Protein 3M4X (pdb70)

Foldseek 3Di:
DFDPLVLVVQCVVPPPVSVLQVCLQPPNDFWKKKFFALLAACLVCCCPVVHVPFAAAAQDPGMTTDDDDCPAQCNLLQGMGIDFRVVNQLLLQLAAFAWEEEEQAAPPNVNLLSNLSNYQHHAYEYEHQDPVSLLNNVVNCLSNLHFRYWRFHHQLQLCLVVQQQNGLEYEDAADALQQLCNPDVVSSVPHDSCRHQVSLVVLVVNVVSVLSHHAQRKYKYKYSHDDLSNAQASVQVCVVPAQKDWDARDHPRDFAFADCVSYPDPDRRRKGWHRSSPHDHSIMTMTMMTHHDHHDPQWADPLVVVQVCVVCVQFVHDADADWTDDPQWTGGAHPSRDDCVPTDTPHHGAGQFGDDDSHTDGAQSNLSNDHDQVRGAADEDEVVVVLCQLQQHKAFAADQSAWHQYAHVHRGNGIWTRHHGITHHDDPPVRHD

CATH classification: 3.30.70.1170 (+2 more: 3.40.50.150, 2.30.130.60)

Organism: Enterococcus faecium (strain ATCC BAA-472 / TX0016 / DO) (NCBI:txid333849)

Sequence (433 aa):
TLPQQFIKKYRLLLGEEASDFFSALEQGSVKKGFRWNPLKPAGLDVQTYHSEELQPAPYSNEGFLGTVNGKSFLHQAGYEYSQEPSAIVGTAAAAKPGEKVLDLCAAPGGKSTQLAAQKGKGLLVTNEIFPKRAKILSENIERWGVSNAIVTNHAPAELVPHFSGFFDRIVVDAPCSGEGFRKDPNAIKEWTEESPLYCQKRQQEILSSAIKLKNKGQLIYSTCTFAPEENEEIISWLVENYPVTIEEIPLTQSVSSGRSEWGSVAGLEKTIRIWPHKDQGEGHFVAKLTFHGQNQHKVQTKEQEKLWTEFSNDFHYEATGRLLVFNDHLWEVPELAPSLDGLKVVRTGLHLGDFKKNRFEPSYALALATKKIENIPCLPITQKEWQSYTAGETFQRDGNQGWVLLVLDKIPVGFGKQVKGTVKNFFPKGLRF

Solvent-accessible surface area: 19758 Å² total

Secondary structure (DSSP, 8-state):
---HHHHHHHHHHHGGGHHHHHHHHHHPPPP-EEE--TTSTTS---TTTT-SSPPBPTT-TTEEES---TTSHHHHTTS-EE--TT--HHHHH---TT-EEEESS-TT-HHHHHHHH----SEEEEE-SSHHHHHHHHHHHHHHT-SSEEEE---HHHHHHHHTT--SEEEEE---------S-HHHHHH--TTHHHHHHHHHHHHHHHHH---TT-EEEEEES---GGGTHHHHHHHHHHSSEEEE----SS--EE--GGGSSSTTGGGSEEE-TTTSSSS-EEEEEEEE-S--------HHHHHHHHHHHHHTT----SEEEEETTEEEEE-TT----TT--EEEESEEEEEEETTEEEE-HHHHHT---GGGS-EEEE-HHHHHHHHHT--EE-S---EEEEEEETTEEEEEEEEETTEEEE-S-GGG--

B-factor: mean 47.51, std 17.44, range [17.19, 250.4]

Radius of gyration: 23.26 Å; Cα contacts (8 Å, |Δi|>4): 965; chains: 1; bounding box: 71×63×35 Å

InterPro domains:
  IPR001678 SAM-dependent methyltransferase RsmB-F/NOP2-type domain [PS51686] (16-303)
  IPR005155 UPF0113, PUA domain [cd21151] (399-445)
  IPR011023 Nop2p [TIGR00446] (43-300)
  IPR023267 RNA (C5-cytosine) methyltransferase [PR02008] (81-95)
  IPR023267 RNA (C5-cytosine) methyltransferase [PR02008] (110-120)
  IPR023267 RNA (C5-cytosine) methyltransferase [PR02008] (177-189)
  IPR023267 RNA (C5-cytosine) methyltransferase [PR02008] (227-243)
  IPR023267 RNA (C5-cytosine) methyltransferase [PR02008] (285-302)
  IPR023267 RNA (C5-cytosine) methyltransferase [PTHR22807] (23-301)
  IPR027391 rRNA small subunit methyltransferase F, RNA-binding PUA-like domain [PF13636] (408-455)
  IPR029063 S-adenosyl-L-methionine-dependent methyltransferase superfamily [G3DSA:3.40.50.150] (96-398)
  IPR029063 S-adenosyl-L-methionine-dependent methyltransferase superfamily [SSF53335] (8-300)
  IPR031340 Ribosomal RNA small subunit methyltransferase F, first C-terminal domain [PF17126] (332-391)
  IPR031341 Ribosomal RNA small subunit methyltransferase F, N-terminal [PF17125] (8-92)
  IPR049560 SAM-dependent methyltransferase RsmB-F/NOP2-type, catalytic core [PF01189] (103-300)

Structure (mmCIF, N/CA/C/O backbone):
data_3M4X
#
_entry.id   3M4X
#
_cell.length_a   98.556
_cell.length_b   98.556
_cell.length_c   106.061
_cell.angle_alpha   90.00
_cell.angle_beta   90.00
_cell.angle_gamma   90.00
#
_symmetry.space_group_name_H-M   'P 41 21 2'
#
loop_
_entity.id
_entity.type
_entity.pdbx_description
1 polymer 'NOL1/NOP2/sun family protein'
2 water water
#
loop_
_atom_site.group_PDB
_atom_site.id
_atom_site.type_symbol
_atom_site.label_atom_id
_atom_site.label_alt_id
_atom_site.label_comp_id
_atom_site.label_asym_id
_atom_site.label_entity_id
_atom_site.label_seq_id
_atom_site.pdbx_PDB_ins_code
_atom_site.Cartn_x
_atom_site.Cartn_y
_atom_site.Cartn_z
_atom_site.occupancy
_atom_site.B_iso_or_equiv
_atom_site.auth_seq_id
_atom_site.auth_comp_id
_atom_site.auth_asym_id
_atom_site.auth_atom_id
_atom_site.pdbx_PDB_model_num
ATOM 1 N N . THR A 1 7 ? -14.057 22.595 35.687 1.00 80.39 7 THR A N 1
ATOM 2 C CA . THR A 1 7 ? -13.948 23.771 36.551 1.00 80.43 7 THR A CA 1
ATOM 3 C C . THR A 1 7 ? -13.091 24.879 35.943 1.00 73.46 7 THR A C 1
ATOM 4 O O . THR A 1 7 ? -12.036 25.216 36.475 1.00 75.45 7 THR A O 1
ATOM 8 N N . LEU A 1 8 ? -13.547 25.449 34.834 1.00 69.50 8 LEU A N 1
ATOM 9 C CA . LEU A 1 8 ? -12.832 26.552 34.199 1.00 69.06 8 LEU A CA 1
ATOM 10 C C . LEU A 1 8 ? -12.970 27.844 35.008 1.00 72.03 8 LEU A C 1
ATOM 11 O O . LEU A 1 8 ? -13.983 28.055 35.672 1.00 74.07 8 LEU A O 1
ATOM 16 N N . PRO A 1 9 ? -11.943 28.710 34.960 1.00 66.64 9 PRO A N 1
ATOM 17 C CA . PRO A 1 9 ? -11.992 30.036 35.587 1.00 68.69 9 PRO A CA 1
ATOM 18 C C . PRO A 1 9 ? -12.976 30.964 34.883 1.00 68.34 9 PRO A C 1
ATOM 19 O O . PRO A 1 9 ? -12.956 31.062 33.654 1.00 64.33 9 PRO A O 1
ATOM 23 N N . GLN A 1 10 ? -13.818 31.643 35.660 1.00 71.89 10 GLN A N 1
ATOM 24 C CA . GLN A 1 10 ? -14.861 32.507 35.110 1.00 76.42 10 GLN A CA 1
ATOM 25 C C . GLN A 1 10 ? -14.305 33.502 34.099 1.00 65.55 10 GLN A C 1
ATOM 26 O O . GLN A 1 10 ? -14.911 33.728 33.052 1.00 66.02 10 GLN A O 1
ATOM 32 N N . GLN A 1 11 ? -13.157 34.095 34.410 1.00 60.24 11 GLN A N 1
ATOM 33 C CA . GLN A 1 11 ? -12.574 35.114 33.532 1.00 64.58 11 GLN A CA 1
ATOM 34 C C . GLN A 1 11 ? -12.137 34.539 32.186 1.00 55.72 11 GLN A C 1
ATOM 35 O O . GLN A 1 11 ? -12.207 35.211 31.155 1.00 54.60 11 GLN A O 1
ATOM 41 N N . PHE A 1 12 ? -11.688 33.290 32.224 1.00 56.81 12 PHE A N 1
ATOM 42 C CA . PHE A 1 12 ? -11.286 32.529 31.047 1.00 52.56 12 PHE A CA 1
ATOM 43 C C . PHE A 1 12 ? -12.497 32.216 30.170 1.00 53.01 12 PHE A C 1
ATOM 44 O O . PHE A 1 12 ? -12.463 32.400 28.953 1.00 50.75 12 PHE A O 1
ATOM 52 N N . ILE A 1 13 ? -13.562 31.737 30.809 1.00 53.05 13 ILE A N 1
ATOM 53 C CA . ILE A 1 13 ? -14.831 31.464 30.142 1.00 53.60 13 ILE A CA 1
ATOM 54 C C . ILE A 1 13 ? -15.389 32.683 29.396 1.00 59.00 13 ILE A C 1
ATOM 55 O O . ILE A 1 13 ? -15.810 32.575 28.243 1.00 61.37 13 ILE A O 1
ATOM 60 N N . LYS A 1 14 ? -15.381 33.846 30.041 1.00 61.93 14 LYS A N 1
ATOM 61 C CA . LYS A 1 14 ? -15.819 35.078 29.383 1.00 60.54 14 LYS A CA 1
ATOM 62 C C . LYS A 1 14 ? -14.905 35.448 28.207 1.00 59.84 14 LYS A C 1
ATOM 63 O O . LYS A 1 14 ? -15.371 35.788 27.110 1.00 54.88 14 LYS A O 1
ATOM 69 N N . LYS A 1 15 ? -13.596 35.392 28.437 1.00 59.07 15 LYS A N 1
ATOM 70 C CA . LYS A 1 15 ? -12.639 35.782 27.405 1.00 57.25 15 LYS A CA 1
ATOM 71 C C . LYS A 1 15 ? -12.910 34.990 26.132 1.00 50.26 15 LYS A C 1
ATOM 72 O O . LYS A 1 15 ? -13.065 35.560 25.054 1.00 48.48 15 LYS A O 1
ATOM 78 N N . TYR A 1 16 ? -13.005 33.673 26.280 1.00 48.35 16 TYR A N 1
ATOM 79 C CA . TYR A 1 16 ? -13.135 32.778 25.136 1.00 48.69 16 TYR A CA 1
ATOM 80 C C . TYR A 1 16 ? -14.548 32.630 24.573 1.00 49.12 16 TYR A C 1
ATOM 81 O O . TYR A 1 16 ? -14.709 32.220 23.427 1.00 51.52 16 TYR A O 1
ATOM 90 N N . ARG A 1 17 ? -15.563 32.959 25.374 1.00 49.65 17 ARG A N 1
ATOM 91 C CA . ARG A 1 17 ? -16.903 33.163 24.842 1.00 57.49 17 ARG A CA 1
ATOM 92 C C . ARG A 1 17 ? -16.871 34.257 23.779 1.00 51.93 17 ARG A C 1
ATOM 93 O O . ARG A 1 17 ? -17.349 34.075 22.658 1.00 51.98 17 ARG A O 1
ATOM 101 N N . LEU A 1 18 ? -16.302 35.399 24.139 1.00 51.05 18 LEU A N 1
ATOM 102 C CA . LEU A 1 18 ? -16.155 36.504 23.191 1.00 62.77 18 LEU A CA 1
ATOM 103 C C . LEU A 1 18 ? -15.256 36.191 21.988 1.00 61.53 18 LEU A C 1
ATOM 104 O O . LEU A 1 18 ? -15.581 36.559 20.853 1.00 57.87 18 LEU A O 1
ATOM 109 N N . LEU A 1 19 ? -14.130 35.524 22.234 1.00 59.17 19 LEU A N 1
ATOM 110 C CA . LEU A 1 19 ? -13.165 35.245 21.164 1.00 56.69 19 LEU A CA 1
ATOM 111 C C . LEU A 1 19 ? -13.700 34.225 20.169 1.00 53.42 19 LEU A C 1
ATOM 112 O O . LEU A 1 19 ? -13.490 34.364 18.962 1.00 42.57 19 LEU A O 1
ATOM 117 N N . LEU A 1 20 ? -14.380 33.199 20.684 1.00 53.98 20 LEU A N 1
ATOM 118 C CA . LEU A 1 20 ? -14.772 32.039 19.871 1.00 52.52 20 LEU A CA 1
ATOM 119 C C . LEU A 1 20 ? -16.202 32.091 19.344 1.00 57.22 20 LEU A C 1
ATOM 120 O O . LEU A 1 20 ? -16.532 31.409 18.371 1.00 61.06 20 LEU A O 1
ATOM 125 N N . GLY A 1 21 ? -17.045 32.895 19.980 1.00 53.60 21 GLY A N 1
ATOM 126 C CA . GLY A 1 21 ? -18.443 32.945 19.605 1.00 55.31 21 GLY A CA 1
ATOM 127 C C . GLY A 1 21 ? -19.149 31.652 19.972 1.00 61.50 21 GLY A C 1
ATOM 128 O O . GLY A 1 21 ? -19.092 31.209 21.119 1.00 65.27 21 GLY A O 1
ATOM 129 N N . GLU A 1 22 ? -19.807 31.031 19.001 1.00 62.49 22 GLU A N 1
ATOM 130 C CA . GLU A 1 22 ? -20.616 29.856 19.304 1.00 71.57 22 GLU A CA 1
ATOM 131 C C . GLU A 1 22 ? -19.746 28.618 19.399 1.00 64.54 22 GLU A C 1
ATOM 132 O O . GLU A 1 22 ? -20.134 27.601 19.985 1.00 58.13 22 GLU A O 1
ATOM 138 N N . GLU A 1 23 ? -18.564 28.721 18.808 1.00 57.62 23 GLU A N 1
ATOM 139 C CA . GLU A 1 23 ? -17.583 27.663 18.866 1.00 48.83 23 GLU A CA 1
ATOM 140 C C . GLU A 1 23 ? -17.167 27.422 20.320 1.00 52.17 23 GLU A C 1
ATOM 141 O O . GLU A 1 23 ? -16.708 26.331 20.688 1.00 53.50 23 GLU A O 1
ATOM 147 N N . ALA A 1 24 ? -17.335 28.448 21.145 1.00 52.51 24 ALA A N 1
ATOM 148 C CA . ALA A 1 24 ? -16.885 28.402 22.532 1.00 57.93 24 ALA A CA 1
ATOM 149 C C . ALA A 1 24 ? -17.413 27.179 23.288 1.00 58.32 24 ALA A C 1
ATOM 150 O O . ALA A 1 24 ? -16.696 26.593 24.107 1.00 57.05 24 ALA A O 1
ATOM 152 N N . SER A 1 25 ? -18.661 26.803 23.018 1.00 53.45 25 SER A N 1
ATOM 153 C CA . SER A 1 25 ? -19.287 25.663 23.697 1.00 54.55 25 SER A CA 1
ATOM 154 C C . SER A 1 25 ? -18.567 24.342 23.496 1.00 53.43 25 SER A C 1
ATOM 155 O O . SER A 1 25 ? -18.334 23.600 24.455 1.00 54.86 25 SER A O 1
ATOM 158 N N . ASP A 1 26 ? -18.241 24.028 22.251 1.00 61.00 26 ASP A N 1
ATOM 159 C CA . ASP A 1 26 ? -17.491 22.806 21.960 1.00 64.66 26 ASP A CA 1
ATOM 160 C C . ASP A 1 26 ? -16.131 22.849 22.653 1.00 58.79 26 ASP A C 1
ATOM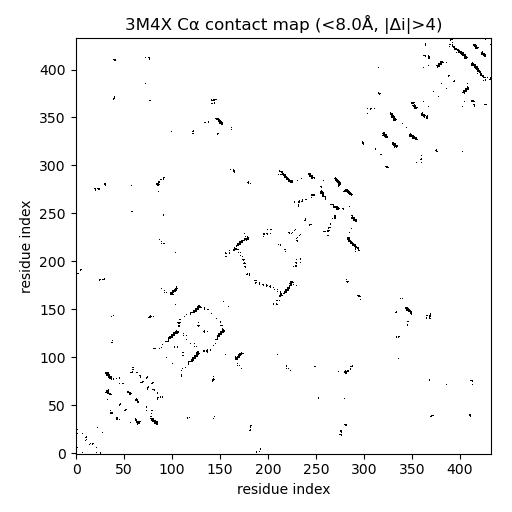 161 O O . ASP A 1 26 ? -15.648 21.842 23.155 1.00 58.65 26 ASP A O 1
ATOM 166 N N . PHE A 1 27 ? -15.551 24.041 22.710 1.00 53.59 27 PHE A N 1
ATOM 167 C CA . PHE A 1 27 ? -14.239 24.259 23.303 1.00 47.86 27 PHE A CA 1
ATOM 168 C C . PHE A 1 27 ? -14.231 23.956 24.793 1.00 48.21 27 PHE A C 1
ATOM 169 O O . PHE A 1 27 ? -13.371 23.210 25.272 1.00 55.73 27 PHE A O 1
ATOM 177 N N . PHE A 1 28 ? -15.184 24.529 25.523 1.00 50.03 28 PHE A N 1
ATOM 178 C CA . PHE A 1 28 ? -15.290 24.303 26.965 1.00 52.70 28 PHE A CA 1
ATOM 179 C C . PHE A 1 28 ? -15.654 22.861 27.229 1.00 52.36 28 PHE A C 1
ATOM 180 O O . PHE A 1 28 ? -15.191 22.259 28.198 1.00 56.90 28 PHE A O 1
ATOM 188 N N . SER A 1 29 ? -16.505 22.320 26.364 1.00 50.25 29 SER A N 1
ATOM 189 C CA . SER A 1 29 ? -16.983 20.945 26.486 1.00 49.76 29 SER A CA 1
ATOM 190 C C . SER A 1 29 ? -15.817 19.966 26.271 1.00 55.38 29 SER A C 1
ATOM 191 O O . SER A 1 29 ? -15.751 18.905 26.901 1.00 49.66 29 SER A O 1
ATOM 194 N N . ALA A 1 30 ? -14.875 20.341 25.404 1.00 57.18 30 ALA A N 1
ATOM 195 C CA . ALA A 1 30 ? -13.681 19.534 25.214 1.00 53.93 30 ALA A CA 1
ATOM 196 C C . ALA A 1 30 ? -12.835 19.638 26.463 1.00 47.07 30 ALA A C 1
ATOM 197 O O . ALA A 1 30 ? -12.313 18.648 26.949 1.00 46.45 30 ALA A O 1
ATOM 199 N N . LEU A 1 31 ? -12.739 20.846 26.999 1.00 44.35 31 LEU A N 1
ATOM 200 C CA . LEU A 1 31 ? -11.885 21.116 28.148 1.00 45.20 31 LEU A CA 1
ATOM 201 C C . LEU A 1 31 ? -12.358 20.387 29.401 1.00 49.78 31 LEU A C 1
ATOM 202 O O . LEU A 1 31 ? -11.545 19.875 30.172 1.00 47.04 31 LEU A O 1
ATOM 207 N N . GLU A 1 32 ? -13.673 20.317 29.597 1.00 48.62 32 GLU A N 1
ATOM 208 C CA . GLU A 1 32 ? -14.215 19.738 30.827 1.00 53.77 32 GLU A CA 1
ATOM 209 C C . GLU A 1 32 ? -14.608 18.266 30.747 1.00 52.57 32 GLU A C 1
ATOM 210 O O . GLU A 1 32 ? -14.672 17.585 31.771 1.00 52.43 32 GLU A O 1
ATOM 216 N N . GLN A 1 33 ? -14.887 17.760 29.553 1.00 52.49 33 GLN A N 1
ATOM 217 C CA . GLN A 1 33 ? -15.295 16.355 29.452 1.00 51.32 33 GLN A CA 1
ATOM 218 C C . GLN A 1 33 ? -14.320 15.479 28.663 1.00 52.00 33 GLN A C 1
ATOM 219 O O . GLN A 1 33 ? -14.415 14.254 28.699 1.00 53.39 33 GLN A O 1
ATOM 225 N N . GLY A 1 34 ? -13.386 16.105 27.956 1.00 48.37 34 GLY A N 1
ATOM 226 C CA . GLY A 1 34 ? -12.535 15.372 27.046 1.00 51.58 34 GLY A CA 1
ATOM 227 C C . GLY A 1 34 ? -11.409 14.636 27.735 1.00 51.86 34 GLY A C 1
ATOM 228 O O . GLY A 1 34 ? -11.139 14.853 28.913 1.00 48.45 34 GLY A O 1
ATOM 229 N N . SER A 1 35 ? -10.747 13.764 26.988 1.00 56.83 35 SER A N 1
ATOM 230 C CA . SER A 1 35 ? -9.634 12.986 27.521 1.00 66.09 35 SER A CA 1
ATOM 231 C C . SER A 1 35 ? -8.282 13.574 27.157 1.00 52.73 35 SER A C 1
ATOM 232 O O . SER A 1 35 ? -8.049 13.912 26.003 1.00 51.38 35 SER A O 1
ATOM 235 N N . VAL A 1 36 ? -7.383 13.650 28.131 1.00 52.23 36 VAL A N 1
ATOM 236 C CA . VAL A 1 36 ? -5.988 13.998 27.841 1.00 55.35 36 VAL A CA 1
ATOM 237 C C . VAL A 1 36 ? -5.344 12.944 26.942 1.00 53.33 36 VAL A C 1
ATOM 238 O O . VAL A 1 36 ? -5.349 11.758 27.261 1.00 45.99 36 VAL A O 1
ATOM 242 N N . LYS A 1 37 ? -4.796 13.395 25.818 1.00 60.56 37 LYS A N 1
ATOM 243 C CA . LYS A 1 37 ? -4.168 12.513 24.839 1.00 58.05 37 LYS A CA 1
ATOM 244 C C . LYS A 1 37 ? -2.758 12.130 25.280 1.00 54.65 37 LYS A C 1
ATOM 245 O O . LYS A 1 37 ? -2.019 12.950 25.829 1.00 50.04 37 LYS A O 1
ATOM 251 N N . LYS A 1 38 ? -2.379 10.884 25.030 1.00 55.31 38 LYS A N 1
ATOM 252 C CA . LYS A 1 38 ? -1.066 10.409 25.438 1.00 49.94 38 LYS A CA 1
ATOM 253 C C . LYS A 1 38 ? -0.333 9.786 24.253 1.00 46.12 38 LYS A C 1
ATOM 254 O O . LYS A 1 38 ? -0.946 9.116 23.412 1.00 41.28 38 LYS A O 1
ATOM 260 N N . GLY A 1 39 ? 0.977 10.022 24.180 1.00 40.11 39 GLY A N 1
ATOM 261 C CA . GLY A 1 39 ? 1.769 9.546 23.058 1.00 32.98 39 GLY A CA 1
ATOM 262 C C . GLY A 1 39 ? 3.232 9.359 23.394 1.00 35.45 39 GLY A C 1
ATOM 263 O O . GLY A 1 39 ? 3.695 9.739 24.465 1.00 38.91 39 GLY A O 1
ATOM 264 N N . PHE A 1 40 ? 3.963 8.770 22.460 1.00 34.73 40 PHE A N 1
ATOM 265 C CA . PHE A 1 40 ? 5.399 8.610 22.597 1.00 33.87 40 PHE A CA 1
ATOM 266 C C . PHE A 1 40 ? 5.973 8.434 21.215 1.00 32.30 40 PHE A C 1
ATOM 267 O O . PHE A 1 40 ? 5.231 8.255 20.263 1.00 34.35 40 PHE A O 1
ATOM 275 N N . ARG A 1 41 ? 7.295 8.502 21.114 1.00 31.99 41 ARG A N 1
ATOM 276 C CA . ARG A 1 41 ? 7.999 8.319 19.849 1.00 34.81 41 ARG A CA 1
ATOM 277 C C . ARG A 1 41 ? 9.056 7.225 19.936 1.00 32.45 41 ARG A C 1
ATOM 278 O O . ARG A 1 41 ? 9.675 7.014 20.982 1.00 26.96 41 ARG A O 1
ATOM 286 N N . TRP A 1 42 ? 9.250 6.531 18.821 1.00 31.22 42 TRP A N 1
ATOM 287 C CA . TRP A 1 42 ? 10.385 5.651 18.673 1.00 32.38 42 TRP A CA 1
ATOM 288 C C . TRP A 1 42 ? 11.597 6.457 18.194 1.00 33.78 42 TRP A C 1
ATOM 289 O O . TRP A 1 42 ? 11.484 7.641 17.840 1.00 33.20 42 TRP A O 1
ATOM 300 N N . ASN A 1 43 ? 12.754 5.804 18.192 1.00 28.31 43 ASN A N 1
ATOM 301 C CA . ASN A 1 43 ? 14.028 6.483 18.063 1.00 25.02 43 ASN A CA 1
ATOM 302 C C . ASN A 1 43 ? 14.851 5.958 16.882 1.00 28.86 43 ASN A C 1
ATOM 303 O O . ASN A 1 43 ? 15.414 4.865 16.950 1.00 32.34 43 ASN A O 1
ATOM 308 N N . PRO A 1 44 ? 14.904 6.738 15.791 1.00 28.54 44 PRO A N 1
ATOM 309 C CA . PRO A 1 44 ? 15.647 6.396 14.570 1.00 30.07 44 PRO A CA 1
ATOM 310 C C . PRO A 1 44 ? 17.155 6.422 14.801 1.00 34.07 44 PRO A C 1
ATOM 311 O O . PRO A 1 44 ? 17.908 5.930 13.965 1.00 32.97 44 PRO A O 1
ATOM 315 N N . LEU A 1 45 ? 17.593 6.998 15.915 1.00 35.25 45 LEU A N 1
ATOM 316 C CA . LEU A 1 45 ? 19.010 6.949 16.270 1.00 33.40 45 LEU A CA 1
ATOM 317 C C . LEU A 1 45 ? 19.457 5.558 16.731 1.00 36.77 45 LEU A C 1
ATOM 318 O O . LEU A 1 45 ? 20.650 5.242 16.696 1.00 36.53 45 LEU A O 1
ATOM 323 N N . LYS A 1 46 ? 18.501 4.728 17.152 1.00 32.97 46 LYS A N 1
ATOM 324 C CA . LYS A 1 46 ? 18.817 3.422 17.730 1.00 31.23 46 LYS A CA 1
ATOM 325 C C . LYS A 1 46 ? 18.868 2.290 16.700 1.00 29.99 46 LYS A C 1
ATOM 326 O O . LYS A 1 46 ? 18.163 2.322 15.704 1.00 31.38 46 LYS A O 1
ATOM 332 N N . PRO A 1 47 ? 19.716 1.281 16.946 1.00 29.69 47 PRO A N 1
ATOM 333 C CA . PRO A 1 47 ? 19.693 0.048 16.141 1.00 35.00 47 PRO A CA 1
ATOM 334 C C . PRO A 1 47 ? 18.297 -0.572 16.133 1.00 31.00 47 PRO A C 1
ATOM 335 O O . PRO A 1 47 ? 17.797 -0.896 17.206 1.00 35.72 47 PRO A O 1
ATOM 339 N N . ALA A 1 48 ? 17.693 -0.749 14.962 1.00 29.54 48 ALA A N 1
ATOM 340 C CA . ALA A 1 48 ? 16.349 -1.341 14.874 1.00 31.42 48 ALA A CA 1
ATOM 341 C C . ALA A 1 48 ? 15.335 -0.657 15.784 1.00 32.54 48 ALA A C 1
ATOM 342 O O . ALA A 1 48 ? 14.537 -1.317 16.443 1.00 30.23 48 ALA A O 1
ATOM 344 N N . GLY A 1 49 ? 15.369 0.666 15.839 1.00 35.87 49 GLY A N 1
ATOM 345 C CA . GLY A 1 49 ? 14.502 1.384 16.748 1.00 31.95 49 GLY A CA 1
ATOM 346 C C . GLY A 1 49 ? 13.039 1.012 16.603 1.00 35.71 49 GLY A C 1
ATOM 347 O O . GLY A 1 49 ? 12.379 0.647 17.573 1.00 40.77 49 GLY A O 1
ATOM 348 N N . LEU A 1 50 ? 12.524 1.098 15.386 1.00 36.20 50 LEU A N 1
ATOM 349 C CA . LEU A 1 50 ? 11.110 0.833 15.162 1.00 32.65 50 LEU A CA 1
ATOM 350 C C . LEU A 1 50 ? 10.790 -0.647 15.333 1.00 32.99 50 LEU A C 1
ATOM 351 O O . LEU A 1 50 ? 9.797 -1.001 15.967 1.00 35.24 50 LEU A O 1
ATOM 356 N N . ASP A 1 51 ? 11.622 -1.511 14.760 1.00 33.77 51 ASP A N 1
ATOM 357 C CA . ASP A 1 51 ? 11.384 -2.949 14.863 1.00 36.24 51 ASP A CA 1
ATOM 358 C C . ASP A 1 51 ? 11.288 -3.359 16.328 1.00 40.15 51 ASP A C 1
ATOM 359 O O . ASP A 1 51 ? 10.417 -4.139 16.713 1.00 40.49 51 ASP A O 1
ATOM 372 N N . VAL A 1 53 ? 10.384 -1.581 18.883 1.00 39.10 53 VAL A N 1
ATOM 373 C CA . VAL A 1 53 ? 9.138 -1.101 19.460 1.00 33.56 53 VAL A CA 1
ATOM 374 C C . VAL A 1 53 ? 7.935 -1.932 18.995 1.00 36.03 53 VAL A C 1
ATOM 375 O O . VAL A 1 53 ? 7.020 -2.213 19.774 1.00 32.86 53 VAL A O 1
ATOM 379 N N . GLN A 1 54 ? 7.948 -2.341 17.731 1.00 35.83 54 GLN A N 1
ATOM 380 C CA . GLN A 1 54 ? 6.846 -3.116 17.178 1.00 40.27 54 GLN A CA 1
ATOM 381 C C . GLN A 1 54 ? 6.771 -4.475 17.856 1.00 49.20 54 GLN A C 1
ATOM 382 O O . GLN A 1 54 ? 5.687 -5.013 18.103 1.00 49.06 54 GLN A O 1
ATOM 388 N N . THR A 1 55 ? 7.941 -5.007 18.180 1.00 46.28 55 THR A N 1
ATOM 389 C CA . THR A 1 55 ? 8.064 -6.328 18.769 1.00 44.38 55 THR A CA 1
ATOM 390 C C . THR A 1 55 ? 7.724 -6.357 20.258 1.00 42.47 55 THR A C 1
ATOM 391 O O . THR A 1 55 ? 6.882 -7.144 20.676 1.00 39.13 55 THR A O 1
ATOM 395 N N . TYR A 1 56 ? 8.338 -5.472 21.043 1.00 41.01 56 TYR A N 1
ATOM 396 C CA . TYR A 1 56 ? 8.206 -5.513 22.499 1.00 38.36 56 TYR A CA 1
ATOM 397 C C . TYR A 1 56 ? 7.183 -4.561 23.115 1.00 49.63 56 TYR A C 1
ATOM 398 O O . TYR A 1 56 ? 6.859 -4.664 24.307 1.00 46.87 56 TYR A O 1
ATOM 407 N N . HIS A 1 57 ? 6.673 -3.642 22.301 1.00 49.75 57 HIS A N 1
ATOM 408 C CA . HIS A 1 57 ? 5.545 -2.816 22.703 1.00 49.43 57 HIS A CA 1
ATOM 409 C C . HIS A 1 57 ? 4.283 -3.385 22.033 1.00 53.64 57 HIS A C 1
ATOM 410 O O . HIS A 1 57 ? 3.443 -3.987 22.699 1.00 52.45 57 HIS A O 1
ATOM 417 N N . SER A 1 58 ? 4.183 -3.211 20.712 1.00 60.04 58 SER A N 1
ATOM 418 C CA . SER A 1 58 ? 3.006 -3.603 19.924 1.00 64.12 58 SER A CA 1
ATOM 419 C C . SER A 1 58 ? 3.127 -3.229 18.433 1.00 69.97 58 SER A C 1
ATOM 420 O O . SER A 1 58 ? 3.569 -2.121 18.089 1.00 71.82 58 SER A O 1
ATOM 423 N N . GLU A 1 59 ? 2.723 -4.150 17.557 1.00 68.67 59 GLU A N 1
ATOM 424 C CA . GLU A 1 59 ? 2.648 -3.873 16.120 1.00 71.42 59 GLU A CA 1
ATOM 425 C C . GLU A 1 59 ? 1.239 -3.404 15.744 1.00 72.75 59 GLU A C 1
ATOM 426 O O . GLU A 1 59 ? 0.891 -3.301 14.566 1.00 70.44 59 GLU A O 1
ATOM 432 N N . GLU A 1 60 ? 0.435 -3.119 16.762 1.00 74.56 60 GLU A N 1
ATOM 433 C CA . GLU A 1 60 ? -0.943 -2.703 16.563 1.00 78.28 60 GLU A CA 1
ATOM 434 C C . GLU A 1 60 ? -1.155 -1.231 16.886 1.00 78.22 60 GLU A C 1
ATOM 435 O O . GLU A 1 60 ? -2.077 -0.616 16.357 1.00 79.12 60 GLU A O 1
ATOM 441 N N . LEU A 1 61 ? -0.312 -0.677 17.759 1.00 76.16 61 LEU A N 1
ATOM 442 C CA . LEU A 1 61 ? -0.491 0.696 18.238 1.00 68.58 61 LEU A CA 1
ATOM 443 C C . LEU A 1 61 ? -0.733 1.681 17.097 1.00 63.16 61 LEU A C 1
ATOM 444 O O . LEU A 1 61 ? -0.203 1.512 15.995 1.00 62.56 61 LEU A O 1
ATOM 449 N N . GLN A 1 62 ? -1.555 2.695 17.361 1.00 55.05 62 GLN A N 1
ATOM 450 C CA . GLN A 1 62 ? -1.947 3.651 16.334 1.00 50.28 62 GLN A CA 1
ATOM 451 C C . GLN A 1 62 ? -0.960 4.814 16.213 1.00 47.77 62 GLN A C 1
ATOM 452 O O . GLN A 1 62 ? -0.469 5.344 17.212 1.00 38.34 62 GLN A O 1
ATOM 458 N N . PRO A 1 63 ? -0.695 5.235 14.976 1.00 46.15 63 PRO A N 1
ATOM 459 C CA . PRO A 1 63 ? 0.258 6.317 14.717 1.00 43.43 63 PRO A CA 1
ATOM 460 C C . PRO A 1 63 ? -0.248 7.627 15.313 1.00 47.55 63 PRO A C 1
ATOM 461 O O . PRO A 1 63 ? -1.461 7.834 15.364 1.00 45.81 63 PRO A O 1
ATOM 465 N N . ALA A 1 64 ? 0.660 8.483 15.772 1.00 38.39 64 ALA A N 1
ATOM 466 C CA . ALA A 1 64 ? 0.283 9.829 16.205 1.00 41.22 64 ALA A CA 1
ATOM 467 C C . ALA A 1 64 ? 0.137 10.766 15.003 1.00 40.11 64 ALA A C 1
ATOM 468 O O . ALA A 1 64 ? 0.825 10.603 13.997 1.00 40.29 64 ALA A O 1
ATOM 470 N N . PRO A 1 65 ? -0.741 11.771 15.115 1.00 43.78 65 PRO A N 1
ATOM 471 C CA . PRO A 1 65 ? -1.065 12.656 13.988 1.00 42.06 65 PRO A CA 1
ATOM 472 C C . PRO A 1 65 ? 0.070 13.589 13.576 1.00 43.83 65 PRO A C 1
ATOM 473 O O . PRO A 1 65 ? 0.151 13.959 12.406 1.00 50.09 65 PRO A O 1
ATOM 477 N N . TYR A 1 66 ? 0.922 13.978 14.516 1.00 35.29 66 TYR A N 1
ATOM 478 C CA . TYR A 1 66 ? 1.837 15.086 14.262 1.00 32.90 66 TYR A CA 1
ATOM 479 C C . TYR A 1 66 ? 3.329 14.738 14.286 1.00 35.98 66 TYR A C 1
ATOM 480 O O . TYR A 1 66 ? 4.155 15.632 14.400 1.00 38.31 66 TYR A O 1
ATOM 489 N N . SER A 1 67 ? 3.675 13.458 14.192 1.00 34.23 67 SER A N 1
ATOM 490 C CA . SER A 1 67 ? 5.070 13.084 13.949 1.00 37.07 67 SER A CA 1
ATOM 491 C C . SER A 1 67 ? 5.212 11.736 13.260 1.00 40.67 67 SER A C 1
ATOM 492 O O . SER A 1 67 ? 4.548 10.779 13.619 1.00 38.23 67 SER A O 1
ATOM 495 N N . ASN A 1 68 ? 6.115 11.693 12.288 1.00 48.74 68 ASN A N 1
ATOM 496 C CA . ASN A 1 68 ? 6.541 10.492 11.570 1.00 45.18 68 ASN A CA 1
ATOM 497 C C . ASN A 1 68 ? 6.931 9.306 12.445 1.00 36.88 68 ASN A C 1
ATOM 498 O O . ASN A 1 68 ? 6.964 8.171 11.974 1.00 33.64 68 ASN A O 1
ATOM 503 N N . GLU A 1 69 ? 7.265 9.578 13.701 1.00 31.88 69 GLU A N 1
ATOM 504 C CA . GLU A 1 69 ? 7.818 8.555 14.592 1.00 33.96 69 GLU A CA 1
ATOM 505 C C . GLU A 1 69 ? 6.981 8.409 15.858 1.00 32.82 69 GLU A C 1
ATOM 506 O O . GLU A 1 69 ? 7.417 7.819 16.845 1.00 34.07 69 GLU A O 1
ATOM 512 N N . GLY A 1 70 ? 5.778 8.970 15.816 1.00 31.90 70 GLY A N 1
ATOM 513 C CA . GLY A 1 70 ? 4.899 8.994 16.967 1.00 32.29 70 GLY A CA 1
ATOM 514 C C . GLY A 1 70 ? 3.822 7.916 16.942 1.00 34.88 70 GLY A C 1
ATOM 515 O O . GLY A 1 70 ? 3.346 7.493 15.886 1.00 33.09 70 GLY A O 1
ATOM 516 N N . PHE A 1 71 ? 3.445 7.491 18.140 1.00 37.37 71 PHE A N 1
ATOM 517 C CA . PHE A 1 71 ? 2.403 6.509 18.371 1.00 36.65 71 PHE A CA 1
ATOM 518 C C . PHE A 1 71 ? 1.497 7.049 19.466 1.00 32.39 71 PHE A C 1
ATOM 519 O O . PHE A 1 71 ? 1.953 7.753 20.368 1.00 29.07 71 PHE A O 1
ATOM 527 N N . LEU A 1 72 ? 0.221 6.694 19.415 1.00 38.56 72 LEU A N 1
ATOM 528 C CA . LEU A 1 72 ? -0.672 7.007 20.520 1.00 41.73 72 LEU A CA 1
ATOM 529 C C . LEU A 1 72 ? -0.510 5.947 21.598 1.00 47.56 72 LEU A C 1
ATOM 530 O O . LEU A 1 72 ? -0.563 4.743 21.321 1.00 43.40 72 LEU A O 1
ATOM 535 N N . GLY A 1 73 ? -0.306 6.389 22.829 1.00 47.02 73 GLY A N 1
ATOM 536 C CA . GLY A 1 73 ? -0.226 5.456 23.930 1.00 44.51 73 GLY A CA 1
ATOM 537 C C . GLY A 1 73 ? 0.698 5.912 25.035 1.00 43.96 73 GLY A C 1
ATOM 538 O O . GLY A 1 73 ? 1.147 7.048 25.050 1.00 44.62 73 GLY A O 1
ATOM 539 N N . THR A 1 74 ? 0.973 5.005 25.961 1.00 46.41 74 THR A N 1
ATOM 540 C CA . THR A 1 74 ? 1.762 5.302 27.139 1.00 50.87 74 THR A CA 1
ATOM 541 C C . THR A 1 74 ? 3.008 4.418 27.173 1.00 54.52 74 THR A C 1
ATOM 542 O O . THR A 1 74 ? 3.059 3.376 26.516 1.00 55.17 74 THR A O 1
ATOM 546 N N . VAL A 1 75 ? 4.002 4.840 27.948 1.00 52.93 75 VAL A N 1
ATOM 547 C CA . VAL A 1 75 ? 5.265 4.122 28.059 1.00 50.50 75 VAL A CA 1
ATOM 548 C C . VAL A 1 75 ? 5.440 3.463 29.424 1.00 55.80 75 VAL A C 1
ATOM 549 O O . VAL A 1 75 ? 5.191 4.087 30.455 1.00 55.81 75 VAL A O 1
ATOM 553 N N . ASN A 1 76 ? 5.869 2.201 29.424 1.00 56.79 76 ASN A N 1
ATOM 554 C CA . ASN A 1 76 ? 6.305 1.535 30.651 1.00 49.79 76 ASN A CA 1
ATOM 555 C C . ASN A 1 76 ? 7.675 2.077 31.068 1.00 48.32 76 ASN A C 1
ATOM 556 O O . ASN A 1 76 ? 8.712 1.684 30.521 1.00 50.61 76 ASN A O 1
ATOM 561 N N . GLY A 1 77 ? 7.659 2.992 32.032 1.00 45.33 77 GLY A N 1
ATOM 562 C CA . GLY A 1 77 ? 8.844 3.703 32.465 1.00 45.02 77 GLY A CA 1
ATOM 563 C C . GLY A 1 77 ? 9.872 2.793 33.113 1.00 51.06 77 GLY A C 1
ATOM 564 O O . GLY A 1 77 ? 11.021 3.188 33.288 1.00 48.26 77 GLY A O 1
ATOM 565 N N . LYS A 1 78 ? 9.457 1.583 33.479 1.00 47.72 78 LYS A N 1
ATOM 566 C CA . LYS A 1 78 ? 10.337 0.646 34.163 1.00 46.25 78 LYS A CA 1
ATOM 567 C C . LYS A 1 78 ? 10.712 -0.529 33.278 1.00 43.53 78 LYS A C 1
ATOM 568 O O . LYS A 1 78 ? 11.341 -1.467 33.748 1.00 53.58 78 LYS A O 1
ATOM 574 N N . SER A 1 79 ? 10.326 -0.515 32.010 1.00 40.08 79 SER A N 1
ATOM 575 C CA . SER A 1 79 ? 10.803 -1.592 31.147 1.00 44.31 79 SER A CA 1
ATOM 576 C C . SER A 1 79 ? 11.983 -1.174 30.272 1.00 40.83 79 SER A C 1
ATOM 577 O O . SER A 1 79 ? 12.480 -0.047 30.379 1.00 37.83 79 SER A O 1
ATOM 580 N N . PHE A 1 80 ? 12.419 -2.090 29.407 1.00 35.33 80 PHE A N 1
ATOM 581 C CA . PHE A 1 80 ? 13.699 -1.941 28.730 1.00 41.05 80 PHE A CA 1
ATOM 582 C C . PHE A 1 80 ? 13.663 -1.041 27.500 1.00 40.95 80 PHE A C 1
ATOM 583 O O . PHE A 1 80 ? 14.679 -0.408 27.186 1.00 38.33 80 PHE A O 1
ATOM 591 N N . LEU A 1 81 ? 12.522 -0.976 26.805 1.00 33.73 81 LEU A N 1
ATOM 592 C CA . LEU A 1 81 ? 12.430 -0.063 25.660 1.00 34.93 81 LEU A CA 1
ATOM 593 C C . LEU A 1 81 ? 12.600 1.384 26.131 1.00 33.49 81 LEU A C 1
ATOM 594 O O . LEU A 1 81 ? 13.201 2.211 25.449 1.00 37.02 81 LEU A O 1
ATOM 599 N N . HIS A 1 82 ? 12.058 1.687 27.301 1.00 32.13 82 HIS A N 1
ATOM 600 C CA . HIS A 1 82 ? 12.216 3.015 27.847 1.00 32.23 82 HIS A CA 1
ATOM 601 C C . HIS A 1 82 ? 13.604 3.253 28.415 1.00 32.86 82 HIS A C 1
ATOM 602 O O . HIS A 1 82 ? 14.196 4.293 28.152 1.00 33.07 82 HIS A O 1
ATOM 609 N N . GLN A 1 83 ? 14.100 2.309 29.216 1.00 34.24 83 GLN A N 1
ATOM 610 C CA . GLN A 1 83 ? 15.435 2.422 29.815 1.00 36.61 83 GLN A CA 1
ATOM 611 C C . GLN A 1 83 ? 16.520 2.677 28.768 1.00 33.59 83 GLN A C 1
ATOM 612 O O . GLN A 1 83 ? 17.405 3.506 28.970 1.00 34.44 83 GLN A O 1
ATOM 618 N N . ALA A 1 84 ? 16.433 1.973 27.646 1.00 28.70 84 ALA A N 1
ATOM 619 C CA . ALA A 1 84 ? 17.463 2.039 26.611 1.00 31.11 84 ALA A CA 1
ATOM 620 C C . ALA A 1 84 ? 17.234 3.141 25.598 1.00 32.59 84 ALA A C 1
ATOM 621 O O . ALA A 1 84 ? 17.946 3.202 24.600 1.00 31.85 84 ALA A O 1
ATOM 623 N N . GLY A 1 85 ? 16.217 3.970 25.832 1.00 27.19 85 GLY A N 1
ATOM 624 C CA . GLY A 1 85 ? 15.945 5.112 24.973 1.00 24.08 85 GLY A CA 1
ATOM 625 C C . GLY A 1 85 ? 15.222 4.830 23.668 1.00 25.61 85 GLY A C 1
ATOM 626 O O . GLY A 1 85 ? 15.356 5.594 22.717 1.00 27.76 85 GLY A O 1
ATOM 627 N N . TYR A 1 86 ? 14.451 3.746 23.621 1.00 29.93 86 TYR A N 1
ATOM 628 C CA . TYR A 1 86 ? 13.738 3.381 22.401 1.00 33.57 86 TYR A CA 1
ATOM 629 C C . TYR A 1 86 ? 12.370 4.043 22.358 1.00 32.16 86 TYR A C 1
ATOM 630 O O . TYR A 1 86 ? 11.654 3.957 21.368 1.00 32.61 86 TYR A O 1
ATOM 639 N N . GLU A 1 87 ? 12.008 4.693 23.451 1.00 28.97 87 GLU A N 1
ATOM 640 C CA . GLU A 1 87 ? 10.732 5.385 23.529 1.00 31.16 87 GLU A CA 1
ATOM 641 C C . GLU A 1 87 ? 10.889 6.643 24.330 1.00 33.75 87 GLU A C 1
ATOM 642 O O . GLU A 1 87 ? 11.574 6.655 25.353 1.00 31.12 87 GLU A O 1
ATOM 648 N N . TYR A 1 88 ? 10.260 7.701 23.837 1.00 34.95 88 TYR A N 1
ATOM 649 C CA . TYR A 1 88 ? 10.179 8.961 24.555 1.00 38.13 88 TYR A CA 1
ATOM 650 C C . TYR A 1 88 ? 8.706 9.329 24.627 1.00 38.46 88 TYR A C 1
ATOM 651 O O . TYR A 1 88 ? 8.049 9.475 23.593 1.00 36.27 88 TYR A O 1
ATOM 660 N N . SER A 1 89 ? 8.171 9.448 25.833 1.00 40.12 89 SER A N 1
ATOM 661 C CA . SER A 1 89 ? 6.770 9.844 25.958 1.00 44.78 89 SER A CA 1
ATOM 662 C C . SER A 1 89 ? 6.637 11.353 25.789 1.00 37.05 89 SER A C 1
ATOM 663 O O . SER A 1 89 ? 7.411 12.124 26.347 1.00 39.21 89 SER A O 1
ATOM 666 N N . GLN A 1 90 ? 5.662 11.751 24.981 1.00 35.15 90 GLN A N 1
ATOM 667 C CA . GLN A 1 90 ? 5.453 13.146 24.614 1.00 36.39 90 GLN A CA 1
ATOM 668 C C . GLN A 1 90 ? 3.995 13.303 24.208 1.00 38.42 90 GLN A C 1
ATOM 669 O O . GLN A 1 90 ? 3.464 12.471 23.466 1.00 37.04 90 GLN A O 1
ATOM 675 N N . GLU A 1 91 ? 3.328 14.345 24.694 1.00 40.91 91 GLU A N 1
ATOM 676 C CA . GLU A 1 91 ? 1.909 14.486 24.384 1.00 38.89 91 GLU A CA 1
ATOM 677 C C . GLU A 1 91 ? 1.751 14.838 22.909 1.00 33.23 91 GLU A C 1
ATOM 678 O O . GLU A 1 91 ? 2.570 15.557 22.351 1.00 38.29 91 GLU A O 1
ATOM 684 N N . PRO A 1 92 ? 0.725 14.275 22.260 1.00 36.26 92 PRO A N 1
ATOM 685 C CA . PRO A 1 92 ? 0.525 14.346 20.807 1.00 37.32 92 PRO A CA 1
ATOM 686 C C . PRO A 1 92 ? 0.587 15.718 20.141 1.00 38.04 92 PRO A C 1
ATOM 687 O O . PRO A 1 92 ? 1.206 15.820 19.078 1.00 40.43 92 PRO A O 1
ATOM 691 N N . SER A 1 93 ? -0.017 16.748 20.715 1.00 37.53 93 SER A N 1
ATOM 692 C CA . SER A 1 93 ? 0.059 18.050 20.065 1.00 34.75 93 SER A CA 1
ATOM 693 C C . SER A 1 93 ? 1.434 18.694 20.239 1.00 32.02 93 SER A C 1
ATOM 694 O O . SER A 1 93 ? 1.885 19.456 19.386 1.00 32.68 93 SER A O 1
ATOM 697 N N . ALA A 1 94 ? 2.098 18.384 21.342 1.00 33.63 94 ALA A N 1
ATOM 698 C CA . ALA A 1 94 ? 3.447 18.899 21.577 1.00 35.80 94 ALA A CA 1
ATOM 699 C C . ALA A 1 94 ? 4.421 18.439 20.478 1.00 32.31 94 ALA A C 1
ATOM 700 O O . ALA A 1 94 ? 5.381 19.135 20.146 1.00 35.88 94 ALA A O 1
ATOM 710 N N . ILE A 1 96 ? 4.048 18.513 17.499 1.00 34.50 96 ILE A N 1
ATOM 711 C CA . ILE A 1 96 ? 3.934 19.366 16.319 1.00 35.54 96 ILE A CA 1
ATOM 712 C C . ILE A 1 96 ? 5.126 20.312 16.234 1.00 29.96 96 ILE A C 1
ATOM 713 O O . ILE A 1 96 ? 5.564 20.685 15.153 1.00 28.22 96 ILE A O 1
ATOM 718 N N . VAL A 1 97 ? 5.655 20.684 17.390 1.00 31.91 97 VAL A N 1
ATOM 719 C CA . VAL A 1 97 ? 6.693 21.696 17.450 1.00 35.33 97 VAL A CA 1
ATOM 720 C C . VAL A 1 97 ? 7.978 21.180 16.811 1.00 38.32 97 VAL A C 1
ATOM 721 O O . VAL A 1 97 ? 8.527 21.813 15.906 1.00 40.71 97 VAL A O 1
ATOM 725 N N . GLY A 1 98 ? 8.432 20.011 17.262 1.00 33.60 98 GLY A N 1
ATOM 726 C CA . GLY A 1 98 ? 9.602 19.370 16.690 1.00 30.86 98 GLY A CA 1
ATOM 727 C C . GLY A 1 98 ? 9.428 19.058 15.224 1.00 27.89 98 GLY A C 1
ATOM 728 O O . GLY A 1 98 ? 10.362 19.155 14.429 1.00 32.30 98 GLY A O 1
ATOM 729 N N . THR A 1 99 ? 8.217 18.697 14.842 1.00 31.59 99 THR A N 1
ATOM 730 C CA . THR A 1 99 ? 7.968 18.389 13.442 1.00 33.46 99 THR A CA 1
ATOM 731 C C . THR A 1 99 ? 8.056 19.652 12.580 1.00 32.04 99 THR A C 1
ATOM 732 O O . THR A 1 99 ? 8.677 19.641 11.519 1.00 32.34 99 THR A O 1
ATOM 736 N N . ALA A 1 100 ? 7.450 20.738 13.051 1.00 32.75 100 ALA A N 1
ATOM 737 C CA . ALA A 1 100 ? 7.529 22.031 12.362 1.00 35.55 100 ALA A CA 1
ATOM 738 C C . ALA A 1 100 ? 8.974 22.466 12.158 1.00 33.96 100 ALA A C 1
ATOM 739 O O . ALA A 1 100 ? 9.330 23.005 11.113 1.00 32.67 100 ALA A O 1
ATOM 741 N N . ALA A 1 101 ? 9.798 22.210 13.166 1.00 36.05 101 ALA A N 1
ATOM 742 C CA . ALA A 1 101 ? 11.183 22.657 13.170 1.00 32.47 101 ALA A CA 1
ATOM 743 C C . ALA A 1 101 ? 12.001 22.038 12.054 1.00 34.13 101 ALA A C 1
ATOM 744 O O . ALA A 1 101 ? 12.879 22.695 11.500 1.00 37.20 101 ALA A O 1
ATOM 746 N N . ALA A 1 102 ? 11.713 20.780 11.727 1.00 32.74 102 ALA A N 1
ATOM 747 C CA . ALA A 1 102 ? 12.452 20.048 10.690 1.00 33.67 102 ALA A CA 1
ATOM 748 C C . ALA A 1 102 ? 13.945 20.408 10.622 1.00 32.47 102 ALA A C 1
ATOM 749 O O . ALA A 1 102 ? 14.441 20.911 9.609 1.00 28.49 102 ALA A O 1
ATOM 751 N N . ALA A 1 103 ? 14.654 20.135 11.710 1.00 24.24 103 ALA A N 1
ATOM 752 C CA . ALA A 1 103 ? 16.099 20.285 11.742 1.00 25.01 103 ALA A CA 1
ATOM 753 C C . ALA A 1 103 ? 16.731 19.374 10.687 1.00 35.66 103 ALA A C 1
ATOM 754 O O . ALA A 1 103 ? 16.207 18.312 10.369 1.00 32.35 103 ALA A O 1
ATOM 756 N N . LYS A 1 104 ? 17.871 19.787 10.154 1.00 42.40 104 LYS A N 1
ATOM 757 C CA . LYS A 1 104 ? 18.558 18.995 9.150 1.00 35.71 104 LYS A CA 1
ATOM 758 C C . LYS A 1 104 ? 19.911 18.538 9.676 1.00 34.38 104 LYS A C 1
ATOM 759 O O . LYS A 1 104 ? 20.567 19.263 10.423 1.00 36.80 104 LYS A O 1
ATOM 765 N N . PRO A 1 105 ? 20.325 17.319 9.297 1.00 26.66 105 PRO A N 1
ATOM 766 C CA . PRO A 1 105 ? 21.676 16.843 9.592 1.00 25.27 105 PRO A CA 1
ATOM 767 C C . PRO A 1 105 ? 22.704 17.908 9.254 1.00 29.94 105 PRO A C 1
ATOM 768 O O . PRO A 1 105 ? 22.691 18.432 8.131 1.00 32.41 105 PRO A O 1
ATOM 772 N N . GLY A 1 106 ? 23.569 18.240 10.211 1.00 27.43 106 GLY A N 1
ATOM 773 C CA . GLY A 1 106 ? 24.651 19.181 9.950 1.00 30.02 106 GLY A CA 1
ATOM 774 C C . GLY A 1 106 ? 24.378 20.624 10.360 1.00 32.95 106 GLY A C 1
ATOM 775 O O . GLY A 1 106 ? 25.284 21.460 10.354 1.00 31.14 106 GLY A O 1
ATOM 776 N N . GLU A 1 107 ? 23.133 20.928 10.719 1.00 28.98 107 GLU A N 1
ATOM 777 C CA . GLU A 1 107 ? 22.793 22.280 11.139 1.00 29.39 107 GLU A CA 1
ATOM 778 C C . GLU A 1 107 ? 23.311 22.562 12.538 1.00 26.96 107 GLU A C 1
ATOM 779 O O . GLU A 1 107 ? 23.531 21.647 13.332 1.00 35.53 107 GLU A O 1
ATOM 785 N N . LYS A 1 108 ? 23.481 23.836 12.847 1.00 30.00 108 LYS A N 1
ATOM 786 C CA . LYS A 1 108 ? 23.627 24.257 14.234 1.00 33.50 108 LYS A CA 1
ATOM 787 C C . LYS A 1 108 ? 22.243 24.640 14.761 1.00 28.53 108 LYS A C 1
ATOM 788 O O . LYS A 1 108 ? 21.587 25.540 14.229 1.00 31.08 108 LYS A O 1
ATOM 794 N N . VAL A 1 109 ? 21.797 23.935 15.800 1.00 26.73 109 VAL A N 1
ATOM 795 C CA . VAL A 1 109 ? 20.411 24.036 16.242 1.00 27.07 109 VAL A CA 1
ATOM 796 C C . VAL A 1 109 ? 20.333 24.364 17.725 1.00 24.22 109 VAL A C 1
ATOM 797 O O . VAL A 1 109 ? 21.054 23.802 18.524 1.00 29.50 109 VAL A O 1
ATOM 801 N N . LEU A 1 110 ? 19.448 25.284 18.089 1.00 28.75 110 LEU A N 1
ATOM 802 C CA . LEU A 1 110 ? 19.277 25.647 19.491 1.00 29.05 110 LEU A CA 1
ATOM 803 C C . LEU A 1 110 ? 17.855 25.332 19.944 1.00 26.91 110 LEU A C 1
ATOM 804 O O . LEU A 1 110 ? 16.901 25.691 19.274 1.00 29.70 110 LEU A O 1
ATOM 809 N N . ASP A 1 111 ? 17.739 24.616 21.056 1.00 28.53 111 ASP A N 1
ATOM 810 C CA . ASP A 1 111 ? 16.478 24.442 21.769 1.00 30.63 111 ASP A CA 1
ATOM 811 C C . ASP A 1 111 ? 16.586 25.302 23.023 1.00 32.15 111 ASP A C 1
ATOM 812 O O . ASP A 1 111 ? 17.244 24.921 23.996 1.00 34.34 111 ASP A O 1
ATOM 817 N N . LEU A 1 112 ? 15.957 26.467 22.995 1.00 32.06 112 LEU A N 1
ATOM 818 C CA . LEU A 1 112 ? 16.228 27.498 23.999 1.00 34.80 112 LEU A CA 1
ATOM 819 C C . LEU A 1 112 ? 15.566 27.265 25.368 1.00 36.44 112 LEU A C 1
ATOM 820 O O . LEU A 1 112 ? 16.161 27.530 26.406 1.00 40.38 112 LEU A O 1
ATOM 825 N N . CYS A 1 113 ? 14.342 26.757 25.370 1.00 32.09 113 CYS A N 1
ATOM 826 C CA . CYS A 1 113 ? 13.660 26.415 26.617 1.00 33.92 113 CYS A CA 1
ATOM 827 C C . CYS A 1 113 ? 13.295 24.934 26.603 1.00 32.89 113 CYS A C 1
ATOM 828 O O . CYS A 1 113 ? 12.175 24.571 26.251 1.00 32.12 113 CYS A O 1
ATOM 831 N N . ALA A 1 114 ? 14.228 24.087 27.022 1.00 29.00 114 ALA A N 1
ATOM 832 C CA . ALA A 1 114 ? 14.272 22.713 26.498 1.00 36.75 114 ALA A CA 1
ATOM 833 C C . ALA A 1 114 ? 13.702 21.570 27.338 1.00 37.55 114 ALA A C 1
ATOM 834 O O . ALA A 1 114 ? 13.288 20.569 26.777 1.00 42.42 114 ALA A O 1
ATOM 836 N N . ALA A 1 115 ? 13.698 21.702 28.662 1.00 40.59 115 ALA A N 1
ATOM 837 C CA . ALA A 1 115 ? 13.143 20.658 29.535 1.00 46.79 115 ALA A CA 1
ATOM 838 C C . ALA A 1 115 ? 11.645 20.442 29.283 1.00 43.70 115 ALA A C 1
ATOM 839 O O . ALA A 1 115 ? 10.915 21.393 29.011 1.00 32.05 115 ALA A O 1
ATOM 841 N N . PRO A 1 116 ? 11.178 19.186 29.390 1.00 46.41 116 PRO A N 1
ATOM 842 C CA . PRO A 1 116 ? 11.904 17.975 29.805 1.00 43.16 116 PRO A CA 1
ATOM 843 C C . PRO A 1 116 ? 12.812 17.368 28.728 1.00 45.14 116 PRO A C 1
ATOM 844 O O . PRO A 1 116 ? 13.702 16.569 29.059 1.00 47.08 116 PRO A O 1
ATOM 848 N N . GLY A 1 117 ? 12.585 17.729 27.466 1.00 41.22 117 GLY A N 1
ATOM 849 C CA . GLY A 1 117 ? 13.447 17.304 26.374 1.00 29.00 117 GLY A CA 1
ATOM 850 C C . GLY A 1 117 ? 12.664 16.690 25.221 1.00 31.27 117 GLY A C 1
ATOM 851 O O . GLY A 1 117 ? 13.242 16.079 24.328 1.00 33.46 117 GLY A O 1
ATOM 852 N N . GLY A 1 118 ? 11.346 16.854 25.242 1.00 32.89 118 GLY A N 1
ATOM 853 C CA . GLY A 1 118 ? 10.495 16.359 24.174 1.00 37.46 118 GLY A CA 1
ATOM 854 C C . GLY A 1 118 ? 10.923 16.850 22.801 1.00 37.75 118 GLY A C 1
ATOM 855 O O . GLY A 1 118 ? 11.060 16.069 21.864 1.00 34.21 118 GLY A O 1
ATOM 856 N N . LYS A 1 119 ? 11.152 18.150 22.665 1.00 34.80 119 LYS A N 1
ATOM 857 C CA . LYS A 1 119 ? 11.529 18.686 21.358 1.00 27.57 119 LYS A CA 1
ATOM 858 C C . LYS A 1 119 ? 13.001 18.467 20.985 1.00 31.44 119 LYS A C 1
ATOM 859 O O . LYS A 1 119 ? 13.302 18.202 19.821 1.00 35.60 119 LYS A O 1
ATOM 865 N N . SER A 1 120 ? 13.918 18.550 21.954 1.00 24.97 120 SER A N 1
ATOM 866 C CA . SER A 1 120 ? 15.334 18.433 21.629 1.00 31.55 120 SER A CA 1
ATOM 867 C C . SER A 1 120 ? 15.514 17.062 21.056 1.00 33.95 120 SER A C 1
ATOM 868 O O . SER A 1 120 ? 16.317 16.824 20.160 1.00 38.60 120 SER A O 1
ATOM 871 N N . THR A 1 121 ? 14.732 16.159 21.610 1.00 33.13 121 THR A N 1
ATOM 872 C CA . THR A 1 121 ? 14.866 14.750 21.350 1.00 26.56 121 THR A CA 1
ATOM 873 C C . THR A 1 121 ? 14.344 14.450 19.938 1.00 27.61 121 THR A C 1
ATOM 874 O O . THR A 1 121 ? 14.935 13.659 19.214 1.00 25.61 121 THR A O 1
ATOM 878 N N . GLN A 1 122 ? 13.290 15.140 19.500 1.00 26.59 122 GLN A N 1
ATOM 879 C CA . GLN A 1 122 ? 12.904 14.986 18.095 1.00 33.88 122 GLN A CA 1
ATOM 880 C C . GLN A 1 122 ? 13.865 15.691 17.122 1.00 31.35 122 GLN A C 1
ATOM 881 O O . GLN A 1 122 ? 14.071 15.227 15.994 1.00 28.45 122 GLN A O 1
ATOM 887 N N . LEU A 1 123 ? 14.485 16.776 17.563 1.00 29.82 123 LEU A N 1
ATOM 888 C CA . LEU A 1 123 ? 15.472 17.461 16.724 1.00 25.39 123 LEU A CA 1
ATOM 889 C C . LEU A 1 123 ? 16.676 16.566 16.486 1.00 24.46 123 LEU A C 1
ATOM 890 O O . LEU A 1 123 ? 17.176 16.432 15.368 1.00 29.97 123 LEU A O 1
ATOM 895 N N . ALA A 1 124 ? 17.159 15.970 17.561 1.00 23.65 124 ALA A N 1
ATOM 896 C CA . ALA A 1 124 ? 18.300 15.090 17.486 1.00 23.15 124 ALA A CA 1
ATOM 897 C C . ALA A 1 124 ? 18.007 13.896 16.573 1.00 30.95 124 ALA A C 1
ATOM 898 O O . ALA A 1 124 ? 18.885 13.453 15.830 1.00 36.11 124 ALA A O 1
ATOM 900 N N . ALA A 1 125 ? 16.783 13.376 16.621 1.00 26.31 125 ALA A N 1
ATOM 901 C CA . ALA A 1 125 ? 16.417 12.257 15.748 1.00 31.11 125 ALA A CA 1
ATOM 902 C C . ALA A 1 125 ? 16.516 12.727 14.312 1.00 35.50 125 ALA A C 1
ATOM 903 O O . ALA A 1 125 ? 16.938 11.981 13.434 1.00 34.96 125 ALA A O 1
ATOM 905 N N . GLN A 1 126 ? 16.131 13.983 14.082 1.00 31.99 126 GLN A N 1
ATOM 906 C CA . GLN A 1 126 ? 16.145 14.556 12.744 1.00 25.11 126 GLN A CA 1
ATOM 907 C C . GLN A 1 126 ? 17.581 14.759 12.233 1.00 33.70 126 GLN A C 1
ATOM 908 O O . GLN A 1 126 ? 17.860 14.622 11.039 1.00 33.28 126 GLN A O 1
ATOM 922 N N . LYS A 1 128 ? 20.363 13.093 13.021 1.00 36.07 128 LYS A N 1
ATOM 923 C CA . LYS A 1 128 ? 21.076 11.843 12.767 1.00 35.10 128 LYS A CA 1
ATOM 924 C C . LYS A 1 128 ? 22.538 11.911 13.215 1.00 33.04 128 LYS A C 1
ATOM 925 O O . LYS A 1 128 ? 23.426 11.375 12.557 1.00 35.33 128 LYS A O 1
ATOM 931 N N . GLY A 1 129 ? 22.769 12.579 14.340 1.00 30.81 129 GLY A N 1
ATOM 932 C CA . GLY A 1 129 ? 24.097 12.688 14.918 1.00 35.23 129 GLY A CA 1
ATOM 933 C C . GLY A 1 129 ? 25.030 13.656 14.205 1.00 32.33 129 GLY A C 1
ATOM 934 O O . GLY A 1 129 ? 26.193 13.773 14.575 1.00 34.90 129 GLY A O 1
ATOM 935 N N . LYS A 1 130 ? 24.535 14.327 13.170 1.00 26.96 130 LYS A N 1
ATOM 936 C CA . LYS A 1 130 ? 25.325 15.346 12.461 1.00 25.79 130 LYS A CA 1
ATOM 937 C C . LYS A 1 130 ? 24.961 16.774 12.869 1.00 32.97 130 LYS A C 1
ATOM 938 O O . LYS A 1 130 ? 23.792 17.088 13.166 1.00 30.64 130 LYS A O 1
ATOM 944 N N . GLY A 1 131 ? 25.967 17.639 12.869 1.00 33.83 131 GLY A N 1
ATOM 945 C CA . GLY A 1 131 ? 25.786 19.014 13.265 1.00 29.15 131 GLY A CA 1
ATOM 946 C C . GLY A 1 131 ? 25.927 19.176 14.759 1.00 26.74 131 GLY A C 1
ATOM 947 O O . GLY A 1 131 ? 26.552 18.361 15.420 1.00 31.69 131 GLY A O 1
ATOM 948 N N . LEU A 1 132 ? 25.342 20.240 15.291 1.00 32.76 132 LEU A N 1
ATOM 949 C CA . LEU A 1 132 ? 25.470 20.561 16.703 1.00 32.20 132 LEU A CA 1
ATOM 950 C C . LEU A 1 132 ? 24.130 20.980 17.281 1.00 28.86 132 LEU A C 1
ATOM 951 O O . LEU A 1 132 ? 23.499 21.912 16.797 1.00 27.89 132 LEU A O 1
ATOM 956 N N . LEU A 1 133 ? 23.710 20.298 18.336 1.00 28.75 133 LEU A N 1
ATOM 957 C CA . LEU A 1 133 ? 22.449 20.611 18.987 1.00 28.92 133 LEU A CA 1
ATOM 958 C C . LEU A 1 133 ? 22.791 21.209 20.328 1.00 27.79 133 LEU A C 1
ATOM 959 O O . LEU A 1 133 ? 23.307 20.508 21.197 1.00 31.48 133 LEU A O 1
ATOM 964 N N . VAL A 1 134 ? 22.525 22.491 20.525 1.00 28.16 134 VAL A N 1
ATOM 965 C CA . VAL A 1 134 ? 22.616 22.986 21.891 1.00 24.38 134 VAL A CA 1
ATOM 966 C C . VAL A 1 134 ? 21.239 23.124 22.538 1.0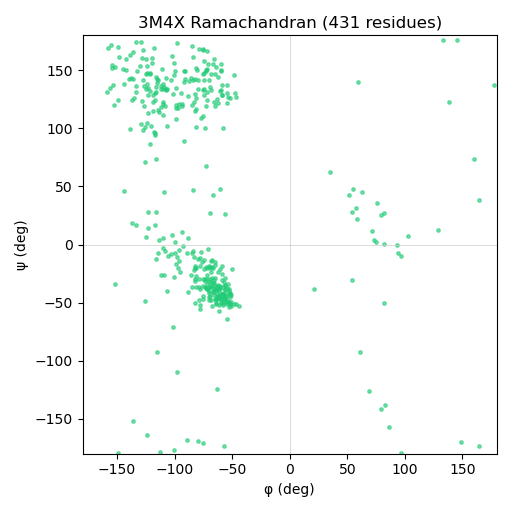0 28.75 134 VAL A C 1
ATOM 967 O O . VAL A 1 134 ? 20.291 23.659 21.958 1.00 30.91 134 VAL A O 1
ATOM 971 N N . THR A 1 135 ? 21.134 22.546 23.725 1.00 30.00 135 THR A N 1
ATOM 972 C CA . THR A 1 135 ? 19.862 22.394 24.396 1.00 30.45 135 THR A CA 1
ATOM 973 C C . THR A 1 135 ? 20.002 23.071 25.730 1.00 32.70 135 THR A C 1
ATOM 974 O O . THR A 1 135 ? 20.773 22.640 26.579 1.00 36.95 135 THR A O 1
ATOM 978 N N . ASN A 1 136 ? 19.262 24.151 25.904 1.00 30.41 136 ASN A N 1
ATOM 979 C CA . ASN A 1 136 ? 19.382 24.951 27.096 1.00 29.79 136 ASN A CA 1
ATOM 980 C C . ASN A 1 136 ? 18.147 24.840 27.991 1.00 32.37 136 ASN A C 1
ATOM 981 O O . ASN A 1 136 ? 17.018 24.842 27.511 1.00 33.98 136 ASN A O 1
ATOM 986 N N . GLU A 1 137 ? 18.378 24.740 29.294 1.00 38.11 137 GLU A N 1
ATOM 987 C CA . GLU A 1 137 ? 17.306 24.774 30.281 1.00 40.24 137 GLU A CA 1
ATOM 988 C C . GLU A 1 137 ? 17.725 25.728 31.397 1.00 42.34 137 GLU A C 1
ATOM 989 O O . GLU A 1 137 ? 18.872 25.697 31.843 1.00 40.64 137 GLU A O 1
ATOM 995 N N . ILE A 1 138 ? 16.803 26.576 31.847 1.00 45.61 138 ILE A N 1
ATOM 996 C CA . ILE A 1 138 ? 17.160 27.613 32.809 1.00 48.12 138 ILE A CA 1
ATOM 997 C C . ILE A 1 138 ? 17.178 27.087 34.243 1.00 45.09 138 ILE A C 1
ATOM 998 O O . ILE A 1 138 ? 17.969 27.546 35.061 1.00 49.34 138 ILE A O 1
ATOM 1003 N N . PHE A 1 139 ? 16.326 26.114 34.544 1.00 44.45 139 PHE A N 1
ATOM 1004 C CA . PHE A 1 139 ? 16.328 25.495 35.873 1.00 46.00 139 PHE A CA 1
ATOM 1005 C C . PHE A 1 139 ? 17.359 24.368 35.973 1.00 43.33 139 PHE A C 1
ATOM 1006 O O . PHE A 1 139 ? 17.276 23.387 35.246 1.00 43.65 139 PHE A O 1
ATOM 1014 N N . PRO A 1 140 ? 18.324 24.506 36.895 1.00 46.93 140 PRO A N 1
ATOM 1015 C CA . PRO A 1 140 ? 19.421 23.542 37.074 1.00 51.97 140 PRO A CA 1
ATOM 1016 C C . PRO A 1 140 ? 18.901 22.125 37.335 1.00 53.82 140 PRO A C 1
ATOM 1017 O O . PRO A 1 140 ? 19.471 21.149 36.841 1.00 53.35 140 PRO A O 1
ATOM 1021 N N . LYS A 1 141 ? 17.833 22.031 38.123 1.00 53.53 141 LYS A N 1
ATOM 1022 C CA . LYS A 1 141 ? 17.191 20.762 38.434 1.00 53.16 141 LYS A CA 1
ATOM 1023 C C . LYS A 1 141 ? 16.638 20.136 37.155 1.00 54.02 141 LYS A C 1
ATOM 1024 O O . LYS A 1 141 ? 16.797 18.940 36.909 1.00 52.47 141 LYS A O 1
ATOM 1030 N N . ARG A 1 142 ? 15.985 20.948 36.337 1.00 46.56 142 ARG A N 1
ATOM 1031 C CA . ARG A 1 142 ? 15.399 20.434 35.114 1.00 43.11 142 ARG A CA 1
ATOM 1032 C C . ARG A 1 142 ? 16.480 20.136 34.073 1.00 42.99 142 ARG A C 1
ATOM 1033 O O . ARG A 1 142 ? 16.339 19.221 33.271 1.00 40.50 142 ARG A O 1
ATOM 1041 N N . ALA A 1 143 ? 17.563 20.903 34.097 1.00 41.42 143 ALA A N 1
ATOM 1042 C CA . ALA A 1 143 ? 18.644 20.680 33.148 1.00 43.57 143 ALA A CA 1
ATOM 1043 C C . ALA A 1 143 ? 19.231 19.280 33.348 1.00 44.83 143 ALA A C 1
ATOM 1044 O O . ALA A 1 143 ? 19.584 18.595 32.378 1.00 42.05 143 ALA A O 1
ATOM 1046 N N . LYS A 1 144 ? 19.309 18.860 34.609 1.00 44.71 144 LYS A N 1
ATOM 1047 C CA . LYS A 1 144 ? 19.832 17.544 34.961 1.00 47.67 144 LYS A CA 1
ATOM 1048 C C . LYS A 1 144 ? 18.978 16.454 34.317 1.00 45.01 144 LYS A C 1
ATOM 1049 O O . LYS A 1 144 ? 19.503 15.494 33.736 1.00 46.50 144 LYS A O 1
ATOM 1055 N N . ILE A 1 145 ? 17.660 16.627 34.425 1.00 42.64 145 ILE A N 1
ATOM 1056 C CA . ILE A 1 145 ? 16.672 15.737 33.833 1.00 40.67 145 ILE A CA 1
ATOM 1057 C C . ILE A 1 145 ? 16.829 15.742 32.329 1.00 37.34 145 ILE A C 1
ATOM 1058 O O . ILE A 1 145 ? 16.837 14.695 31.688 1.00 39.91 145 ILE A O 1
ATOM 1063 N N . LEU A 1 146 ? 16.953 16.936 31.767 1.00 30.67 146 LEU A N 1
ATOM 1064 C CA . LEU A 1 146 ? 17.153 17.080 30.342 1.00 32.93 146 LEU A CA 1
ATOM 1065 C C . LEU A 1 146 ? 18.428 16.367 29.882 1.00 34.99 146 LEU A C 1
ATOM 1066 O O . LEU A 1 146 ? 18.438 15.631 28.893 1.00 38.97 146 LEU A O 1
ATOM 1071 N N . SER A 1 147 ? 19.507 16.593 30.608 1.00 34.84 147 SER A N 1
ATOM 1072 C CA . SER A 1 147 ? 20.779 15.946 30.307 1.00 38.39 147 SER A CA 1
ATOM 1073 C C . SER A 1 147 ? 20.646 14.414 30.353 1.00 36.78 147 SER A C 1
ATOM 1074 O O . SER A 1 147 ? 21.148 13.710 29.483 1.00 30.35 147 SER A O 1
ATOM 1077 N N . GLU A 1 148 ? 19.937 13.899 31.346 1.00 41.66 148 GLU A N 1
ATOM 1078 C CA . GLU A 1 148 ? 19.777 12.450 31.441 1.00 42.77 148 GLU A CA 1
ATOM 1079 C C . GLU A 1 148 ? 18.923 11.855 30.322 1.00 36.54 148 GLU A C 1
ATOM 1080 O O . GLU A 1 148 ? 19.183 10.734 29.877 1.00 32.26 148 GLU A O 1
ATOM 1086 N N . ASN A 1 149 ? 17.941 12.610 29.832 1.00 34.79 149 ASN A N 1
ATOM 1087 C CA . ASN A 1 149 ? 17.136 12.144 28.695 1.00 37.78 149 ASN A CA 1
ATOM 1088 C C . ASN A 1 149 ? 17.915 12.153 27.371 1.00 34.21 149 ASN A C 1
ATOM 1089 O O . ASN A 1 149 ? 17.754 11.258 26.546 1.00 33.54 149 ASN A O 1
ATOM 1094 N N . ILE A 1 150 ? 18.746 13.172 27.165 1.00 34.83 150 ILE A N 1
ATOM 1095 C CA . ILE A 1 150 ? 19.588 13.261 25.961 1.00 33.39 150 ILE A CA 1
ATOM 1096 C C . ILE A 1 150 ? 20.507 12.028 25.895 1.00 33.37 150 ILE A C 1
ATOM 1097 O O . ILE A 1 150 ? 20.576 11.327 24.890 1.00 33.16 150 ILE A O 1
ATOM 1102 N N . GLU A 1 151 ? 21.182 11.751 26.999 1.00 30.17 151 GLU A N 1
ATOM 1103 C CA . GLU A 1 151 ? 22.011 10.566 27.106 1.00 29.33 151 GLU A CA 1
ATOM 1104 C C . GLU A 1 151 ? 21.227 9.270 26.861 1.00 25.87 151 GLU A C 1
ATOM 1105 O O . GLU A 1 151 ? 21.690 8.377 26.154 1.00 26.43 151 GLU A O 1
ATOM 1111 N N . ARG A 1 152 ? 20.031 9.170 27.427 1.00 30.78 152 ARG A N 1
ATOM 1112 C CA . ARG A 1 152 ? 19.239 7.949 27.280 1.00 32.75 152 ARG A CA 1
ATOM 1113 C C . ARG A 1 152 ? 18.885 7.715 25.817 1.00 32.78 152 ARG A C 1
ATOM 1114 O O . ARG A 1 152 ? 18.910 6.573 25.319 1.00 29.69 152 ARG A O 1
ATOM 1122 N N . TRP A 1 153 ? 18.599 8.824 25.145 1.00 28.55 153 TRP A N 1
ATOM 1123 C CA . TRP A 1 153 ? 18.124 8.864 23.774 1.00 27.72 153 TRP A CA 1
ATOM 1124 C C . TRP A 1 153 ? 19.268 8.558 22.838 1.00 29.37 153 TRP A C 1
ATOM 1125 O O . TRP A 1 153 ? 19.055 8.307 21.654 1.00 27.00 153 TRP A O 1
ATOM 1136 N N . GLY A 1 154 ? 20.490 8.586 23.369 1.00 33.96 154 GLY A N 1
ATOM 1137 C CA . GLY A 1 154 ? 21.660 8.240 22.579 1.00 35.33 154 GLY A CA 1
ATOM 1138 C C . GLY A 1 154 ? 22.210 9.354 21.703 1.00 36.47 154 GLY A C 1
ATOM 1139 O O . GLY A 1 154 ? 22.843 9.098 20.681 1.00 35.88 154 GLY A O 1
ATOM 1140 N N . VAL A 1 155 ? 21.995 10.598 22.111 1.00 39.62 155 VAL A N 1
ATOM 1141 C CA . VAL A 1 155 ? 22.441 11.747 21.315 1.00 31.47 155 VAL A CA 1
ATOM 1142 C C . VAL A 1 155 ? 23.911 12.001 21.564 1.00 26.10 155 VAL A C 1
ATOM 1143 O O . VAL A 1 155 ? 24.332 12.164 22.705 1.00 31.33 155 VAL A O 1
ATOM 1147 N N . SER A 1 156 ? 24.689 12.049 20.494 1.00 26.90 156 SER A N 1
ATOM 1148 C CA . SER A 1 156 ? 26.132 12.196 20.622 1.00 35.56 156 SER A CA 1
ATOM 1149 C C . SER A 1 156 ? 26.651 13.584 20.256 1.00 36.81 156 SER A C 1
ATOM 1150 O O . SER A 1 156 ? 27.805 13.877 20.505 1.00 36.39 156 SER A O 1
ATOM 1153 N N . ASN A 1 157 ? 25.803 14.441 19.684 1.00 36.14 157 ASN A N 1
ATOM 1154 C CA . ASN A 1 157 ? 26.252 15.753 19.208 1.00 32.60 157 ASN A CA 1
ATOM 1155 C C . ASN A 1 157 ? 25.608 16.946 19.941 1.00 34.40 157 ASN A C 1
ATOM 1156 O O . ASN A 1 157 ? 25.475 18.036 19.377 1.00 31.85 157 ASN A O 1
ATOM 1161 N N . ALA A 1 158 ? 25.222 16.744 21.197 1.00 28.95 158 ALA A N 1
ATOM 1162 C CA . ALA A 1 158 ? 24.535 17.791 21.939 1.00 33.08 158 ALA A CA 1
ATOM 1163 C C . ALA A 1 158 ? 25.409 18.425 23.018 1.00 38.39 158 ALA A C 1
ATOM 1164 O O . ALA A 1 158 ? 26.222 17.752 23.651 1.00 39.05 158 ALA A O 1
ATOM 1166 N N . ILE A 1 159 ? 25.243 19.731 23.200 1.00 36.28 159 ILE A N 1
ATOM 1167 C CA . ILE A 1 159 ? 25.776 20.424 24.364 1.00 35.09 159 ILE A CA 1
ATOM 1168 C C . ILE A 1 159 ? 24.586 20.850 25.201 1.00 34.42 159 ILE A C 1
ATOM 1169 O O . ILE A 1 159 ? 23.749 21.599 24.733 1.00 31.49 159 ILE A O 1
ATOM 1174 N N . VAL A 1 160 ? 24.496 20.360 26.428 1.00 37.99 160 VAL A N 1
ATOM 1175 C CA . VAL A 1 160 ? 23.400 20.745 27.307 1.00 34.77 160 VAL A CA 1
ATOM 1176 C C . VAL A 1 160 ? 23.798 21.934 28.195 1.00 38.59 160 VAL A C 1
ATOM 1177 O O . VAL A 1 160 ? 24.763 21.888 28.962 1.00 37.15 160 VAL A O 1
ATOM 1181 N N . THR A 1 161 ? 23.035 23.004 28.065 1.00 40.61 161 THR A N 1
ATOM 1182 C CA . THR A 1 161 ? 23.348 24.275 28.693 1.00 40.68 161 THR A CA 1
ATOM 1183 C C . THR A 1 161 ? 22.375 24.623 29.820 1.00 39.92 161 THR A C 1
ATOM 1184 O O . THR A 1 161 ? 21.200 24.226 29.804 1.00 40.34 161 THR A O 1
ATOM 1188 N N . ASN A 1 162 ? 22.872 25.376 30.793 1.00 39.26 162 ASN A N 1
ATOM 1189 C CA . ASN A 1 162 ? 22.075 25.769 31.949 1.00 41.77 162 ASN A CA 1
ATOM 1190 C C . ASN A 1 162 ? 22.074 27.278 32.141 1.00 40.16 162 ASN A C 1
ATOM 1191 O O . ASN A 1 162 ? 22.679 27.787 33.072 1.00 42.52 162 ASN A O 1
ATOM 1196 N N . HIS A 1 163 ? 21.389 27.987 31.252 1.00 44.09 163 HIS A N 1
ATOM 1197 C CA . HIS A 1 163 ? 21.430 29.446 31.238 1.00 47.81 163 HIS A CA 1
ATOM 1198 C C . HIS A 1 163 ? 20.089 30.078 30.902 1.00 48.82 163 HIS A C 1
ATOM 1199 O O . HIS A 1 163 ? 19.206 29.439 30.322 1.00 47.32 163 HIS A O 1
ATOM 1206 N N . ALA A 1 164 ? 19.959 31.347 31.280 1.00 45.84 164 ALA A N 1
ATOM 1207 C CA . ALA A 1 164 ? 18.918 32.214 30.760 1.00 45.74 164 ALA A CA 1
ATOM 1208 C C . ALA A 1 164 ? 19.316 32.599 29.347 1.00 44.53 164 ALA A C 1
ATOM 1209 O O . ALA A 1 164 ? 20.507 32.740 29.049 1.00 46.34 164 ALA A O 1
ATOM 1211 N N . PRO A 1 165 ? 18.329 32.775 28.467 1.00 40.41 165 PRO A N 1
ATOM 1212 C CA . PRO A 1 165 ? 18.605 33.118 27.068 1.00 41.38 165 PRO A CA 1
ATOM 1213 C C . PRO A 1 165 ? 19.684 34.200 26.883 1.00 44.96 165 PRO A C 1
ATOM 1214 O O . PRO A 1 165 ? 20.648 33.974 26.147 1.00 48.02 165 PRO A O 1
ATOM 1218 N N . ALA A 1 166 ? 19.534 35.340 27.551 1.00 43.48 166 ALA A N 1
ATOM 1219 C CA . ALA A 1 166 ? 20.437 36.469 27.353 1.00 44.32 166 ALA A CA 1
ATOM 1220 C C . ALA A 1 166 ? 21.895 36.118 27.634 1.00 46.19 166 ALA A C 1
ATOM 1221 O O . ALA A 1 166 ? 22.803 36.596 26.958 1.00 52.11 166 ALA A O 1
ATOM 1223 N N . GLU A 1 167 ? 22.119 35.282 28.636 1.00 48.13 167 GLU A N 1
ATOM 1224 C CA . GLU A 1 167 ? 23.467 34.850 28.976 1.00 47.31 167 GLU A CA 1
ATOM 1225 C C . GLU A 1 167 ? 24.155 34.112 27.829 1.00 42.02 167 GLU A C 1
ATOM 1226 O O . GLU A 1 167 ? 25.375 34.026 27.789 1.00 46.76 167 GLU A O 1
ATOM 1232 N N . LEU A 1 168 ? 23.376 33.586 26.894 1.00 35.72 168 LEU A N 1
ATOM 1233 C CA . LEU A 1 168 ? 23.933 32.782 25.807 1.00 36.95 168 LEU A CA 1
ATOM 1234 C C . LEU A 1 168 ? 24.397 33.635 24.636 1.00 35.91 168 LEU A C 1
ATOM 1235 O O . LEU A 1 168 ? 25.258 33.236 23.857 1.00 38.64 168 LEU A O 1
ATOM 1240 N N . VAL A 1 169 ? 23.790 34.804 24.504 1.00 40.78 169 VAL A N 1
ATOM 1241 C CA . VAL A 1 169 ? 24.025 35.667 23.363 1.00 42.09 169 VAL A CA 1
ATOM 1242 C C . VAL A 1 169 ? 25.498 35.955 23.100 1.00 43.58 169 VAL A C 1
ATOM 1243 O O . VAL A 1 169 ? 25.961 35.778 21.975 1.00 47.41 169 VAL A O 1
ATOM 1247 N N . PRO A 1 170 ? 26.242 36.394 24.130 1.00 44.93 170 PRO A N 1
ATOM 1248 C CA . PRO A 1 170 ? 27.653 36.685 23.864 1.00 48.61 170 PRO A CA 1
ATOM 1249 C C . PRO A 1 170 ? 28.369 35.498 23.224 1.00 47.43 170 PRO A C 1
ATOM 1250 O O . PRO A 1 170 ? 29.243 35.693 22.390 1.00 51.06 170 PRO A O 1
ATOM 1254 N N . HIS A 1 171 ? 27.984 34.282 23.591 1.00 45.66 171 HIS A N 1
ATOM 1255 C CA . HIS A 1 171 ? 28.633 33.086 23.065 1.00 47.63 171 HIS A CA 1
ATOM 1256 C C . HIS A 1 171 ? 28.127 32.615 21.703 1.00 42.28 171 HIS A C 1
ATOM 1257 O O . HIS A 1 171 ? 28.832 31.893 20.999 1.00 37.06 171 HIS A O 1
ATOM 1264 N N . PHE A 1 172 ? 26.913 33.011 21.334 1.00 38.57 172 PHE A N 1
ATOM 1265 C CA . PHE A 1 172 ? 26.258 32.401 20.179 1.00 42.65 172 PHE A CA 1
ATOM 1266 C C . PHE A 1 172 ? 25.627 33.401 19.220 1.00 46.24 172 PHE A C 1
ATOM 1267 O O . PHE A 1 172 ? 24.780 33.038 18.394 1.00 43.86 172 PHE A O 1
ATOM 1275 N N . SER A 1 173 ? 26.028 34.657 19.345 1.00 42.14 173 SER A N 1
ATOM 1276 C CA . SER A 1 173 ? 25.552 35.703 18.453 1.00 46.34 173 SER A CA 1
ATOM 1277 C C . SER A 1 173 ? 25.754 35.295 16.988 1.00 42.15 173 SER A C 1
ATOM 1278 O O . SER A 1 173 ? 26.863 34.930 16.588 1.00 31.94 173 SER A O 1
ATOM 1281 N N . GLY A 1 174 ? 24.671 35.342 16.207 1.00 41.53 174 GLY A N 1
ATOM 1282 C CA . GLY A 1 174 ? 24.683 34.942 14.804 1.00 40.07 174 GLY A CA 1
ATOM 1283 C C . GLY A 1 174 ? 25.110 33.509 14.478 1.00 38.75 174 GLY A C 1
ATOM 1284 O O . GLY A 1 174 ? 25.516 33.216 13.341 1.00 32.44 174 GLY A O 1
ATOM 1285 N N . PHE A 1 175 ? 24.999 32.612 15.453 1.00 36.48 175 PHE A N 1
ATOM 1286 C CA . PHE A 1 175 ? 25.608 31.275 15.355 1.00 34.22 175 PHE A CA 1
ATOM 1287 C C . PHE A 1 175 ? 24.735 30.184 14.694 1.00 32.50 175 PHE A C 1
ATOM 1288 O O . PHE A 1 175 ? 25.232 29.384 13.899 1.00 33.92 175 PHE A O 1
ATOM 1296 N N . PHE A 1 176 ? 23.443 30.172 15.007 1.00 27.66 176 PHE A N 1
ATOM 1297 C CA . PHE A 1 176 ? 22.567 29.048 14.672 1.00 27.66 176 PHE A CA 1
ATOM 1298 C C . PHE A 1 176 ? 21.838 29.115 13.341 1.00 26.70 176 PHE A C 1
ATOM 1299 O O . PHE A 1 176 ? 21.354 30.167 12.914 1.00 32.10 176 PHE A O 1
ATOM 1307 N N . ASP A 1 177 ? 21.717 27.956 12.712 1.00 26.61 177 ASP A N 1
ATOM 1308 C CA . ASP A 1 177 ? 20.814 27.789 11.575 1.00 31.56 177 ASP A CA 1
ATOM 1309 C C . ASP A 1 177 ? 19.354 27.794 11.994 1.00 28.21 177 ASP A C 1
ATOM 1310 O O . ASP A 1 177 ? 18.474 28.126 11.214 1.00 24.63 177 ASP A O 1
ATOM 1315 N N . ARG A 1 178 ? 19.092 27.408 13.228 1.00 31.25 178 ARG A N 1
ATOM 1316 C CA . ARG A 1 178 ? 17.739 27.053 13.588 1.00 32.65 178 ARG A CA 1
ATOM 1317 C C . ARG A 1 178 ? 17.577 27.165 15.079 1.00 29.51 178 ARG A C 1
ATOM 1318 O O . ARG A 1 178 ? 18.420 26.681 15.840 1.00 28.38 178 ARG A O 1
ATOM 1326 N N . ILE A 1 179 ? 16.510 27.836 15.499 1.00 29.10 179 ILE A N 1
ATOM 1327 C CA . ILE A 1 179 ? 16.241 27.980 16.919 1.00 32.64 179 ILE A CA 1
ATOM 1328 C C . ILE A 1 179 ? 14.786 27.681 17.245 1.00 30.74 179 ILE A C 1
ATOM 1329 O O . ILE A 1 179 ? 13.872 28.192 16.604 1.00 32.64 179 ILE A O 1
ATOM 1334 N N . VAL A 1 180 ? 14.584 26.854 18.258 1.00 28.07 180 VAL A N 1
ATOM 1335 C CA . VAL A 1 180 ? 13.260 26.513 18.708 1.00 21.55 180 VAL A CA 1
ATOM 1336 C C . VAL A 1 180 ? 13.033 27.143 20.068 1.00 31.74 180 VAL A C 1
ATOM 1337 O O . VAL A 1 180 ? 13.779 26.898 21.025 1.00 31.82 180 VAL A O 1
ATOM 1341 N N . VAL A 1 181 ? 11.991 27.959 20.135 1.00 33.92 181 VAL A N 1
ATOM 1342 C CA . VAL A 1 181 ? 11.580 28.623 21.355 1.00 36.45 181 VAL A CA 1
ATOM 1343 C C . VAL A 1 181 ? 10.182 28.140 21.745 1.00 36.78 181 VAL A C 1
ATOM 1344 O O . VAL A 1 181 ? 9.173 28.627 21.231 1.00 31.43 181 VAL A O 1
ATOM 1348 N N . ASP A 1 182 ? 10.137 27.161 22.635 1.00 40.14 182 ASP A N 1
ATOM 1349 C CA . ASP A 1 182 ? 8.883 26.703 23.214 1.00 37.77 182 ASP A CA 1
ATOM 1350 C C . ASP A 1 182 ? 8.718 27.528 24.486 1.00 36.24 182 ASP A C 1
ATOM 1351 O O . ASP A 1 182 ? 9.183 27.159 25.550 1.00 37.06 182 ASP A O 1
ATOM 1356 N N . ALA A 1 183 ? 8.080 28.683 24.346 1.00 39.61 183 ALA A N 1
ATOM 1357 C CA . ALA A 1 183 ? 8.121 29.722 25.367 1.00 37.41 183 ALA A CA 1
ATOM 1358 C C . ALA A 1 183 ? 7.278 29.428 26.587 1.00 38.15 183 ALA A C 1
ATOM 1359 O O . ALA A 1 183 ? 6.175 28.897 26.470 1.00 39.33 183 ALA A O 1
ATOM 1361 N N . PRO A 1 184 ? 7.789 29.793 27.770 1.00 39.08 184 PRO A N 1
ATOM 1362 C CA . PRO A 1 184 ? 6.918 29.739 28.946 1.00 44.35 184 PRO A CA 1
ATOM 1363 C C . PRO A 1 184 ? 5.698 30.555 28.601 1.00 41.25 184 PRO A C 1
ATOM 1364 O O . PRO A 1 184 ? 5.833 31.632 27.999 1.00 42.81 184 PRO A O 1
ATOM 1368 N N . CYS A 1 185 ? 4.521 30.052 28.945 1.00 41.66 185 CYS A N 1
ATOM 1369 C CA . CYS A 1 185 ? 3.280 30.706 28.542 1.00 36.94 185 CYS A CA 1
ATOM 1370 C C . CYS A 1 185 ? 2.188 30.474 29.594 1.00 42.76 185 CYS A C 1
ATOM 1371 O O . CYS A 1 185 ? 2.434 29.807 30.600 1.00 46.82 185 CYS A O 1
ATOM 1374 N N . SER A 1 186 ? 0.987 31.007 29.367 1.00 42.68 186 SER A N 1
ATOM 1375 C CA . SER A 1 186 ? -0.074 30.946 30.386 1.00 43.21 186 SER A CA 1
ATOM 1376 C C . SER A 1 186 ? -0.603 29.537 30.669 1.00 48.89 186 SER A C 1
ATOM 1377 O O . SER A 1 186 ? -1.203 29.293 31.721 1.00 58.03 186 SER A O 1
ATOM 1380 N N . GLY A 1 187 ? -0.378 28.614 29.740 1.00 50.72 187 GLY A N 1
ATOM 1381 C CA . GLY A 1 187 ? -0.656 27.207 29.989 1.00 50.51 187 GLY A CA 1
ATOM 1382 C C . GLY A 1 187 ? -2.120 26.804 29.954 1.00 49.17 187 GLY A C 1
ATOM 1383 O O . GLY A 1 187 ? -2.557 25.942 30.717 1.00 53.59 187 GLY A O 1
ATOM 1384 N N . GLU A 1 188 ? -2.885 27.421 29.062 1.00 48.34 188 GLU A N 1
ATOM 1385 C CA . GLU A 1 188 ? -4.292 27.090 28.932 1.00 46.86 188 GLU A CA 1
ATOM 1386 C C . GLU A 1 188 ? -4.460 25.779 28.186 1.00 44.98 188 GLU A C 1
ATOM 1387 O O . GLU A 1 188 ? -5.528 25.170 28.215 1.00 45.90 188 GLU A O 1
ATOM 1393 N N . GLY A 1 189 ? -3.387 25.345 27.533 1.00 46.53 189 GLY A N 1
ATOM 1394 C CA . GLY A 1 189 ? -3.356 24.059 26.859 1.00 40.41 189 GLY A CA 1
ATOM 1395 C C . GLY A 1 189 ? -3.007 22.956 27.829 1.00 42.64 189 GLY A C 1
ATOM 1396 O O . GLY A 1 189 ? -3.022 21.775 27.472 1.00 42.80 189 GLY A O 1
ATOM 1405 N N . PHE A 1 191 ? -4.642 22.840 30.882 1.00 47.67 191 PHE A N 1
ATOM 1406 C CA . PHE A 1 191 ? -5.797 22.744 31.787 1.00 51.66 191 PHE A CA 1
ATOM 1407 C C . PHE A 1 191 ? -6.292 21.303 32.048 1.00 55.96 191 PHE A C 1
ATOM 1408 O O . PHE A 1 191 ? -6.495 20.912 33.203 1.00 55.56 191 PHE A O 1
ATOM 1416 N N . ARG A 1 192 ? -6.508 20.536 30.979 1.00 53.18 192 ARG A N 1
ATOM 1417 C CA . ARG A 1 192 ? -6.931 19.144 31.101 1.00 55.37 192 ARG A CA 1
ATOM 1418 C C . ARG A 1 192 ? -5.887 18.304 31.827 1.00 57.84 192 ARG A C 1
ATOM 1419 O O . ARG A 1 192 ? -6.216 17.496 32.694 1.00 58.81 192 ARG A O 1
ATOM 1427 N N . LYS A 1 193 ? -4.625 18.504 31.462 1.00 62.01 193 LYS A N 1
ATOM 1428 C CA . LYS A 1 193 ? -3.526 17.663 31.935 1.00 65.96 193 LYS A CA 1
ATOM 1429 C C . LYS A 1 193 ? -3.087 18.014 33.356 1.00 72.22 193 LYS A C 1
ATOM 1430 O O . LYS A 1 193 ? -2.935 17.132 34.198 1.00 71.04 193 LYS A O 1
ATOM 1436 N N . ASP A 1 194 ? -2.890 19.300 33.629 1.00 76.19 194 ASP A N 1
ATOM 1437 C CA . ASP A 1 194 ? -2.430 19.713 34.951 1.00 76.45 194 ASP A CA 1
ATOM 1438 C C . ASP A 1 194 ? -3.400 20.664 35.648 1.00 79.48 194 ASP A C 1
ATOM 1439 O O . ASP A 1 194 ? -3.433 21.850 35.343 1.00 82.30 194 ASP A O 1
ATOM 1444 N N . PRO A 1 195 ? -4.184 20.138 36.600 1.00 79.54 195 PRO A N 1
ATOM 1445 C CA . PRO A 1 195 ? -5.173 20.914 37.361 1.00 82.90 195 PRO A CA 1
ATOM 1446 C C . PRO A 1 195 ? -4.569 22.081 38.145 1.00 83.61 195 PRO A C 1
ATOM 1447 O O . PRO A 1 195 ? -5.298 22.993 38.538 1.00 82.67 195 PRO A O 1
ATOM 1451 N N . ASN A 1 196 ? -3.260 22.053 38.371 1.00 83.26 196 ASN A N 1
ATOM 1452 C CA . ASN A 1 196 ? -2.581 23.191 38.977 1.00 79.37 196 ASN A CA 1
ATOM 1453 C C . ASN A 1 196 ? -2.535 24.352 38.006 1.00 71.90 196 ASN A C 1
ATOM 1454 O O . ASN A 1 196 ? -2.582 25.506 38.411 1.00 78.76 196 ASN A O 1
ATOM 1459 N N . ALA A 1 197 ? -2.459 24.032 36.719 1.00 63.63 197 ALA A N 1
ATOM 1460 C CA . ALA A 1 197 ? -2.468 25.042 35.664 1.00 61.55 197 ALA A CA 1
ATOM 1461 C C . ALA A 1 197 ? -3.700 25.947 35.727 1.00 60.82 197 ALA A C 1
ATOM 1462 O O . ALA A 1 197 ? -3.632 27.137 35.412 1.00 54.46 197 ALA A O 1
ATOM 1464 N N . ILE A 1 198 ? -4.834 25.379 36.112 1.00 66.55 198 ILE A N 1
ATOM 1465 C CA . ILE A 1 198 ? -6.042 26.180 36.248 1.00 70.80 198 ILE A CA 1
ATOM 1466 C C . ILE A 1 198 ? -5.902 27.109 37.446 1.00 73.24 198 ILE A C 1
ATOM 1467 O O . ILE A 1 198 ? -6.149 28.307 37.347 1.00 66.22 198 ILE A O 1
ATOM 1472 N N . LYS A 1 199 ? -5.474 26.542 38.569 1.00 81.12 199 LYS A N 1
ATOM 1473 C CA . LYS A 1 199 ? -5.247 27.301 39.790 1.00 85.46 199 LYS A CA 1
ATOM 1474 C C . LYS A 1 199 ? -4.343 28.511 39.569 1.00 82.05 199 LYS A C 1
ATOM 1475 O O . LYS A 1 199 ? -4.601 29.587 40.101 1.00 82.98 199 LYS A O 1
ATOM 1481 N N . GLU A 1 200 ? -3.287 28.327 38.782 1.00 78.15 200 GLU A N 1
ATOM 1482 C CA . GLU A 1 200 ? -2.269 29.357 38.598 1.00 75.94 200 GLU A CA 1
ATOM 1483 C C . GLU A 1 200 ? -2.646 30.396 37.542 1.00 69.12 200 GLU A C 1
ATOM 1484 O O . GLU A 1 200 ? -1.982 31.429 37.414 1.00 67.09 200 GLU A O 1
ATOM 1490 N N . TRP A 1 201 ? -3.702 30.122 36.780 1.00 63.64 201 TRP A N 1
ATOM 1491 C CA . TRP A 1 201 ? -4.147 31.041 35.733 1.00 59.19 201 TRP A CA 1
ATOM 1492 C C . TRP A 1 201 ? -4.867 32.260 36.313 1.00 62.43 201 TRP A C 1
ATOM 1493 O O . TRP A 1 201 ? -5.739 32.125 37.168 1.00 65.46 201 TRP A O 1
ATOM 1504 N N . THR A 1 202 ? -4.506 33.450 35.842 1.00 62.97 202 THR A N 1
ATOM 1505 C CA . THR A 1 202 ? -5.282 34.647 36.153 1.00 62.56 202 THR A CA 1
ATOM 1506 C C . THR A 1 202 ? -5.590 35.377 34.869 1.00 60.34 202 THR A C 1
ATOM 1507 O O . THR A 1 202 ? -5.095 35.015 33.798 1.00 62.55 202 THR A O 1
ATOM 1511 N N . GLU A 1 203 ? -6.391 36.423 34.984 1.00 55.80 203 GLU A N 1
ATOM 1512 C CA . GLU A 1 203 ? -6.790 37.206 33.828 1.00 60.41 203 GLU A CA 1
ATOM 1513 C C . GLU A 1 203 ? -5.606 38.001 33.273 1.00 54.95 203 GLU A C 1
ATOM 1514 O O . GLU A 1 203 ? -5.623 38.448 32.126 1.00 50.25 203 GLU A O 1
ATOM 1520 N N . GLU A 1 204 ? -4.576 38.170 34.094 1.00 54.96 204 GLU A N 1
ATOM 1521 C CA . GLU A 1 204 ? -3.415 38.963 33.705 1.00 59.92 204 GLU A CA 1
ATOM 1522 C C . GLU A 1 204 ? -2.275 38.110 33.161 1.00 58.07 204 GLU A C 1
ATOM 1523 O O . GLU A 1 204 ? -1.259 38.637 32.723 1.00 59.65 204 GLU A O 1
ATOM 1529 N N . SER A 1 205 ? -2.444 36.793 33.200 1.00 56.27 205 SER A N 1
ATOM 1530 C CA . SER A 1 205 ? -1.385 35.880 32.782 1.00 54.77 205 SER A CA 1
ATOM 1531 C C . SER A 1 205 ? -0.976 36.055 31.324 1.00 52.92 205 SER A C 1
ATOM 1532 O O . SER A 1 205 ? 0.208 36.069 31.015 1.00 52.79 205 SER A O 1
ATOM 1535 N N . PRO A 1 206 ? -1.953 36.179 30.417 1.00 53.62 206 PRO A N 1
ATOM 1536 C CA . PRO A 1 206 ? -1.540 36.267 29.016 1.00 50.56 206 PRO A CA 1
ATOM 1537 C C . PRO A 1 206 ? -0.580 37.419 28.742 1.00 54.41 206 PRO A C 1
ATOM 1538 O O . PRO A 1 206 ? 0.443 37.206 28.082 1.00 52.95 206 PRO A O 1
ATOM 1542 N N . LEU A 1 207 ? -0.896 38.611 29.241 1.00 55.39 207 LEU A N 1
ATOM 1543 C CA . LEU A 1 207 ? -0.069 39.790 28.984 1.00 53.53 207 LEU A CA 1
ATOM 1544 C C . LEU A 1 207 ? 1.256 39.729 29.740 1.00 47.99 207 LEU A C 1
ATOM 1545 O O . LEU A 1 207 ? 2.287 40.144 29.225 1.00 48.73 207 LEU A O 1
ATOM 1550 N N . TYR A 1 208 ? 1.227 39.218 30.964 1.00 45.63 208 TYR A N 1
ATOM 1551 C CA . TYR A 1 208 ? 2.452 38.997 31.719 1.00 45.43 208 TYR A CA 1
ATOM 1552 C C . TYR A 1 208 ? 3.388 38.062 30.945 1.00 48.76 208 TYR A C 1
ATOM 1553 O O . TYR A 1 208 ? 4.604 38.285 30.870 1.00 46.37 208 TYR A O 1
ATOM 1562 N N . CYS A 1 209 ? 2.811 37.016 30.365 1.00 48.81 209 CYS A N 1
ATOM 1563 C CA . CYS A 1 209 ? 3.585 36.039 29.616 1.00 50.02 209 CYS A CA 1
ATOM 1564 C C . CYS A 1 209 ? 4.048 36.622 28.294 1.00 46.49 209 CYS A C 1
ATOM 1565 O O . CYS A 1 209 ? 5.157 36.344 27.848 1.00 44.95 209 CYS A O 1
ATOM 1568 N N . GLN A 1 210 ? 3.194 37.433 27.678 1.00 43.42 210 GLN A N 1
ATOM 1569 C CA . GLN A 1 210 ? 3.546 38.132 26.446 1.00 47.37 210 GLN A CA 1
ATOM 1570 C C . GLN A 1 210 ? 4.852 38.908 26.579 1.00 46.24 210 GLN A C 1
ATOM 1571 O O . GLN A 1 210 ? 5.734 38.787 25.738 1.00 50.54 210 GLN A O 1
ATOM 1577 N N . LYS A 1 211 ? 4.982 39.692 27.641 1.00 48.16 211 LYS A N 1
ATOM 1578 C CA . LYS A 1 211 ? 6.200 40.482 27.855 1.00 49.15 211 LYS A CA 1
ATOM 1579 C C . LYS A 1 211 ? 7.431 39.594 28.037 1.00 46.25 211 LYS A C 1
ATOM 1580 O O . LYS A 1 211 ? 8.519 39.923 27.565 1.00 51.35 211 LYS A O 1
ATOM 1586 N N . ARG A 1 212 ? 7.271 38.479 28.738 1.00 42.01 212 ARG A N 1
ATOM 1587 C CA . ARG A 1 212 ? 8.396 37.584 28.944 1.00 49.40 212 ARG A CA 1
ATOM 1588 C C . ARG A 1 212 ? 8.770 36.920 27.622 1.00 42.18 212 ARG A C 1
ATOM 1589 O O . ARG A 1 212 ? 9.953 36.718 27.318 1.00 41.80 212 ARG A O 1
ATOM 1597 N N . GLN A 1 213 ? 7.760 36.607 26.823 1.00 33.22 213 GLN A N 1
ATOM 1598 C CA . GLN A 1 213 ? 8.001 36.000 25.524 1.00 36.97 213 GLN A CA 1
ATOM 1599 C C . GLN A 1 213 ? 8.867 36.919 24.668 1.00 43.24 213 GLN A C 1
ATOM 1600 O O . GLN A 1 213 ? 9.804 36.472 24.003 1.00 41.71 213 GLN A O 1
ATOM 1606 N N . GLN A 1 214 ? 8.558 38.210 24.715 1.00 43.11 214 GLN A N 1
ATOM 1607 C CA . GLN A 1 214 ? 9.279 39.203 23.940 1.00 39.28 214 GLN A CA 1
ATOM 1608 C C . GLN A 1 214 ? 10.729 39.291 24.372 1.00 38.22 214 GLN A C 1
ATOM 1609 O O . GLN A 1 214 ? 11.619 39.430 23.549 1.00 41.22 214 GLN A O 1
ATOM 1615 N N . GLU A 1 215 ? 10.967 39.202 25.672 1.00 41.44 215 GLU A N 1
ATOM 1616 C CA . GLU A 1 215 ? 12.328 39.242 26.194 1.00 43.60 215 GLU A CA 1
ATOM 1617 C C . GLU A 1 215 ? 13.158 38.030 25.756 1.00 48.33 215 GLU A C 1
ATOM 1618 O O . GLU A 1 215 ? 14.326 38.165 25.376 1.00 49.24 215 GLU A O 1
ATOM 1624 N N . ILE A 1 216 ? 12.552 36.849 25.825 1.00 42.51 216 ILE A N 1
ATOM 1625 C CA . ILE A 1 216 ? 13.221 35.633 25.432 1.00 34.30 216 ILE A CA 1
ATOM 1626 C C . ILE A 1 216 ? 13.570 35.710 23.950 1.00 31.07 216 ILE A C 1
ATOM 1627 O O . ILE A 1 216 ? 14.707 35.430 23.556 1.00 31.97 216 ILE A O 1
ATOM 1632 N N . LEU A 1 217 ? 12.601 36.139 23.144 1.00 30.65 217 LEU A N 1
ATOM 1633 C CA . LEU A 1 217 ? 12.752 36.231 21.691 1.00 25.82 217 LEU A CA 1
ATOM 1634 C C . LEU A 1 217 ? 13.732 37.286 21.218 1.00 29.14 217 LEU A C 1
ATOM 1635 O O . LEU A 1 217 ? 14.305 37.160 20.136 1.00 30.20 217 LEU A O 1
ATOM 1640 N N . SER A 1 218 ? 13.894 38.350 21.999 1.00 36.45 218 SER A N 1
ATOM 1641 C CA . SER A 1 218 ? 14.806 39.407 21.613 1.00 40.54 218 SER A CA 1
ATOM 1642 C C . SER A 1 218 ? 16.236 38.897 21.758 1.00 44.62 218 SER A C 1
ATOM 1643 O O . SER A 1 218 ? 17.139 39.310 21.022 1.00 45.63 218 SER A O 1
ATOM 1646 N N . SER A 1 219 ? 16.439 37.977 22.695 1.00 38.87 219 SER A N 1
ATOM 1647 C CA . SER A 1 219 ? 17.725 37.305 22.791 1.00 34.41 219 SER A CA 1
ATOM 1648 C C . SER A 1 219 ? 17.886 36.267 21.684 1.00 38.55 219 SER A C 1
ATOM 1649 O O . SER A 1 219 ? 18.942 36.180 21.047 1.00 34.11 219 SER A O 1
ATOM 1652 N N . ALA A 1 220 ? 16.832 35.483 21.454 1.00 38.95 220 ALA A N 1
ATOM 1653 C CA . ALA A 1 220 ? 16.879 34.400 20.474 1.00 29.12 220 ALA A CA 1
ATOM 1654 C C . ALA A 1 220 ? 17.287 34.919 19.115 1.00 31.23 220 ALA A C 1
ATOM 1655 O O . ALA A 1 220 ? 18.183 34.368 18.470 1.00 36.86 220 ALA A O 1
ATOM 1657 N N . ILE A 1 221 ? 16.627 35.982 18.671 1.00 29.83 221 ILE A N 1
ATOM 1658 C CA . ILE A 1 221 ? 16.857 36.487 17.324 1.00 34.19 221 ILE A CA 1
ATOM 1659 C C . ILE A 1 221 ? 18.310 36.891 17.073 1.00 36.41 221 ILE A C 1
ATOM 1660 O O . ILE A 1 221 ? 18.806 36.779 15.941 1.00 36.81 221 ILE A O 1
ATOM 1665 N N . LYS A 1 222 ? 19.001 37.333 18.122 1.00 29.74 222 LYS A N 1
ATOM 1666 C CA . LYS A 1 222 ? 20.414 37.681 17.982 1.00 30.67 222 LYS A CA 1
ATOM 1667 C C . LYS A 1 222 ? 21.300 36.455 17.671 1.00 36.15 222 LYS A C 1
ATOM 1668 O O . LYS A 1 222 ? 22.419 36.579 17.139 1.00 38.07 222 LYS A O 1
ATOM 1682 N N . LEU A 1 224 ? 20.646 34.015 15.588 1.00 32.56 224 LEU A N 1
ATOM 1683 C CA . LEU A 1 224 ? 20.285 33.453 14.296 1.00 34.46 224 LEU A CA 1
ATOM 1684 C C . LEU A 1 224 ? 21.296 33.860 13.235 1.00 36.21 224 LEU A C 1
ATOM 1685 O O . LEU A 1 224 ? 21.756 34.999 13.228 1.00 36.75 224 LEU A O 1
ATOM 1690 N N . LYS A 1 225 ? 21.646 32.931 12.343 1.00 29.18 225 LYS A N 1
ATOM 1691 C CA . LYS A 1 225 ? 22.454 33.279 11.184 1.00 32.60 225 LYS A CA 1
ATOM 1692 C C . LYS A 1 225 ? 21.547 34.004 10.212 1.00 31.37 225 LYS A C 1
ATOM 1693 O O . LYS A 1 225 ? 20.336 33.983 10.363 1.00 35.39 225 LYS A O 1
ATOM 1699 N N . ASN A 1 226 ? 22.130 34.638 9.206 1.00 30.09 226 ASN A N 1
ATOM 1700 C CA . ASN A 1 226 ? 21.336 35.136 8.099 1.00 32.30 226 ASN A CA 1
ATOM 1701 C C . ASN A 1 226 ? 20.609 33.962 7.457 1.00 34.83 226 ASN A C 1
ATOM 1702 O O . ASN A 1 226 ? 21.243 32.949 7.109 1.00 25.88 226 ASN A O 1
ATOM 1707 N N . LYS A 1 227 ? 19.292 34.114 7.295 1.00 33.15 227 LYS A N 1
ATOM 1708 C CA . LYS A 1 227 ? 18.403 33.087 6.730 1.00 32.42 227 LYS A CA 1
ATOM 1709 C C . LYS A 1 227 ? 18.201 31.902 7.684 1.00 38.00 227 LYS A C 1
ATOM 1710 O O . LYS A 1 227 ? 17.662 30.863 7.305 1.00 38.93 227 LYS A O 1
ATOM 1716 N N . GLY A 1 228 ? 18.634 32.075 8.927 1.00 37.32 228 GLY A N 1
ATOM 1717 C CA . GLY A 1 228 ? 18.366 31.102 9.964 1.00 32.21 228 GLY A CA 1
ATOM 1718 C C . GLY A 1 228 ? 16.874 31.066 10.233 1.00 36.79 228 GLY A C 1
ATOM 1719 O O . GLY A 1 228 ? 16.138 32.011 9.924 1.00 31.43 228 GLY A O 1
ATOM 1720 N N . GLN A 1 229 ? 16.415 29.970 10.819 1.00 35.01 229 GLN A N 1
ATOM 1721 C CA . GLN A 1 229 ? 14.992 29.811 11.045 1.00 34.35 229 GLN A CA 1
ATOM 1722 C C . GLN A 1 229 ? 14.664 29.783 12.512 1.00 31.54 229 GLN A C 1
ATOM 1723 O O . GLN A 1 229 ? 15.406 29.236 13.331 1.00 33.11 229 GLN A O 1
ATOM 1729 N N . LEU A 1 230 ? 13.545 30.414 12.826 1.00 29.43 230 LEU A N 1
ATOM 1730 C CA . LEU A 1 230 ? 13.035 30.496 14.177 1.00 30.14 230 LEU A CA 1
ATOM 1731 C C . LEU A 1 230 ? 11.696 29.802 14.238 1.00 33.38 230 LEU A C 1
ATOM 1732 O O . LEU A 1 230 ? 10.777 30.121 13.475 1.00 33.21 230 LEU A O 1
ATOM 1737 N N . ILE A 1 231 ? 11.590 28.841 15.142 1.00 33.53 231 ILE A N 1
ATOM 1738 C CA . ILE A 1 231 ? 10.325 28.200 15.411 1.00 32.19 231 ILE A CA 1
ATOM 1739 C C . ILE A 1 231 ? 9.850 28.632 16.805 1.00 35.31 231 ILE A C 1
ATOM 1740 O O . ILE A 1 231 ? 10.555 28.424 17.799 1.00 37.26 231 ILE A O 1
ATOM 1745 N N . TYR A 1 232 ? 8.672 29.255 16.862 1.00 26.46 232 TYR A N 1
ATOM 1746 C CA . TYR A 1 232 ? 8.074 29.706 18.123 1.00 26.93 232 TYR A CA 1
ATOM 1747 C C . TYR A 1 232 ? 6.831 28.905 18.465 1.00 29.75 232 TYR A C 1
ATOM 1748 O O . TYR A 1 232 ? 5.980 28.655 17.609 1.00 32.23 232 TYR A O 1
ATOM 1757 N N . SER A 1 233 ? 6.707 28.522 19.726 1.00 33.89 233 SER A N 1
ATOM 1758 C CA . SER A 1 233 ? 5.573 27.704 20.123 1.00 35.62 233 SER A CA 1
ATOM 1759 C C . SER A 1 233 ? 5.140 27.961 21.542 1.00 34.76 233 SER A C 1
ATOM 1760 O O . SER A 1 233 ? 5.898 28.468 22.378 1.00 34.32 233 SER A O 1
ATOM 1763 N N . THR A 1 234 ? 3.914 27.548 21.817 1.00 33.76 234 THR A N 1
ATOM 1764 C CA . THR A 1 234 ? 3.295 27.852 23.076 1.00 35.66 234 THR A CA 1
ATOM 1765 C C . THR A 1 234 ? 2.246 26.777 23.355 1.00 38.58 234 THR A C 1
ATOM 1766 O O . THR A 1 234 ? 1.718 26.172 22.425 1.00 39.30 234 THR A O 1
ATOM 1770 N N . CYS A 1 235 ? 1.970 26.501 24.625 1.00 37.64 235 CYS A N 1
ATOM 1771 C CA . CYS A 1 235 ? 0.890 25.577 24.956 1.00 39.92 235 CYS A CA 1
ATOM 1772 C C . CYS A 1 235 ? -0.287 26.336 25.564 1.00 42.46 235 CYS A C 1
ATOM 1773 O O . CYS A 1 235 ? -0.858 25.939 26.569 1.00 41.03 235 CYS A O 1
ATOM 1776 N N . THR A 1 236 ? -0.636 27.453 24.942 1.00 46.41 236 THR A N 1
ATOM 1777 C CA . THR A 1 236 ? -1.733 28.268 25.415 1.00 46.06 236 THR A CA 1
ATOM 1778 C C . THR A 1 236 ? -2.510 28.741 24.210 1.00 43.67 236 THR A C 1
ATOM 1779 O O . THR A 1 236 ? -2.008 28.689 23.085 1.00 38.76 236 THR A O 1
ATOM 1783 N N . PHE A 1 237 ? -3.730 29.203 24.450 1.00 38.87 237 PHE A N 1
ATOM 1784 C CA . PHE A 1 237 ? -4.624 29.622 23.374 1.00 44.73 237 PHE A CA 1
ATOM 1785 C C . PHE A 1 237 ? -4.625 31.136 23.169 1.00 41.54 237 PHE A C 1
ATOM 1786 O O . PHE A 1 237 ? -5.080 31.629 22.133 1.00 38.92 237 PHE A O 1
ATOM 1794 N N . ALA A 1 238 ? -4.122 31.877 24.150 1.00 39.56 238 ALA A N 1
ATOM 1795 C CA . ALA A 1 238 ? -4.251 33.337 24.124 1.00 38.47 238 ALA A CA 1
ATOM 1796 C C . ALA A 1 238 ? -3.631 33.986 22.894 1.00 37.47 238 ALA A C 1
ATOM 1797 O O . ALA A 1 238 ? -2.478 33.711 22.553 1.00 40.52 238 ALA A O 1
ATOM 1799 N N . PRO A 1 239 ? -4.410 34.843 22.212 1.00 39.54 239 PRO A N 1
ATOM 1800 C CA . PRO A 1 239 ? -3.865 35.683 21.141 1.00 36.51 239 PRO A CA 1
ATOM 1801 C C . PRO A 1 239 ? -2.662 36.458 21.642 1.00 36.72 239 PRO A C 1
ATOM 1802 O O . PRO A 1 239 ? -1.692 36.599 20.905 1.00 38.12 239 PRO A O 1
ATOM 1806 N N . GLU A 1 240 ? -2.723 36.953 22.877 1.00 38.01 240 GLU A N 1
ATOM 1807 C CA . GLU A 1 240 ? -1.652 37.800 23.399 1.00 42.52 240 GLU A CA 1
ATOM 1808 C C . GLU A 1 240 ? -0.290 37.103 23.330 1.00 40.56 240 GLU A C 1
ATOM 1809 O O . GLU A 1 240 ? 0.729 37.758 23.185 1.00 36.79 240 GLU A O 1
ATOM 1815 N N . GLU A 1 241 ? -0.290 35.774 23.402 1.00 42.46 241 GLU A N 1
ATOM 1816 C CA . GLU A 1 241 ? 0.951 34.996 23.401 1.00 42.27 241 GLU A CA 1
ATOM 1817 C C . GLU A 1 241 ? 1.268 34.313 22.075 1.00 38.41 241 GLU A C 1
ATOM 1818 O O . GLU A 1 241 ? 2.346 33.759 21.902 1.00 32.65 241 GLU A O 1
ATOM 1824 N N . ASN A 1 242 ? 0.323 34.364 21.146 1.00 39.57 242 ASN A N 1
ATOM 1825 C CA . ASN A 1 242 ? 0.457 33.691 19.870 1.00 37.25 242 ASN A CA 1
ATOM 1826 C C . ASN A 1 242 ? 0.505 34.677 18.701 1.00 36.57 242 ASN A C 1
ATOM 1827 O O . ASN A 1 242 ? 1.580 35.156 18.335 1.00 43.50 242 ASN A O 1
ATOM 1832 N N . GLU A 1 243 ? -0.645 34.974 18.104 1.00 34.79 243 GLU A N 1
ATOM 1833 C CA . GLU A 1 243 ? -0.673 35.882 16.950 1.00 37.11 243 GLU A CA 1
ATOM 1834 C C . GLU A 1 243 ? -0.074 37.260 17.247 1.00 37.28 243 GLU A C 1
ATOM 1835 O O . GLU A 1 243 ? 0.479 37.899 16.354 1.00 37.22 243 GLU A O 1
ATOM 1841 N N . GLU A 1 244 ? -0.209 37.740 18.480 1.00 37.47 244 GLU A N 1
ATOM 1842 C CA . GLU A 1 244 ? 0.290 39.077 18.791 1.00 39.06 244 GLU A CA 1
ATOM 1843 C C . GLU A 1 244 ? 1.812 39.060 18.917 1.00 41.71 244 GLU A C 1
ATOM 1844 O O . GLU A 1 244 ? 2.469 40.009 18.509 1.00 40.73 244 GLU A O 1
ATOM 1850 N N . ILE A 1 245 ? 2.357 37.967 19.455 1.00 40.56 245 ILE A N 1
ATOM 1851 C CA . ILE A 1 245 ? 3.803 37.745 19.477 1.00 41.38 245 ILE A CA 1
ATOM 1852 C C . ILE A 1 245 ? 4.410 37.662 18.065 1.00 39.86 245 ILE A C 1
ATOM 1853 O O . ILE A 1 245 ? 5.438 38.282 17.788 1.00 40.13 245 ILE A O 1
ATOM 1858 N N . ILE A 1 246 ? 3.770 36.905 17.173 1.00 33.77 246 ILE A N 1
ATOM 1859 C CA . ILE A 1 246 ? 4.217 36.835 15.783 1.00 28.96 246 ILE A CA 1
ATOM 1860 C C . ILE A 1 246 ? 4.139 38.186 15.043 1.00 37.16 246 ILE A C 1
ATOM 1861 O O . ILE A 1 246 ? 5.005 38.506 14.230 1.00 43.49 246 ILE A O 1
ATOM 1866 N N . SER A 1 247 ? 3.100 38.972 15.318 1.00 36.80 247 SER A N 1
ATOM 1867 C CA . SER A 1 247 ? 2.977 40.302 14.728 1.00 36.82 247 SER A CA 1
ATOM 1868 C C . SER A 1 247 ? 4.123 41.163 15.213 1.00 31.31 247 SER A C 1
ATOM 1869 O O . SER A 1 247 ? 4.800 41.812 14.436 1.00 41.00 247 SER A O 1
ATOM 1872 N N . TRP A 1 248 ? 4.305 41.178 16.525 1.00 32.49 248 TRP A N 1
ATOM 1873 C CA . TRP A 1 248 ? 5.393 41.895 17.151 1.00 38.62 248 TRP A CA 1
ATOM 1874 C C . TRP A 1 248 ? 6.745 41.525 16.525 1.00 38.06 248 TRP A C 1
ATOM 1875 O O . TRP A 1 248 ? 7.556 42.406 16.223 1.00 41.88 248 TRP A O 1
ATOM 1886 N N . LEU A 1 249 ? 6.984 40.229 16.320 1.00 34.07 249 LEU A N 1
ATOM 1887 C CA . LEU A 1 249 ? 8.204 39.782 15.633 1.00 35.26 249 LEU A CA 1
ATOM 1888 C C . LEU A 1 249 ? 8.324 40.389 14.238 1.00 36.97 249 LEU A C 1
ATOM 1889 O O . LEU A 1 249 ? 9.371 40.923 13.874 1.00 33.33 249 LEU A O 1
ATOM 1894 N N . VAL A 1 250 ? 7.252 40.285 13.455 1.00 36.55 250 VAL A N 1
ATOM 1895 C CA . VAL A 1 250 ? 7.242 40.777 12.078 1.00 33.21 250 VAL A CA 1
ATOM 1896 C C . VAL A 1 250 ? 7.371 42.305 11.999 1.00 38.83 250 VAL A C 1
ATOM 1897 O O . VAL A 1 250 ? 7.933 42.845 11.043 1.00 38.81 250 VAL A O 1
ATOM 1901 N N . GLU A 1 251 ? 6.863 42.997 13.010 1.00 33.76 251 GLU A N 1
ATOM 1902 C CA . GLU A 1 251 ? 6.935 44.453 13.014 1.00 38.94 251 GLU A CA 1
ATOM 1903 C C . GLU A 1 251 ? 8.300 44.977 13.425 1.00 41.70 251 GLU A C 1
ATOM 1904 O O . GLU A 1 251 ? 8.724 46.044 12.979 1.00 39.74 251 GLU A O 1
ATOM 1910 N N . ASN A 1 252 ? 8.998 44.223 14.265 1.00 38.61 252 ASN A N 1
ATOM 1911 C CA . ASN A 1 252 ? 10.218 44.741 14.856 1.00 41.46 252 ASN A CA 1
ATOM 1912 C C . ASN A 1 252 ? 11.500 44.087 14.347 1.00 45.16 252 ASN A C 1
ATOM 1913 O O . ASN A 1 252 ? 12.603 44.494 14.725 1.00 45.46 252 ASN A O 1
ATOM 1918 N N . TYR A 1 253 ? 11.351 43.090 13.480 1.00 39.06 253 TYR A N 1
ATOM 1919 C CA . TYR A 1 253 ? 12.505 42.377 12.948 1.00 33.86 253 TYR A CA 1
ATOM 1920 C C . TYR A 1 253 ? 12.351 42.005 11.484 1.00 36.78 253 TYR A C 1
ATOM 1921 O O . TYR A 1 253 ? 11.235 41.776 10.999 1.00 33.75 253 TYR A O 1
ATOM 1930 N N . PRO A 1 254 ? 13.479 41.936 10.766 1.00 36.96 254 PRO A N 1
ATOM 1931 C CA . PRO A 1 254 ? 13.421 41.499 9.365 1.00 35.74 254 PRO A CA 1
ATOM 1932 C C . PRO A 1 254 ? 13.146 39.992 9.272 1.00 36.85 254 PRO A C 1
ATOM 1933 O O . PRO A 1 254 ? 14.013 39.228 8.844 1.00 33.73 254 PRO A O 1
ATOM 1937 N N . VAL A 1 255 ? 11.948 39.576 9.663 1.00 35.98 255 VAL A N 1
ATOM 1938 C CA . VAL A 1 255 ? 11.567 38.163 9.612 1.00 39.47 255 VAL A CA 1
ATOM 1939 C C . VAL A 1 255 ? 10.325 37.931 8.742 1.00 45.10 255 VAL A C 1
ATOM 1940 O O . VAL A 1 255 ? 9.431 38.768 8.683 1.00 43.29 255 VAL A O 1
ATOM 1944 N N . THR A 1 256 ? 10.273 36.781 8.078 1.00 42.16 256 THR A N 1
ATOM 1945 C CA . THR A 1 256 ? 9.130 36.426 7.258 1.00 36.06 256 THR A CA 1
ATOM 1946 C C . THR A 1 256 ? 8.436 35.210 7.857 1.00 36.21 256 THR A C 1
ATOM 1947 O O . THR A 1 256 ? 9.092 34.288 8.339 1.00 37.90 256 THR A O 1
ATOM 1951 N N . ILE A 1 257 ? 7.106 35.226 7.850 1.00 35.08 257 ILE A N 1
ATOM 1952 C CA . ILE A 1 257 ? 6.332 34.067 8.273 1.00 36.30 257 ILE A CA 1
ATOM 1953 C C . ILE A 1 257 ? 6.399 33.004 7.183 1.00 33.36 257 ILE A C 1
ATOM 1954 O O . ILE A 1 257 ? 6.213 33.290 6.004 1.00 36.65 257 ILE A O 1
ATOM 1959 N N . GLU A 1 258 ? 6.643 31.769 7.584 1.00 37.29 258 GLU A N 1
ATOM 1960 C CA . GLU A 1 258 ? 6.869 30.705 6.630 1.00 36.89 258 GLU A CA 1
ATOM 1961 C C . GLU A 1 258 ? 5.835 29.578 6.755 1.00 39.56 258 GLU A C 1
ATOM 1962 O O . GLU A 1 258 ? 5.217 29.373 7.814 1.00 31.11 258 GLU A O 1
ATOM 1968 N N . GLU A 1 259 ? 5.657 28.836 5.670 1.00 41.21 259 GLU A N 1
ATOM 1969 C CA . GLU A 1 259 ? 4.745 27.704 5.678 1.00 37.79 259 GLU A CA 1
ATOM 1970 C C . GLU A 1 259 ? 5.337 26.530 6.435 1.00 41.30 259 GLU A C 1
ATOM 1971 O O . GLU A 1 259 ? 6.550 26.337 6.455 1.00 43.25 259 GLU A O 1
ATOM 1977 N N . ILE A 1 260 ? 4.466 25.764 7.080 1.00 41.89 260 ILE A N 1
ATOM 1978 C CA . ILE A 1 260 ? 4.857 24.555 7.780 1.00 36.28 260 ILE A CA 1
ATOM 1979 C C . ILE A 1 260 ? 4.158 23.379 7.110 1.00 44.52 260 ILE A C 1
ATOM 1980 O O . ILE A 1 260 ? 3.008 23.081 7.423 1.00 45.20 260 ILE A O 1
ATOM 1985 N N . PRO A 1 261 ? 4.836 22.728 6.155 1.00 49.30 261 PRO A N 1
ATOM 1986 C CA . PRO A 1 261 ? 4.180 21.636 5.428 1.00 47.88 261 PRO A CA 1
ATOM 1987 C C . PRO A 1 261 ? 3.755 20.518 6.375 1.00 51.00 261 PRO A C 1
ATOM 1988 O O . PRO A 1 261 ? 4.535 20.086 7.226 1.00 52.03 261 PRO A O 1
ATOM 1992 N N . LEU A 1 262 ? 2.515 20.066 6.240 1.00 55.65 262 LEU A N 1
ATOM 1993 C CA . LEU A 1 262 ? 2.019 18.941 7.028 1.00 58.53 262 LEU A CA 1
ATOM 1994 C C . LEU A 1 262 ? 1.047 18.089 6.230 1.00 59.81 262 LEU A C 1
ATOM 1995 O O . LEU A 1 262 ? 0.358 18.585 5.337 1.00 58.81 262 LEU A O 1
ATOM 2000 N N . THR A 1 263 ? 1.004 16.802 6.558 1.00 63.87 263 THR A N 1
ATOM 2001 C CA . THR A 1 263 ? 0.029 15.895 5.974 1.00 65.45 263 THR A CA 1
ATOM 2002 C C . THR A 1 263 ? -1.271 16.036 6.743 1.00 61.66 263 THR A C 1
ATOM 2003 O O . THR A 1 263 ? -2.338 16.220 6.163 1.00 61.25 263 THR A O 1
ATOM 2007 N N . GLN A 1 264 ? -1.163 15.956 8.062 1.00 59.62 264 GLN A N 1
ATOM 2008 C CA . GLN A 1 264 ? -2.307 16.138 8.940 1.00 62.31 264 GLN A CA 1
ATOM 2009 C C . GLN A 1 264 ? -2.838 17.574 8.859 1.00 57.48 264 GLN A C 1
ATOM 2010 O O . GLN A 1 264 ? -2.103 18.535 9.098 1.00 53.79 264 GLN A O 1
ATOM 2016 N N . SER A 1 265 ? -4.111 17.726 8.511 1.00 54.44 265 SER A N 1
ATOM 2017 C CA . SER A 1 265 ? -4.714 19.055 8.493 1.00 50.90 265 SER A CA 1
ATOM 2018 C C . SER A 1 265 ? -4.904 19.553 9.916 1.00 48.76 265 SER A C 1
ATOM 2019 O O . SER A 1 265 ? -5.082 18.763 10.848 1.00 52.01 265 SER A O 1
ATOM 2022 N N . VAL A 1 266 ? -4.857 20.866 10.083 1.00 46.00 266 VAL A N 1
ATOM 2023 C CA . VAL A 1 266 ? -4.910 21.460 11.406 1.00 44.81 266 VAL A CA 1
ATOM 2024 C C . VAL A 1 266 ? -5.568 22.802 11.310 1.00 44.48 266 VAL A C 1
ATOM 2025 O O . VAL A 1 266 ? -5.794 23.310 10.213 1.00 50.39 266 VAL A O 1
ATOM 2029 N N . SER A 1 267 ? -5.873 23.382 12.464 1.00 44.35 267 SER A N 1
ATOM 2030 C CA . SER A 1 267 ? -6.355 24.754 12.522 1.00 42.96 267 SER A CA 1
ATOM 2031 C C . SER A 1 267 ? -5.191 25.726 12.307 1.00 43.61 267 SER A C 1
ATOM 2032 O O . SER A 1 267 ? -4.018 25.341 12.349 1.00 44.38 267 SER A O 1
ATOM 2035 N N . SER A 1 268 ? -5.520 26.989 12.095 1.00 42.44 268 SER A N 1
ATOM 2036 C CA . SER A 1 268 ? -4.520 27.966 11.721 1.00 37.55 268 SER A CA 1
ATOM 2037 C C . SER A 1 268 ? -4.602 29.181 12.628 1.00 39.21 268 SER A C 1
ATOM 2038 O O . SER A 1 268 ? -5.612 29.396 13.288 1.00 41.49 268 SER A O 1
ATOM 2041 N N . GLY A 1 269 ? -3.536 29.971 12.683 1.00 36.83 269 GLY A N 1
ATOM 2042 C CA . GLY A 1 269 ? -3.598 31.245 13.375 1.00 35.33 269 GLY A CA 1
ATOM 2043 C C . GLY A 1 269 ? -4.671 32.122 12.734 1.00 42.05 269 GLY A C 1
ATOM 2044 O O . GLY A 1 269 ? -5.009 31.946 11.563 1.00 41.44 269 GLY A O 1
ATOM 2045 N N . ARG A 1 270 ? -5.217 33.065 13.495 1.00 44.21 270 ARG A N 1
ATOM 2046 C CA . ARG A 1 270 ? -6.312 33.898 12.989 1.00 49.14 270 ARG A CA 1
ATOM 2047 C C . ARG A 1 270 ? -5.847 35.319 12.730 1.00 44.07 270 ARG A C 1
ATOM 2048 O O . ARG A 1 270 ? -5.401 36.000 13.641 1.00 44.63 270 ARG A O 1
ATOM 2056 N N . SER A 1 271 ? -5.938 35.763 11.483 1.00 41.90 271 SER A N 1
ATOM 2057 C CA . SER A 1 271 ? -5.445 37.088 11.139 1.00 48.11 271 SER A CA 1
ATOM 2058 C C . SER A 1 271 ? -6.073 38.168 12.024 1.00 50.62 271 SER A C 1
ATOM 2059 O O . SER A 1 271 ? -5.398 39.121 12.417 1.00 49.58 271 SER A O 1
ATOM 2062 N N . GLU A 1 272 ? -7.354 38.013 12.362 1.00 46.29 272 GLU A N 1
ATOM 2063 C CA . GLU A 1 272 ? -8.029 39.025 13.175 1.00 44.50 272 GLU A CA 1
ATOM 2064 C C . GLU A 1 272 ? -7.477 39.095 14.601 1.00 45.37 272 GLU A C 1
ATOM 2065 O O . GLU A 1 272 ? -7.740 40.046 15.325 1.00 45.27 272 GLU A O 1
ATOM 2071 N N . TRP A 1 273 ? -6.697 38.098 15.006 1.00 45.24 273 TRP A N 1
ATOM 2072 C CA . TRP A 1 273 ? -6.058 38.156 16.323 1.00 45.46 273 TRP A CA 1
ATOM 2073 C C . TRP A 1 273 ? -4.652 38.768 16.296 1.00 47.18 273 TRP A C 1
ATOM 2074 O O . TRP A 1 273 ? -4.008 38.909 17.336 1.00 51.53 273 TRP A O 1
ATOM 2085 N N . GLY A 1 274 ? -4.181 39.143 15.112 1.00 46.47 274 GLY A N 1
ATOM 2086 C CA . GLY A 1 274 ? -2.861 39.748 14.982 1.00 43.41 274 GLY A CA 1
ATOM 2087 C C . GLY A 1 274 ? -2.918 41.099 14.300 1.00 44.97 274 GLY A C 1
ATOM 2088 O O . GLY A 1 274 ? -3.994 41.696 14.190 1.00 44.30 274 GLY A O 1
ATOM 2089 N N . SER A 1 275 ? -1.770 41.591 13.838 1.00 46.61 275 SER A N 1
ATOM 2090 C CA . SER A 1 275 ? -1.741 42.853 13.108 1.00 41.49 275 SER A CA 1
ATOM 2091 C C . SER A 1 275 ? -0.844 42.839 11.880 1.00 42.97 275 SER A C 1
ATOM 2092 O O . SER A 1 275 ? -0.476 43.895 11.385 1.00 42.36 275 SER A O 1
ATOM 2095 N N . VAL A 1 276 ? -0.496 41.655 11.382 1.00 43.15 276 VAL A N 1
ATOM 2096 C CA . VAL A 1 276 ? 0.315 41.568 10.171 1.00 42.66 276 VAL A CA 1
ATOM 2097 C C . VAL A 1 276 ? -0.241 40.493 9.257 1.00 37.96 276 VAL A C 1
ATOM 2098 O O . VAL A 1 276 ? -1.044 39.684 9.687 1.00 39.36 276 VAL A O 1
ATOM 2102 N N . ALA A 1 277 ? 0.200 40.485 8.005 1.00 37.41 277 ALA A N 1
ATOM 2103 C CA . ALA A 1 277 ? -0.229 39.482 7.043 1.00 38.32 277 ALA A CA 1
ATOM 2104 C C . ALA A 1 277 ? 0.384 38.125 7.375 1.00 44.37 277 ALA A C 1
ATOM 2105 O O . ALA A 1 277 ? 1.305 38.037 8.184 1.00 48.88 277 ALA A O 1
ATOM 2107 N N . GLY A 1 278 ? -0.139 37.076 6.746 1.00 45.55 278 GLY A N 1
ATOM 2108 C CA . GLY A 1 278 ? 0.454 35.746 6.780 1.00 42.33 278 GLY A CA 1
ATOM 2109 C C . GLY A 1 278 ? 0.180 34.870 7.986 1.00 38.98 278 GLY A C 1
ATOM 2110 O O . GLY A 1 278 ? 0.676 33.747 8.067 1.00 41.52 278 GLY A O 1
ATOM 2111 N N . LEU A 1 279 ? -0.591 35.383 8.934 1.00 37.59 279 LEU A N 1
ATOM 2112 C CA . LEU A 1 279 ? -0.871 34.670 10.176 1.00 37.50 279 LEU A CA 1
ATOM 2113 C C . LEU A 1 279 ? -1.548 33.299 9.974 1.00 40.79 279 LEU A C 1
ATOM 2114 O O . LEU A 1 279 ? -1.436 32.401 10.809 1.00 40.21 279 LEU A O 1
ATOM 2119 N N . GLU A 1 280 ? -2.244 33.144 8.859 1.00 39.76 280 GLU A N 1
ATOM 2120 C CA . GLU A 1 280 ? -2.908 31.891 8.547 1.00 41.06 280 GLU A CA 1
ATOM 2121 C C . GLU A 1 280 ? -1.903 30.758 8.345 1.00 40.06 280 GLU A C 1
ATOM 2122 O O . GLU A 1 280 ? -2.269 29.582 8.382 1.00 43.57 280 GLU A O 1
ATOM 2128 N N . LYS A 1 281 ? -0.642 31.122 8.124 1.00 40.37 281 LYS A N 1
ATOM 2129 C CA . LYS A 1 281 ? 0.438 30.151 7.939 1.00 39.96 281 LYS A CA 1
ATOM 2130 C C . LYS A 1 281 ? 0.923 29.594 9.261 1.00 33.96 281 LYS A C 1
ATOM 2131 O O . LYS A 1 281 ? 1.693 28.642 9.288 1.00 36.13 281 LYS A O 1
ATOM 2137 N N . THR A 1 282 ? 0.511 30.216 10.359 1.00 34.55 282 THR A N 1
ATOM 2138 C CA . THR A 1 282 ? 0.795 29.664 11.674 1.00 34.86 282 THR A CA 1
ATOM 2139 C C . THR A 1 282 ? -0.269 28.613 12.030 1.00 38.46 282 THR A C 1
ATOM 2140 O O . THR A 1 282 ? -1.345 28.572 11.428 1.00 38.51 282 THR A O 1
ATOM 2144 N N . ILE A 1 283 ? 0.047 27.756 12.994 1.00 38.78 283 ILE A N 1
ATOM 2145 C CA . ILE A 1 283 ? -0.750 26.561 13.262 1.00 37.29 283 ILE A CA 1
ATOM 2146 C C . ILE A 1 283 ? -1.367 26.600 14.639 1.00 36.17 283 ILE A C 1
ATOM 2147 O O . ILE A 1 283 ? -0.681 26.852 15.626 1.00 35.39 283 ILE A O 1
ATOM 2152 N N . ARG A 1 284 ? -2.662 26.331 14.699 1.00 38.74 284 ARG A N 1
ATOM 2153 C CA . ARG A 1 284 ? -3.335 26.171 15.975 1.00 41.11 284 ARG A CA 1
ATOM 2154 C C . ARG A 1 284 ? -3.846 24.753 16.135 1.00 38.70 284 ARG A C 1
ATOM 2155 O O . ARG A 1 284 ? -4.312 24.130 15.186 1.00 37.65 284 ARG A O 1
ATOM 2163 N N . ILE A 1 285 ? -3.752 24.248 17.352 1.00 35.68 285 ILE A N 1
ATOM 2164 C CA . ILE A 1 285 ? -4.352 22.970 17.672 1.00 36.93 285 ILE A CA 1
ATOM 2165 C C . ILE A 1 285 ? -5.391 23.200 18.766 1.00 38.22 285 ILE A C 1
ATOM 2166 O O . ILE A 1 285 ? -5.059 23.631 19.871 1.00 38.84 285 ILE A O 1
ATOM 2171 N N . TRP A 1 286 ? -6.652 22.959 18.425 1.00 39.10 286 TRP A N 1
ATOM 2172 C CA . TRP A 1 286 ? -7.766 23.143 19.352 1.00 45.12 286 TRP A CA 1
ATOM 2173 C C . TRP A 1 286 ? -8.264 21.767 19.800 1.00 51.27 286 TRP A C 1
ATOM 2174 O O . TRP A 1 286 ? -8.443 20.873 18.971 1.00 51.33 286 TRP A O 1
ATOM 2185 N N . PRO A 1 287 ? -8.492 21.592 21.109 1.00 52.34 287 PRO A N 1
ATOM 2186 C CA . PRO A 1 287 ? -8.871 20.284 21.670 1.00 48.67 287 PRO A CA 1
ATOM 2187 C C . PRO A 1 287 ? -10.243 19.804 21.177 1.00 46.37 287 PRO A C 1
ATOM 2188 O O . PRO A 1 287 ? -10.500 18.608 21.101 1.00 46.09 287 PRO A O 1
ATOM 2192 N N . HIS A 1 288 ? -11.128 20.734 20.855 1.00 42.67 288 HIS A N 1
ATOM 2193 C CA . HIS A 1 288 ? -12.459 20.356 20.407 1.00 49.45 288 HIS A CA 1
ATOM 2194 C C . HIS A 1 288 ? -12.502 20.033 18.914 1.00 52.80 288 HIS A C 1
ATOM 2195 O O . HIS A 1 288 ? -13.519 19.568 18.404 1.00 57.16 288 HIS A O 1
ATOM 2202 N N . LYS A 1 289 ? -11.381 20.255 18.235 1.00 49.91 289 LYS A N 1
ATOM 2203 C CA . LYS A 1 289 ? -11.335 20.292 16.777 1.00 53.63 289 LYS A CA 1
ATOM 2204 C C . LYS A 1 289 ? -10.293 19.323 16.242 1.00 56.28 289 LYS A C 1
ATOM 2205 O O . LYS A 1 289 ? -10.551 18.558 15.315 1.00 57.94 289 LYS A O 1
ATOM 2211 N N . ASP A 1 290 ? -9.101 19.394 16.828 1.00 56.28 290 ASP A N 1
ATOM 2212 C CA . ASP A 1 290 ? -7.944 18.649 16.361 1.00 51.60 290 ASP A CA 1
ATOM 2213 C C . ASP A 1 290 ? -7.568 17.602 17.385 1.00 57.29 290 ASP A C 1
ATOM 2214 O O . ASP A 1 290 ? -8.220 17.467 18.413 1.00 59.58 290 ASP A O 1
ATOM 2219 N N . GLN A 1 291 ? -6.501 16.866 17.103 1.00 63.31 291 GLN A N 1
ATOM 2220 C CA . GLN A 1 291 ? -5.986 15.898 18.056 1.00 65.29 291 GLN A CA 1
ATOM 2221 C C . GLN A 1 291 ? -5.041 16.585 19.033 1.00 59.70 291 GLN A C 1
ATOM 2222 O O . GLN A 1 291 ? -4.321 17.506 18.658 1.00 67.09 291 GLN A O 1
ATOM 2228 N N . GLY A 1 292 ? -5.062 16.161 20.289 1.00 48.67 292 GLY A N 1
ATOM 2229 C CA . GLY A 1 292 ? -4.137 16.694 21.269 1.00 45.50 292 GLY A CA 1
ATOM 2230 C C . GLY A 1 292 ? -4.668 17.816 22.139 1.00 46.14 292 GLY A C 1
ATOM 2231 O O . GLY A 1 292 ? -5.807 18.260 21.997 1.00 47.59 292 GLY A O 1
ATOM 2232 N N . GLU A 1 293 ? -3.799 18.303 23.016 1.00 39.58 293 GLU A N 1
ATOM 2233 C CA . GLU A 1 293 ? -4.191 19.173 24.105 1.00 40.09 293 GLU A CA 1
ATOM 2234 C C . GLU A 1 293 ? -4.373 20.646 23.742 1.00 45.18 293 GLU A C 1
ATOM 2235 O O . GLU A 1 293 ? -5.268 21.320 24.268 1.00 51.16 293 GLU A O 1
ATOM 2241 N N . GLY A 1 294 ? -3.542 21.147 22.842 1.00 41.35 294 GLY A N 1
ATOM 2242 C CA . GLY A 1 294 ? -3.584 22.555 22.511 1.00 47.11 294 GLY A CA 1
ATOM 2243 C C . GLY A 1 294 ? -2.190 23.132 22.379 1.00 47.09 294 GLY A C 1
ATOM 2244 O O . GLY A 1 294 ? -1.376 23.068 23.300 1.00 41.90 294 GLY A O 1
ATOM 2245 N N . HIS A 1 295 ? -1.921 23.699 21.213 1.00 47.72 295 HIS A N 1
ATOM 2246 C CA . HIS A 1 295 ? -0.619 24.266 20.918 1.00 41.07 295 HIS A CA 1
ATOM 2247 C C . HIS A 1 295 ? -0.739 25.352 19.861 1.00 38.86 295 HIS A C 1
ATOM 2248 O O . HIS A 1 295 ? -1.677 25.373 19.055 1.00 40.43 295 HIS A O 1
ATOM 2255 N N . PHE A 1 296 ? 0.214 26.269 19.892 1.00 36.38 296 PHE A N 1
ATOM 2256 C CA . PHE A 1 296 ? 0.406 27.233 18.827 1.00 34.86 296 PHE A CA 1
ATOM 2257 C C . PHE A 1 296 ? 1.843 27.080 18.329 1.00 31.58 296 PHE A C 1
ATOM 2258 O O . PHE A 1 296 ? 2.760 26.976 19.135 1.00 32.92 296 PHE A O 1
ATOM 2266 N N . VAL A 1 297 ? 2.036 27.048 17.014 1.00 31.42 297 VAL A N 1
ATOM 2267 C CA . VAL A 1 297 ? 3.377 27.017 16.442 1.00 35.06 297 VAL A CA 1
ATOM 2268 C C . VAL A 1 297 ? 3.524 27.926 15.237 1.00 36.00 297 VAL A C 1
ATOM 2269 O O . VAL A 1 297 ? 2.616 28.036 14.423 1.00 32.42 297 VAL A O 1
ATOM 2273 N N . ALA A 1 298 ? 4.692 28.553 15.115 1.00 37.64 298 ALA A N 1
ATOM 2274 C CA . ALA A 1 298 ? 4.997 29.400 13.972 1.00 33.57 298 ALA A CA 1
ATOM 2275 C C . ALA A 1 298 ? 6.446 29.191 13.524 1.00 30.30 298 ALA A C 1
ATOM 2276 O O . ALA A 1 298 ? 7.345 28.982 14.351 1.00 31.63 298 ALA A O 1
ATOM 2278 N N . LYS A 1 299 ? 6.675 29.216 12.217 1.00 33.93 299 LYS A N 1
ATOM 2279 C CA . LYS A 1 299 ? 8.041 29.146 11.688 1.00 33.72 299 LYS A CA 1
ATOM 2280 C C . LYS A 1 299 ? 8.373 30.424 10.920 1.00 33.96 299 LYS A C 1
ATOM 2281 O O . LYS A 1 299 ? 7.611 30.843 10.060 1.00 36.46 299 LYS A O 1
ATOM 2287 N N . LEU A 1 300 ? 9.512 31.033 11.228 1.00 34.23 300 LEU A N 1
ATOM 2288 C CA . LEU A 1 300 ? 9.922 32.272 10.571 1.00 37.44 300 LEU A CA 1
ATOM 2289 C C . LEU A 1 300 ? 11.344 32.181 10.060 1.00 38.58 300 LEU A C 1
ATOM 2290 O O . LEU A 1 300 ? 12.151 31.429 10.597 1.00 33.66 300 LEU A O 1
ATOM 2295 N N . THR A 1 301 ? 11.642 32.962 9.026 1.00 35.97 301 THR A N 1
ATOM 2296 C CA . THR A 1 301 ? 12.993 33.111 8.541 1.00 32.48 301 THR A CA 1
ATOM 2297 C C . THR A 1 301 ? 13.527 34.496 8.905 1.00 38.14 301 THR A C 1
ATOM 2298 O O . THR A 1 301 ? 12.850 35.509 8.718 1.00 33.18 301 THR A O 1
ATOM 2302 N N . PHE A 1 302 ? 14.743 34.536 9.433 1.00 34.43 302 PHE A N 1
ATOM 2303 C CA . PHE A 1 302 ? 15.401 35.796 9.761 1.00 34.72 302 PHE A CA 1
ATOM 2304 C C . PHE A 1 302 ? 16.298 36.242 8.601 1.00 37.21 302 PHE A C 1
ATOM 2305 O O . PHE A 1 302 ? 17.091 35.453 8.095 1.00 30.87 302 PHE A O 1
ATOM 2313 N N . HIS A 1 303 ? 16.173 37.503 8.182 1.00 30.20 303 HIS A N 1
ATOM 2314 C CA . HIS A 1 303 ? 16.924 37.995 7.026 1.00 29.07 303 HIS A CA 1
ATOM 2315 C C . HIS A 1 303 ? 17.964 39.052 7.362 1.00 31.33 303 HIS A C 1
ATOM 2316 O O . HIS A 1 303 ? 18.624 39.603 6.472 1.00 30.89 303 HIS A O 1
ATOM 2323 N N . GLY A 1 304 ? 18.118 39.337 8.646 1.00 32.09 304 GLY A N 1
ATOM 2324 C CA . GLY A 1 304 ? 19.112 40.303 9.068 1.00 32.64 304 GLY A CA 1
ATOM 2325 C C . GLY A 1 304 ? 20.489 39.670 9.103 1.00 36.11 304 GLY A C 1
ATOM 2326 O O . GLY A 1 304 ? 20.688 38.542 8.629 1.00 37.01 304 GLY A O 1
ATOM 2327 N N . GLN A 1 305 ? 21.442 40.388 9.678 1.00 35.48 305 GLN A N 1
ATOM 2328 C CA . GLN A 1 305 ? 22.810 39.896 9.776 1.00 44.63 305 GLN A CA 1
ATOM 2329 C C . GLN A 1 305 ? 23.324 40.263 11.156 1.00 45.59 305 GLN A C 1
ATOM 2330 O O . GLN A 1 305 ? 23.728 41.405 11.383 1.00 47.75 305 GLN A O 1
ATOM 2336 N N . ASN A 1 306 ? 23.305 39.310 12.081 1.00 38.88 306 ASN A N 1
ATOM 2337 C CA . ASN A 1 306 ? 23.685 39.607 13.458 1.00 39.49 306 ASN A CA 1
ATOM 2338 C C . ASN A 1 306 ? 25.175 39.840 13.684 1.00 45.07 306 ASN A C 1
ATOM 2339 O O . ASN A 1 306 ? 26.016 39.290 12.976 1.00 43.80 306 ASN A O 1
ATOM 2344 N N . GLN A 1 30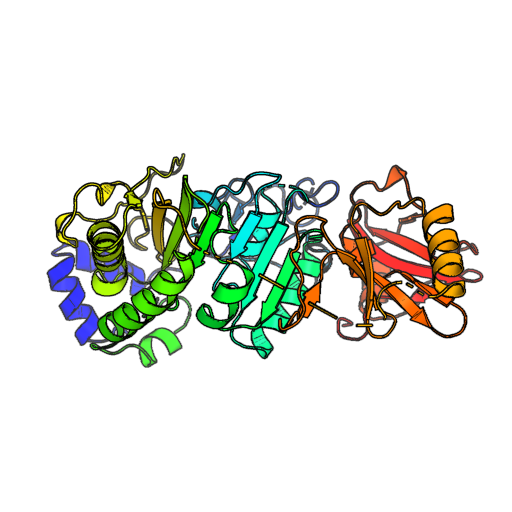7 ? 25.472 40.671 14.683 1.00 56.59 307 GLN A N 1
ATOM 2345 C CA . GLN A 1 307 ? 26.833 40.937 15.133 1.00 69.07 307 GLN A CA 1
ATOM 2346 C C . GLN A 1 307 ? 27.540 39.651 15.537 1.00 70.61 307 GLN A C 1
ATOM 2347 O O . GLN A 1 307 ? 27.027 38.871 16.334 1.00 63.97 307 GLN A O 1
ATOM 2361 N N . HIS A 1 309 ? 31.013 38.756 17.225 1.00 100.94 309 HIS A N 1
ATOM 2362 C CA . HIS A 1 309 ? 32.222 39.286 17.843 1.00 109.81 309 HIS A CA 1
ATOM 2363 C C . HIS A 1 309 ? 32.928 38.234 18.688 1.00 109.65 309 HIS A C 1
ATOM 2364 O O . HIS A 1 309 ? 32.457 37.104 18.805 1.00 108.20 309 HIS A O 1
ATOM 2371 N N . LYS A 1 319 ? 44.671 20.733 32.309 1.00 116.82 319 LYS A N 1
ATOM 2372 C CA . LYS A 1 319 ? 44.201 21.447 31.128 1.00 113.75 319 LYS A CA 1
ATOM 2373 C C . LYS A 1 319 ? 42.948 20.789 30.559 1.00 110.87 319 LYS A C 1
ATOM 2374 O O . LYS A 1 319 ? 41.875 20.844 31.161 1.00 114.58 319 LYS A O 1
ATOM 2380 N N . VAL A 1 320 ? 43.085 20.157 29.402 1.00 102.77 320 VAL A N 1
ATOM 2381 C CA . VAL A 1 320 ? 41.932 19.589 28.721 1.00 93.30 320 VAL A CA 1
ATOM 2382 C C . VAL A 1 320 ? 42.350 18.391 27.879 1.00 83.89 320 VAL A C 1
ATOM 2383 O O . VAL A 1 320 ? 41.604 17.421 27.746 1.00 76.82 320 VAL A O 1
ATOM 2387 N N . GLN A 1 321 ? 43.556 18.466 27.324 1.00 82.38 321 GLN A N 1
ATOM 2388 C CA . GLN A 1 321 ? 44.127 17.353 26.583 1.00 75.66 321 GLN A CA 1
ATOM 2389 C C . GLN A 1 321 ? 44.327 16.157 27.508 1.00 67.02 321 GLN A C 1
ATOM 2390 O O . GLN A 1 321 ? 44.566 16.314 28.708 1.00 56.94 321 GLN A O 1
ATOM 2404 N N . THR A 1 323 ? 46.084 13.200 29.431 1.00 59.96 323 THR A N 1
ATOM 2405 C CA . THR A 1 323 ? 47.364 12.775 29.969 1.00 62.61 323 THR A CA 1
ATOM 2406 C C . THR A 1 323 ? 48.017 11.782 29.001 1.00 69.72 323 THR A C 1
ATOM 2407 O O . THR A 1 323 ? 47.322 11.151 28.200 1.00 69.08 323 THR A O 1
ATOM 2411 N N . LYS A 1 324 ? 49.343 11.658 29.059 1.00 71.89 324 LYS A N 1
ATOM 2412 C CA . LYS A 1 324 ? 50.070 10.672 28.250 1.00 71.38 324 LYS A CA 1
ATOM 2413 C C . LYS A 1 324 ? 49.522 9.273 28.494 1.00 63.35 324 LYS A C 1
ATOM 2414 O O . LYS A 1 324 ? 49.337 8.482 27.565 1.00 57.42 324 LYS A O 1
ATOM 2420 N N . GLU A 1 325 ? 49.303 8.966 29.766 1.00 62.33 325 GLU A N 1
ATOM 2421 C CA . GLU A 1 325 ? 48.797 7.672 30.180 1.00 64.29 325 GLU A CA 1
ATOM 2422 C C . GLU A 1 325 ? 47.324 7.526 29.803 1.00 63.19 325 GLU A C 1
ATOM 2423 O O . GLU A 1 325 ? 46.862 6.433 29.462 1.00 63.03 325 GLU A O 1
ATOM 2429 N N . GLN A 1 326 ? 46.596 8.638 29.861 1.00 56.66 326 GLN A N 1
ATOM 2430 C CA . GLN A 1 326 ? 45.186 8.653 29.502 1.00 52.19 326 GLN A CA 1
ATOM 2431 C C . GLN A 1 326 ? 45.046 8.387 28.016 1.00 56.86 326 GLN A C 1
ATOM 2432 O O . GLN A 1 326 ? 44.159 7.646 27.585 1.00 57.19 326 GLN A O 1
ATOM 2438 N N . GLU A 1 327 ? 45.934 8.997 27.241 1.00 61.07 327 GLU A N 1
ATOM 2439 C CA . GLU A 1 327 ? 46.053 8.702 25.823 1.00 64.64 327 GLU A CA 1
ATOM 2440 C C . GLU A 1 327 ? 46.219 7.204 25.629 1.00 63.72 327 GLU A C 1
ATOM 2441 O O . GLU A 1 327 ? 45.520 6.587 24.826 1.00 57.59 327 GLU A O 1
ATOM 2447 N N . LYS A 1 328 ? 47.158 6.620 26.366 1.00 71.10 328 LYS A N 1
ATOM 2448 C CA . LYS A 1 328 ? 47.441 5.200 26.229 1.00 73.93 328 LYS A CA 1
ATOM 2449 C C . LYS A 1 328 ? 46.199 4.409 26.585 1.00 67.02 328 LYS A C 1
ATOM 2450 O O . LYS A 1 328 ? 45.703 3.625 25.782 1.00 65.19 328 LYS A O 1
ATOM 2456 N N . LEU A 1 329 ? 45.702 4.632 27.796 1.00 63.81 329 LEU A N 1
ATOM 2457 C CA . LEU A 1 329 ? 44.500 3.962 28.279 1.00 63.75 329 LEU A CA 1
ATOM 2458 C C . LEU A 1 329 ? 43.336 3.958 27.268 1.00 55.93 329 LEU A C 1
ATOM 2459 O O . LEU A 1 329 ? 42.760 2.900 26.984 1.00 52.49 329 LEU A O 1
ATOM 2464 N N . TRP A 1 330 ? 42.999 5.130 26.729 1.00 50.02 330 TRP A N 1
ATOM 2465 C CA . TRP A 1 330 ? 41.844 5.254 25.832 1.00 52.48 330 TRP A CA 1
ATOM 2466 C C . TRP A 1 330 ? 42.081 4.539 24.520 1.00 54.12 330 TRP A C 1
ATOM 2467 O O . TRP A 1 330 ? 41.159 3.968 23.929 1.00 50.11 330 TRP A O 1
ATOM 2478 N N . THR A 1 331 ? 43.321 4.586 24.057 1.00 52.81 331 THR A N 1
ATOM 2479 C CA . THR A 1 331 ? 43.654 3.992 22.776 1.00 56.34 331 THR A CA 1
ATOM 2480 C C . THR A 1 331 ? 43.500 2.481 22.869 1.00 53.04 331 THR A C 1
ATOM 2481 O O . THR A 1 331 ? 42.971 1.844 21.959 1.00 44.03 331 THR A O 1
ATOM 2485 N N . GLU A 1 332 ? 43.937 1.916 23.989 1.00 57.66 332 GLU A N 1
ATOM 2486 C CA . GLU A 1 332 ? 43.756 0.495 24.228 1.00 59.29 332 GLU A CA 1
ATOM 2487 C C . GLU A 1 332 ? 42.283 0.175 24.069 1.00 56.04 332 GLU A C 1
ATOM 2488 O O . GLU A 1 332 ? 41.897 -0.562 23.159 1.00 57.00 332 GLU A O 1
ATOM 2494 N N . PHE A 1 333 ? 41.460 0.752 24.945 1.00 51.22 333 PHE A N 1
ATOM 2495 C CA . PHE A 1 333 ? 40.029 0.472 24.934 1.00 41.35 333 PHE A CA 1
ATOM 2496 C C . PHE A 1 333 ? 39.423 0.653 23.551 1.00 40.24 333 PHE A C 1
ATOM 2497 O O . PHE A 1 333 ? 38.700 -0.217 23.057 1.00 45.66 333 PHE A O 1
ATOM 2505 N N . SER A 1 334 ? 39.707 1.785 22.925 1.00 41.96 334 SER A N 1
ATOM 2506 C CA . SER A 1 334 ? 39.052 2.111 21.667 1.00 47.93 334 SER A CA 1
ATOM 2507 C C . SER A 1 334 ? 39.478 1.139 20.583 1.00 52.91 334 SER A C 1
ATOM 2508 O O . SER A 1 334 ? 38.799 0.990 19.567 1.00 55.61 334 SER A O 1
ATOM 2511 N N . ASN A 1 335 ? 40.613 0.484 20.806 1.00 54.39 335 ASN A N 1
ATOM 2512 C CA . ASN A 1 335 ? 41.148 -0.469 19.844 1.00 55.12 335 ASN A CA 1
ATOM 2513 C C . ASN A 1 335 ? 40.421 -1.814 19.897 1.00 56.92 335 ASN A C 1
ATOM 2514 O O . ASN A 1 335 ? 39.922 -2.288 18.877 1.00 57.12 335 ASN A O 1
ATOM 2519 N N . ASP A 1 336 ? 40.371 -2.439 21.073 1.00 57.29 336 ASP A N 1
ATOM 2520 C CA . ASP A 1 336 ? 39.708 -3.735 21.172 1.00 65.12 336 ASP A CA 1
ATOM 2521 C C . ASP A 1 336 ? 38.186 -3.604 21.210 1.00 60.75 336 ASP A C 1
ATOM 2522 O O . ASP A 1 336 ? 37.461 -4.588 21.043 1.00 60.68 336 ASP A O 1
ATOM 2527 N N . PHE A 1 337 ? 37.699 -2.384 21.396 1.00 53.17 337 PHE A N 1
ATOM 2528 C CA . PHE A 1 337 ? 36.262 -2.179 21.338 1.00 49.94 337 PHE A CA 1
ATOM 2529 C C . PHE A 1 337 ? 35.856 -1.619 19.974 1.00 47.53 337 PHE A C 1
ATOM 2530 O O . PHE A 1 337 ? 34.670 -1.530 19.665 1.00 57.22 337 PHE A O 1
ATOM 2538 N N . HIS A 1 338 ? 36.847 -1.281 19.150 1.00 36.18 338 HIS A N 1
ATOM 2539 C CA . HIS A 1 338 ? 36.610 -0.830 17.771 1.00 40.66 338 HIS A CA 1
ATOM 2540 C C . HIS A 1 338 ? 35.662 0.360 17.658 1.00 51.13 338 HIS A C 1
ATOM 2541 O O . HIS A 1 338 ? 34.741 0.359 16.838 1.00 51.80 338 HIS A O 1
ATOM 2548 N N . TYR A 1 339 ? 35.906 1.374 18.483 1.00 55.73 339 TYR A N 1
ATOM 2549 C CA . TYR A 1 339 ? 35.272 2.682 18.321 1.00 55.54 339 TYR A CA 1
ATOM 2550 C C . TYR A 1 339 ? 36.347 3.733 18.029 1.00 56.80 339 TYR A C 1
ATOM 2551 O O . TYR A 1 339 ? 37.393 3.751 18.675 1.00 56.14 339 TYR A O 1
ATOM 2560 N N . GLU A 1 340 ? 36.089 4.600 17.057 1.00 59.17 340 GLU A N 1
ATOM 2561 C CA . GLU A 1 340 ? 37.001 5.697 16.762 1.00 62.78 340 GLU A CA 1
ATOM 2562 C C . GLU A 1 340 ? 36.283 7.047 16.849 1.00 58.16 340 GLU A C 1
ATOM 2563 O O . GLU A 1 340 ? 35.236 7.246 16.235 1.00 51.74 340 GLU A O 1
ATOM 2569 N N . ALA A 1 341 ? 36.863 7.970 17.611 1.00 61.59 341 ALA A N 1
ATOM 2570 C CA . ALA A 1 341 ? 36.245 9.269 17.882 1.00 55.98 341 ALA A CA 1
ATOM 2571 C C . ALA A 1 341 ? 36.191 10.153 16.645 1.00 61.56 341 ALA A C 1
ATOM 2572 O O . ALA A 1 341 ? 37.084 10.106 15.805 1.00 70.71 341 ALA A O 1
ATOM 2574 N N . THR A 1 342 ? 35.144 10.964 16.543 1.00 60.01 342 THR A N 1
ATOM 2575 C CA . THR A 1 342 ? 35.004 11.914 15.441 1.00 62.69 342 THR A CA 1
ATOM 2576 C C . THR A 1 342 ? 35.246 13.376 15.867 1.00 61.99 342 THR A C 1
ATOM 2577 O O . THR A 1 342 ? 35.867 14.143 15.135 1.00 61.22 342 THR A O 1
ATOM 2581 N N . GLY A 1 343 ? 34.762 13.757 17.046 1.00 56.91 343 GLY A N 1
ATOM 2582 C CA . GLY A 1 343 ? 34.984 15.102 17.551 1.00 54.46 343 GLY A CA 1
ATOM 2583 C C . GLY A 1 343 ? 36.265 15.198 18.357 1.00 54.07 343 GLY A C 1
ATOM 2584 O O . GLY A 1 343 ? 37.077 14.276 18.341 1.00 55.54 343 GLY A O 1
ATOM 2585 N N . ARG A 1 344 ? 36.446 16.305 19.071 1.00 56.37 344 ARG A N 1
ATOM 2586 C CA . ARG A 1 344 ? 37.655 16.511 19.868 1.00 55.83 344 ARG A CA 1
ATOM 2587 C C . ARG A 1 344 ? 37.553 15.808 21.214 1.00 47.71 344 ARG A C 1
ATOM 2588 O O . ARG A 1 344 ? 36.493 15.791 21.825 1.00 49.53 344 ARG A O 1
ATOM 2596 N N . LEU A 1 345 ? 38.659 15.251 21.694 1.00 45.83 345 LEU A N 1
ATOM 2597 C CA . LEU A 1 345 ? 38.632 14.556 22.975 1.00 50.89 345 LEU A CA 1
ATOM 2598 C C . LEU A 1 345 ? 39.143 15.444 24.106 1.00 54.46 345 LEU A C 1
ATOM 2599 O O . LEU A 1 345 ? 40.298 15.861 24.107 1.00 61.73 345 LEU A O 1
ATOM 2604 N N . LEU A 1 346 ? 38.270 15.732 25.066 1.00 51.81 346 LEU A N 1
ATOM 2605 C CA . LEU A 1 346 ? 38.635 16.560 26.206 1.00 52.66 346 LEU A CA 1
ATOM 2606 C C . LEU A 1 346 ? 38.361 15.823 27.508 1.00 49.39 346 LEU A C 1
ATOM 2607 O O . LEU A 1 346 ? 37.489 14.955 27.570 1.00 46.40 346 LEU A O 1
ATOM 2612 N N . VAL A 1 347 ? 39.106 16.174 28.549 1.00 47.19 347 VAL A N 1
ATOM 2613 C CA . VAL A 1 347 ? 38.887 15.597 29.866 1.00 50.51 347 VAL A CA 1
ATOM 2614 C C . VAL A 1 347 ? 38.576 16.687 30.899 1.00 56.41 347 VAL A C 1
ATOM 2615 O O . VAL A 1 347 ? 39.252 17.714 30.950 1.00 56.63 347 VAL A O 1
ATOM 2619 N N . PHE A 1 348 ? 37.529 16.472 31.691 1.00 58.39 348 PHE A N 1
ATOM 2620 C CA . PHE A 1 348 ? 37.241 17.306 32.853 1.00 61.29 348 PHE A CA 1
ATOM 2621 C C . PHE A 1 348 ? 36.883 16.358 33.988 1.00 61.69 348 PHE A C 1
ATOM 2622 O O . PHE A 1 348 ? 36.001 15.517 33.824 1.00 57.38 348 PHE A O 1
ATOM 2630 N N . ASN A 1 349 ? 37.559 16.473 35.129 1.00 64.22 349 ASN A N 1
ATOM 2631 C CA . ASN A 1 349 ? 37.277 15.587 36.261 1.00 68.32 349 ASN A CA 1
ATOM 2632 C C . ASN A 1 349 ? 37.441 14.107 35.928 1.00 68.15 349 ASN A C 1
ATOM 2633 O O . ASN A 1 349 ? 36.732 13.261 36.486 1.00 71.92 349 ASN A O 1
ATOM 2638 N N . ASP A 1 350 ? 38.361 13.804 35.014 1.00 62.65 350 ASP A N 1
ATOM 2639 C CA . ASP A 1 350 ? 38.632 12.430 34.591 1.00 64.97 350 ASP A CA 1
ATOM 2640 C C . ASP A 1 350 ? 37.528 11.860 33.699 1.00 60.56 350 ASP A C 1
ATOM 2641 O O . ASP A 1 350 ? 37.561 10.687 33.317 1.00 61.19 350 ASP A O 1
ATOM 2646 N N . HIS A 1 351 ? 36.549 12.698 33.384 1.00 53.06 351 HIS A N 1
ATOM 2647 C CA . HIS A 1 351 ? 35.527 12.355 32.417 1.00 48.05 351 HIS A CA 1
ATOM 2648 C C . HIS A 1 351 ? 36.061 12.643 31.015 1.00 47.70 351 HIS A C 1
ATOM 2649 O O . HIS A 1 351 ? 36.444 13.777 30.713 1.00 52.39 351 HIS A O 1
ATOM 2656 N N . LEU A 1 352 ? 36.082 11.620 30.163 1.00 38.50 352 LEU A N 1
ATOM 2657 C CA . LEU A 1 352 ? 36.463 11.793 28.765 1.00 38.22 352 LEU A CA 1
ATOM 2658 C C . LEU A 1 352 ? 35.236 12.147 27.918 1.00 40.65 352 LEU A C 1
ATOM 2659 O O . LEU A 1 352 ? 34.221 11.455 27.960 1.00 46.45 352 LEU A O 1
ATOM 2664 N N . TRP A 1 353 ? 35.333 13.228 27.153 1.00 40.03 353 TRP A N 1
ATOM 2665 C CA . TRP A 1 353 ? 34.218 13.696 26.349 1.00 38.49 353 TRP A CA 1
ATOM 2666 C C . TRP A 1 353 ? 34.640 13.797 24.912 1.00 41.89 353 TRP A C 1
ATOM 2667 O O . TRP A 1 353 ? 35.783 14.126 24.609 1.00 44.10 353 TRP A O 1
ATOM 2678 N N . GLU A 1 354 ? 33.703 13.545 24.014 1.00 40.67 354 GLU A N 1
ATOM 2679 C CA . GLU A 1 354 ? 33.961 13.767 22.607 1.00 38.40 354 GLU A CA 1
ATOM 2680 C C . GLU A 1 354 ? 33.028 14.880 22.203 1.00 36.34 354 GLU A C 1
ATOM 2681 O O . GLU A 1 354 ? 31.808 14.717 22.255 1.00 34.34 354 GLU A O 1
ATOM 2687 N N . VAL A 1 355 ? 33.610 16.011 21.816 1.00 36.32 355 VAL A N 1
ATOM 2688 C CA . VAL A 1 355 ? 32.861 17.234 21.577 1.00 39.62 355 VAL A CA 1
ATOM 2689 C C . VAL A 1 355 ? 32.828 17.547 20.090 1.00 39.13 355 VAL A C 1
ATOM 2690 O O . VAL A 1 355 ? 33.845 17.451 19.414 1.00 39.72 355 VAL A O 1
ATOM 2694 N N . PRO A 1 356 ? 31.652 17.924 19.574 1.00 38.51 356 PRO A N 1
ATOM 2695 C CA . PRO A 1 356 ? 31.539 18.210 18.146 1.00 40.93 356 PRO A CA 1
ATOM 2696 C C . PRO A 1 356 ? 32.469 19.337 17.751 1.00 46.11 356 PRO A C 1
ATOM 2697 O O . PRO A 1 356 ? 32.759 20.232 18.541 1.00 48.12 356 PRO A O 1
ATOM 2701 N N . GLU A 1 357 ? 32.944 19.286 16.521 1.00 48.04 357 GLU A N 1
ATOM 2702 C CA . GLU A 1 357 ? 33.903 20.266 16.065 1.00 47.36 357 GLU A CA 1
ATOM 2703 C C . GLU A 1 357 ? 33.233 21.629 15.962 1.00 43.39 357 GLU A C 1
ATOM 2704 O O . GLU A 1 357 ? 33.897 22.654 16.035 1.00 42.07 357 GLU A O 1
ATOM 2710 N N . LEU A 1 358 ? 31.910 21.618 15.810 1.00 44.09 358 LEU A N 1
ATOM 2711 C CA . LEU A 1 358 ? 31.114 22.826 15.649 1.00 42.60 358 LEU A CA 1
ATOM 2712 C C . LEU A 1 358 ? 30.984 23.616 16.939 1.00 39.69 358 LEU A C 1
ATOM 2713 O O . LEU A 1 358 ? 30.613 24.786 16.918 1.00 40.91 358 LEU A O 1
ATOM 2718 N N . ALA A 1 359 ? 31.236 22.971 18.069 1.00 33.95 359 ALA A N 1
ATOM 2719 C CA . ALA A 1 359 ? 31.125 23.675 19.338 1.00 38.90 359 ALA A CA 1
ATOM 2720 C C . ALA A 1 359 ? 32.091 24.857 19.353 1.00 42.26 359 ALA A C 1
ATOM 2721 O O . ALA A 1 359 ? 33.256 24.719 18.976 1.00 42.46 359 ALA A O 1
ATOM 2723 N N . PRO A 1 360 ? 31.606 26.032 19.775 1.00 46.87 360 PRO A N 1
ATOM 2724 C CA . PRO A 1 360 ? 32.518 27.160 19.968 1.00 46.32 360 PRO A CA 1
ATOM 2725 C C . PRO A 1 360 ? 33.282 26.906 21.252 1.00 48.20 360 PRO A C 1
ATOM 2726 O O . PRO A 1 360 ? 33.167 25.828 21.838 1.00 49.02 360 PRO A O 1
ATOM 2730 N N . SER A 1 361 ? 34.034 27.888 21.717 1.00 52.74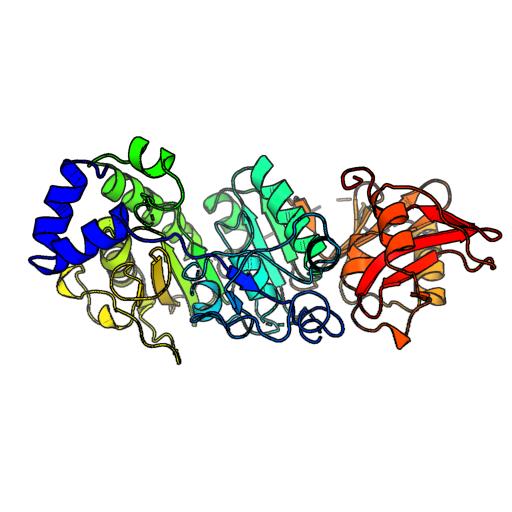 361 SER A N 1
ATOM 2731 C CA . SER A 1 361 ? 34.632 27.747 23.030 1.00 57.97 361 SER A CA 1
ATOM 2732 C C . SER A 1 361 ? 33.533 27.802 24.076 1.00 56.15 361 SER A C 1
ATOM 2733 O O . SER A 1 361 ? 32.648 28.657 24.018 1.00 57.50 361 SER A O 1
ATOM 2736 N N . LEU A 1 362 ? 33.593 26.896 25.038 1.00 58.55 362 LEU A N 1
ATOM 2737 C CA . LEU A 1 362 ? 32.564 26.837 26.064 1.00 65.03 362 LEU A CA 1
ATOM 2738 C C . LEU A 1 362 ? 32.987 27.509 27.369 1.00 67.40 362 LEU A C 1
ATOM 2739 O O . LEU A 1 362 ? 32.238 27.498 28.350 1.00 64.38 362 LEU A O 1
ATOM 2744 N N . ASP A 1 363 ? 34.187 28.086 27.382 1.00 68.37 363 ASP A N 1
ATOM 2745 C CA . ASP A 1 363 ? 34.651 28.821 28.556 1.00 69.11 363 ASP A CA 1
ATOM 2746 C C . ASP A 1 363 ? 33.617 29.880 28.942 1.00 60.72 363 ASP A C 1
ATOM 2747 O O . ASP A 1 363 ? 33.194 30.680 28.103 1.00 55.83 363 ASP A O 1
ATOM 2752 N N . GLY A 1 364 ? 33.192 29.870 30.203 1.00 54.12 364 GLY A N 1
ATOM 2753 C CA . GLY A 1 364 ? 32.219 30.839 30.671 1.00 48.23 364 GLY A CA 1
ATOM 2754 C C . GLY A 1 364 ? 30.792 30.330 30.570 1.00 53.02 364 GLY A C 1
ATOM 2755 O O . GLY A 1 364 ? 29.843 31.026 30.938 1.00 59.29 364 GLY A O 1
ATOM 2756 N N . LEU A 1 365 ? 30.629 29.108 30.078 1.00 53.60 365 LEU A N 1
ATOM 2757 C CA . LEU A 1 365 ? 29.300 28.515 29.993 1.00 54.24 365 LEU A CA 1
ATOM 2758 C C . LEU A 1 365 ? 29.066 27.496 31.097 1.00 54.35 365 LEU A C 1
ATOM 2759 O O . LEU A 1 365 ? 29.968 26.749 31.466 1.00 60.23 365 LEU A O 1
ATOM 2764 N N . LYS A 1 366 ? 27.854 27.478 31.634 1.00 48.73 366 LYS A N 1
ATOM 2765 C CA . LYS A 1 366 ? 27.432 26.383 32.490 1.00 50.63 366 LYS A CA 1
ATOM 2766 C C . LYS A 1 366 ? 26.995 25.211 31.594 1.00 49.71 366 LYS A C 1
ATOM 2767 O O . LYS A 1 366 ? 25.900 25.213 31.030 1.00 43.82 366 LYS A O 1
ATOM 2773 N N . VAL A 1 367 ? 27.873 24.226 31.452 1.00 49.75 367 VAL A N 1
ATOM 2774 C CA . VAL A 1 367 ? 27.617 23.101 30.571 1.00 50.25 367 VAL A CA 1
ATOM 2775 C C . VAL A 1 367 ? 27.470 21.817 31.371 1.00 56.48 367 VAL A C 1
ATOM 2776 O O . VAL A 1 367 ? 28.428 21.350 31.990 1.00 56.59 367 VAL A O 1
ATOM 2780 N N . VAL A 1 368 ? 26.256 21.265 31.350 1.00 54.06 368 VAL A N 1
ATOM 2781 C CA . VAL A 1 368 ? 25.905 20.041 32.061 1.00 47.92 368 VAL A CA 1
ATOM 2782 C C . VAL A 1 368 ? 26.331 18.805 31.271 1.00 46.26 368 VAL A C 1
ATOM 2783 O O . VAL A 1 368 ? 26.598 17.737 31.834 1.00 47.90 368 VAL A O 1
ATOM 2787 N N . ARG A 1 369 ? 26.404 18.958 29.957 1.00 38.74 369 ARG A N 1
ATOM 2788 C CA . ARG A 1 369 ? 26.759 17.845 29.097 1.00 40.09 369 ARG A CA 1
ATOM 2789 C C . ARG A 1 369 ? 27.495 18.359 27.872 1.00 38.68 369 ARG A C 1
ATOM 2790 O O . ARG A 1 369 ? 26.985 19.214 27.154 1.00 41.87 369 ARG A O 1
ATOM 2798 N N . THR A 1 370 ? 28.697 17.837 27.634 1.00 37.80 370 THR A N 1
ATOM 2799 C CA . THR A 1 370 ? 29.552 18.349 26.566 1.00 36.08 370 THR A CA 1
ATOM 2800 C C . THR A 1 370 ? 29.807 17.312 25.483 1.00 39.44 370 THR A C 1
ATOM 2801 O O . THR A 1 370 ? 30.900 16.755 25.393 1.00 35.56 370 THR A O 1
ATOM 2805 N N . GLY A 1 371 ? 28.801 17.047 24.654 1.00 45.44 371 GLY A N 1
ATOM 2806 C CA . GLY A 1 371 ? 28.949 16.059 23.597 1.00 41.42 371 GLY A CA 1
ATOM 2807 C C . GLY A 1 371 ? 28.733 14.633 24.087 1.00 40.07 371 GLY A C 1
ATOM 2808 O O . GLY A 1 371 ? 27.821 14.359 24.869 1.00 35.10 371 GLY A O 1
ATOM 2809 N N . LEU A 1 372 ? 29.569 13.713 23.625 1.00 38.39 372 LEU A N 1
ATOM 2810 C CA . LEU A 1 372 ? 29.418 12.324 24.022 1.00 33.73 372 LEU A CA 1
ATOM 2811 C C . LEU A 1 372 ? 30.377 11.987 25.147 1.00 34.75 372 LEU A C 1
ATOM 2812 O O . LEU A 1 372 ? 31.598 12.098 25.001 1.00 33.62 372 LEU A O 1
ATOM 2817 N N . HIS A 1 373 ? 29.809 11.581 26.275 1.00 33.62 373 HIS A N 1
ATOM 2818 C CA . HIS A 1 373 ? 30.587 11.091 27.400 1.00 31.93 373 HIS A CA 1
ATOM 2819 C C . HIS A 1 373 ? 31.093 9.675 27.094 1.00 37.01 373 HIS A C 1
ATOM 2820 O O . HIS A 1 373 ? 30.308 8.728 27.037 1.00 35.90 373 HIS A O 1
ATOM 2827 N N . LEU A 1 374 ? 32.402 9.531 26.896 1.00 39.93 374 LEU A N 1
ATOM 2828 C CA . LEU A 1 374 ? 32.975 8.255 26.465 1.00 36.49 374 LEU A CA 1
ATOM 2829 C C . LEU A 1 374 ? 33.259 7.308 27.632 1.00 39.13 374 LEU A C 1
ATOM 2830 O O . LEU A 1 374 ? 33.105 6.090 27.505 1.00 30.40 374 LEU A O 1
ATOM 2835 N N . GLY A 1 375 ? 33.683 7.873 28.759 1.00 38.89 375 GLY A N 1
ATOM 2836 C CA . GLY A 1 375 ? 33.965 7.093 29.949 1.00 40.06 375 GLY A CA 1
ATOM 2837 C C . GLY A 1 375 ? 34.783 7.868 30.972 1.00 44.31 375 GLY A C 1
ATOM 2838 O O . GLY A 1 375 ? 35.033 9.066 30.803 1.00 37.39 375 GLY A O 1
ATOM 2839 N N . ASP A 1 376 ? 35.194 7.176 32.034 1.00 45.35 376 ASP A N 1
ATOM 2840 C CA . ASP A 1 376 ? 35.939 7.792 33.126 1.00 50.24 376 ASP A CA 1
ATOM 2841 C C . ASP A 1 376 ? 37.260 7.088 33.365 1.00 55.65 376 ASP A C 1
ATOM 2842 O O . ASP A 1 376 ? 37.343 5.857 33.348 1.00 57.82 376 ASP A O 1
ATOM 2847 N N . PHE A 1 377 ? 38.292 7.882 33.601 1.00 60.12 377 PHE A N 1
ATOM 2848 C CA . PHE A 1 377 ? 39.570 7.346 34.017 1.00 60.99 377 PHE A CA 1
ATOM 2849 C C . PHE A 1 377 ? 39.540 7.144 35.520 1.00 65.73 377 PHE A C 1
ATOM 2850 O O . PHE A 1 377 ? 38.961 7.946 36.253 1.00 62.22 377 PHE A O 1
ATOM 2858 N N . LYS A 1 378 ? 40.147 6.058 35.979 1.00 74.14 378 LYS A N 1
ATOM 2859 C CA . LYS A 1 378 ? 40.299 5.842 37.408 1.00 82.17 378 LYS A CA 1
ATOM 2860 C C . LYS A 1 378 ? 41.705 5.350 37.718 1.00 85.94 378 LYS A C 1
ATOM 2861 O O . LYS A 1 378 ? 42.656 5.663 36.996 1.00 82.42 378 LYS A O 1
ATOM 2867 N N . LYS A 1 379 ? 41.831 4.589 38.797 1.00 91.86 379 LYS A N 1
ATOM 2868 C CA . LYS A 1 379 ? 43.112 4.022 39.196 1.00 97.95 379 LYS A CA 1
ATOM 2869 C C . LYS A 1 379 ? 43.691 3.147 38.085 1.00 91.89 379 LYS A C 1
ATOM 2870 O O . LYS A 1 379 ? 43.276 2.001 37.902 1.00 87.67 379 LYS A O 1
ATOM 2876 N N . ASN A 1 380 ? 44.637 3.711 37.336 1.00 90.95 380 ASN A N 1
ATOM 2877 C CA . ASN A 1 380 ? 45.324 3.005 36.253 1.00 93.18 380 ASN A CA 1
ATOM 2878 C C . ASN A 1 380 ? 44.395 2.382 35.210 1.00 88.62 380 ASN A C 1
ATOM 2879 O O . ASN A 1 380 ? 44.749 1.387 34.577 1.00 87.04 380 ASN A O 1
ATOM 2884 N N . ARG A 1 381 ? 43.217 2.967 35.019 1.00 83.73 381 ARG A N 1
ATOM 2885 C CA . ARG A 1 381 ? 42.216 2.352 34.154 1.00 78.51 381 ARG A CA 1
ATOM 2886 C C . ARG A 1 381 ? 41.271 3.359 33.492 1.00 74.75 381 ARG A C 1
ATOM 2887 O O . ARG A 1 381 ? 41.024 4.453 34.016 1.00 73.57 381 ARG A O 1
ATOM 2895 N N . PHE A 1 382 ? 40.749 2.971 32.333 1.00 68.19 382 PHE A N 1
ATOM 2896 C CA . PHE A 1 382 ? 39.658 3.691 31.690 1.00 61.16 382 PHE A CA 1
ATOM 2897 C C . PHE A 1 382 ? 38.387 2.844 31.714 1.00 57.86 382 PHE A C 1
ATOM 2898 O O . PHE A 1 382 ? 38.422 1.659 31.390 1.00 56.42 382 PHE A O 1
ATOM 2906 N N . GLU A 1 383 ? 37.271 3.459 32.094 1.00 48.28 383 GLU A N 1
ATOM 2907 C CA . GLU A 1 383 ? 35.999 2.758 32.137 1.00 47.07 383 GLU A CA 1
ATOM 2908 C C . GLU A 1 383 ? 34.999 3.395 31.178 1.00 43.35 383 GLU A C 1
ATOM 2909 O O . GLU A 1 383 ? 34.720 4.579 31.269 1.00 47.15 383 GLU A O 1
ATOM 2915 N N . PRO A 1 384 ? 34.470 2.601 30.242 1.00 40.15 384 PRO A N 1
ATOM 2916 C CA . PRO A 1 384 ? 33.539 3.095 29.228 1.00 36.85 384 PRO A CA 1
ATOM 2917 C C . PRO A 1 384 ? 32.234 3.510 29.913 1.00 37.98 384 PRO A C 1
ATOM 2918 O O . PRO A 1 384 ? 31.905 2.993 30.988 1.00 33.10 384 PRO A O 1
ATOM 2922 N N . SER A 1 385 ? 31.488 4.415 29.290 1.00 33.65 385 SER A N 1
ATOM 2923 C CA . SER A 1 385 ? 30.307 4.984 29.932 1.00 38.51 385 SER A CA 1
ATOM 2924 C C . SER A 1 385 ? 28.988 4.394 29.445 1.00 38.71 385 SER A C 1
ATOM 2925 O O . SER A 1 385 ? 28.901 3.784 28.374 1.00 31.30 385 SER A O 1
ATOM 2928 N N . TYR A 1 386 ? 27.958 4.622 30.254 1.00 40.18 386 TYR A N 1
ATOM 2929 C CA . TYR A 1 386 ? 26.581 4.326 29.913 1.00 29.65 386 TYR A CA 1
ATOM 2930 C C . TYR A 1 386 ? 26.208 5.069 28.637 1.00 29.72 386 TYR A C 1
ATOM 2931 O O . TYR A 1 386 ? 25.577 4.507 27.742 1.00 35.97 386 TYR A O 1
ATOM 2940 N N . ALA A 1 387 ? 26.623 6.327 28.537 1.00 28.70 387 ALA A N 1
ATOM 2941 C CA . ALA A 1 387 ? 26.298 7.141 27.369 1.00 28.54 387 ALA A CA 1
ATOM 2942 C C . ALA A 1 387 ? 26.789 6.479 26.087 1.00 34.36 387 ALA A C 1
ATOM 2943 O O . ALA A 1 387 ? 26.065 6.418 25.086 1.00 31.03 387 ALA A O 1
ATOM 2945 N N . LEU A 1 388 ? 28.030 5.997 26.113 1.00 34.02 388 LEU A N 1
ATOM 2946 C CA . LEU A 1 388 ? 28.644 5.393 24.940 1.00 29.87 388 LEU A CA 1
ATOM 2947 C C . LEU A 1 388 ? 27.881 4.128 24.539 1.00 28.81 388 LEU A C 1
ATOM 2948 O O . LEU A 1 388 ? 27.540 3.933 23.365 1.00 27.00 388 LEU A O 1
ATOM 2953 N N . ALA A 1 389 ? 27.600 3.277 25.520 1.00 25.27 389 ALA A N 1
ATOM 2954 C CA . ALA A 1 389 ? 26.758 2.108 25.288 1.00 30.82 389 ALA A CA 1
ATOM 2955 C C . ALA A 1 389 ? 25.470 2.472 24.546 1.00 31.45 389 ALA A C 1
ATOM 2956 O O . ALA A 1 389 ? 25.138 1.859 23.532 1.00 29.68 389 ALA A O 1
ATOM 2958 N N . LEU A 1 390 ? 24.760 3.475 25.054 1.00 28.52 390 LEU A N 1
ATOM 2959 C CA . LEU A 1 390 ? 23.461 3.880 24.503 1.00 29.85 390 LEU A CA 1
ATOM 2960 C C . LEU A 1 390 ? 23.525 4.709 23.212 1.00 28.47 390 LEU A C 1
ATOM 2961 O O . LEU A 1 390 ? 22.494 4.969 22.595 1.00 26.25 390 LEU A O 1
ATOM 2966 N N . ALA A 1 391 ? 24.731 5.095 22.793 1.00 29.26 391 ALA A N 1
ATOM 2967 C CA . ALA A 1 391 ? 24.928 5.772 21.499 1.00 27.20 391 ALA A CA 1
ATOM 2968 C C . ALA A 1 391 ? 25.480 4.830 20.439 1.00 35.36 391 ALA A C 1
ATOM 2969 O O . ALA A 1 391 ? 25.845 5.260 19.344 1.00 37.08 391 ALA A O 1
ATOM 2971 N N . THR A 1 392 ? 25.547 3.542 20.756 1.00 36.98 392 THR A N 1
ATOM 2972 C CA . THR A 1 392 ? 26.078 2.576 19.804 1.00 40.54 392 THR A CA 1
ATOM 2973 C C . THR A 1 392 ? 25.069 2.400 18.693 1.00 42.48 392 THR A C 1
ATOM 2974 O O . THR A 1 392 ? 23.893 2.187 18.961 1.00 43.93 392 THR A O 1
ATOM 2978 N N . LYS A 1 393 ? 25.524 2.470 17.449 1.00 38.10 393 LYS A N 1
ATOM 2979 C CA . LYS A 1 393 ? 24.621 2.249 16.329 1.00 47.84 393 LYS A CA 1
ATOM 2980 C C . LYS A 1 393 ? 24.926 0.961 15.561 1.00 42.64 393 LYS A C 1
ATOM 2981 O O . LYS A 1 393 ? 24.053 0.380 14.941 1.00 45.61 393 LYS A O 1
ATOM 2987 N N . LYS A 1 394 ? 26.170 0.521 15.619 1.00 41.17 394 LYS A N 1
ATOM 2988 C CA . LYS A 1 394 ? 26.652 -0.562 14.780 1.00 48.05 394 LYS A CA 1
ATOM 2989 C C . LYS A 1 394 ? 27.086 -1.708 15.682 1.00 46.35 394 LYS A C 1
ATOM 2990 O O . LYS A 1 394 ? 28.185 -1.726 16.228 1.00 47.56 394 LYS A O 1
ATOM 2996 N N . ILE A 1 395 ? 26.197 -2.661 15.854 1.00 41.09 395 ILE A N 1
ATOM 2997 C CA . ILE A 1 395 ? 26.414 -3.708 16.835 1.00 50.10 395 ILE A CA 1
ATOM 2998 C C . ILE A 1 395 ? 27.315 -4.845 16.309 1.00 42.44 395 ILE A C 1
ATOM 2999 O O . ILE A 1 395 ? 27.897 -5.601 17.080 1.00 43.53 395 ILE A O 1
ATOM 3004 N N . GLU A 1 396 ? 27.451 -4.933 14.993 1.00 37.35 396 GLU A N 1
ATOM 3005 C CA . GLU A 1 396 ? 28.304 -5.950 14.378 1.00 41.35 396 GLU A CA 1
ATOM 3006 C C . GLU A 1 396 ? 29.786 -5.702 14.645 1.00 39.78 396 GLU A C 1
ATOM 3007 O O . GLU A 1 396 ? 30.599 -6.615 14.540 1.00 39.85 396 GLU A O 1
ATOM 3013 N N . ASN A 1 397 ? 30.116 -4.470 15.018 1.00 39.38 397 ASN A N 1
ATOM 3014 C CA . ASN A 1 397 ? 31.489 -3.999 15.024 1.00 35.19 397 ASN A CA 1
ATOM 3015 C C . ASN A 1 397 ? 32.187 -4.081 16.371 1.00 36.17 397 ASN A C 1
ATOM 3016 O O . ASN A 1 397 ? 33.399 -3.921 16.442 1.00 34.50 397 ASN A O 1
ATOM 3021 N N . ILE A 1 398 ? 31.426 -4.280 17.441 1.00 34.98 398 ILE A N 1
ATOM 3022 C CA . ILE A 1 398 ? 31.986 -4.231 18.790 1.00 32.52 398 ILE A CA 1
ATOM 3023 C C . ILE A 1 398 ? 31.704 -5.513 19.564 1.00 32.06 398 ILE A C 1
ATOM 3024 O O . ILE A 1 398 ? 30.790 -6.251 19.213 1.00 33.32 398 ILE A O 1
ATOM 3029 N N . PRO A 1 399 ? 32.493 -5.775 20.625 1.00 30.10 399 PRO A N 1
ATOM 3030 C CA . PRO A 1 399 ? 32.283 -6.941 21.494 1.00 33.36 399 PRO A CA 1
ATOM 3031 C C . PRO A 1 399 ? 30.946 -6.843 22.228 1.00 35.73 399 PRO A C 1
ATOM 3032 O O . PRO A 1 399 ? 30.696 -5.896 22.988 1.00 38.87 399 PRO A O 1
ATOM 3036 N N . CYS A 1 400 ? 30.090 -7.820 21.971 1.00 28.00 400 CYS A N 1
ATOM 3037 C CA . CYS A 1 400 ? 28.745 -7.839 22.513 1.00 32.08 400 CYS A CA 1
ATOM 3038 C C . CYS A 1 400 ? 28.508 -9.081 23.342 1.00 34.85 400 CYS A C 1
ATOM 3039 O O . CYS A 1 400 ? 29.023 -10.152 23.038 1.00 39.56 400 CYS A O 1
ATOM 3042 N N . LEU A 1 401 ? 27.690 -8.942 24.371 1.00 36.33 401 LEU A N 1
ATOM 3043 C CA . LEU A 1 401 ? 27.269 -10.087 25.161 1.00 36.16 401 LEU A CA 1
ATOM 3044 C C . LEU A 1 401 ? 25.740 -10.052 25.204 1.00 32.27 401 LEU A C 1
ATOM 3045 O O . LEU A 1 401 ? 25.143 -9.299 25.968 1.00 30.37 401 LEU A O 1
ATOM 3050 N N . PRO A 1 402 ? 25.102 -10.839 24.336 1.00 35.47 402 PRO A N 1
ATOM 3051 C CA . PRO A 1 402 ? 23.644 -10.946 24.322 1.00 32.23 402 PRO A CA 1
ATOM 3052 C C . PRO A 1 402 ? 23.107 -11.424 25.675 1.00 35.78 402 PRO A C 1
ATOM 3053 O O . PRO A 1 402 ? 23.687 -12.331 26.272 1.00 38.32 402 PRO A O 1
ATOM 3057 N N . ILE A 1 403 ? 22.025 -10.817 26.148 1.00 33.06 403 ILE A N 1
ATOM 3058 C CA . ILE A 1 403 ? 21.426 -11.185 27.424 1.00 29.63 403 ILE A CA 1
ATOM 3059 C C . ILE A 1 403 ? 19.938 -11.465 27.244 1.00 33.74 403 ILE A C 1
ATOM 3060 O O . ILE A 1 403 ? 19.368 -11.160 26.188 1.00 30.57 403 ILE A O 1
ATOM 3065 N N . THR A 1 404 ? 19.330 -12.063 28.273 1.00 32.74 404 THR A N 1
ATOM 3066 C CA . THR A 1 404 ? 17.908 -12.405 28.298 1.00 35.19 404 THR A CA 1
ATOM 3067 C C . THR A 1 404 ? 17.191 -11.299 29.062 1.00 37.52 404 THR A C 1
ATOM 3068 O O . THR A 1 404 ? 17.842 -10.427 29.626 1.00 43.70 404 THR A O 1
ATOM 3072 N N . GLN A 1 405 ? 15.864 -11.317 29.106 1.00 35.09 405 GLN A N 1
ATOM 3073 C CA . GLN A 1 405 ? 15.181 -10.256 29.852 1.00 40.71 405 GLN A CA 1
ATOM 3074 C C . GLN A 1 405 ? 15.389 -10.392 31.363 1.00 39.69 405 GLN A C 1
ATOM 3075 O O . GLN A 1 405 ? 15.562 -9.392 32.064 1.00 38.79 405 GLN A O 1
ATOM 3081 N N . LYS A 1 406 ? 15.415 -11.633 31.851 1.00 38.64 406 LYS A N 1
ATOM 3082 C CA . LYS A 1 406 ? 15.726 -11.898 33.253 1.00 39.53 406 LYS A CA 1
ATOM 3083 C C . LYS A 1 406 ? 17.071 -11.318 33.647 1.00 42.05 406 LYS A C 1
ATOM 3084 O O . LYS A 1 406 ? 17.207 -10.697 34.707 1.00 39.18 406 LYS A O 1
ATOM 3090 N N . GLU A 1 407 ? 18.069 -11.531 32.793 1.00 42.92 407 GLU A N 1
ATOM 3091 C CA . GLU A 1 407 ? 19.370 -10.914 32.996 1.00 42.23 407 GLU A CA 1
ATOM 3092 C C . GLU A 1 407 ? 19.273 -9.387 32.916 1.00 38.55 407 GLU A C 1
ATOM 3093 O O . GLU A 1 407 ? 19.917 -8.667 33.690 1.00 36.87 407 GLU A O 1
ATOM 3099 N N . TRP A 1 408 ? 18.447 -8.889 32.004 1.00 36.67 408 TRP A N 1
ATOM 3100 C CA . TRP A 1 408 ? 18.166 -7.453 31.986 1.00 35.86 408 TRP A CA 1
ATOM 3101 C C . TRP A 1 408 ? 17.630 -6.983 33.348 1.00 40.00 408 TRP A C 1
ATOM 3102 O O . TRP A 1 408 ? 18.108 -5.988 33.908 1.00 37.58 408 TRP A O 1
ATOM 3113 N N . GLN A 1 409 ? 16.646 -7.706 33.885 1.00 41.36 409 GLN A N 1
ATOM 3114 C CA . GLN A 1 409 ? 16.121 -7.407 35.219 1.00 45.36 409 GLN A CA 1
ATOM 3115 C C . GLN A 1 409 ? 17.235 -7.303 36.265 1.00 47.40 409 GLN A C 1
ATOM 3116 O O . GLN A 1 409 ? 17.323 -6.310 36.989 1.00 46.87 409 GLN A O 1
ATOM 3122 N N . SER A 1 410 ? 18.078 -8.334 36.339 1.00 44.63 410 SER A N 1
ATOM 3123 C CA . SER A 1 410 ? 19.186 -8.374 37.296 1.00 45.58 410 SER A CA 1
ATOM 3124 C C . SER A 1 410 ? 20.147 -7.224 37.071 1.00 44.95 410 SER A C 1
ATOM 3125 O O . SER A 1 410 ? 20.617 -6.593 38.018 1.00 46.05 410 SER A O 1
ATOM 3128 N N . TYR A 1 411 ? 20.431 -6.956 35.802 1.00 45.48 411 TYR A N 1
ATOM 3129 C CA . TYR A 1 411 ? 21.344 -5.883 35.429 1.00 45.33 411 TYR A CA 1
ATOM 3130 C C . TYR A 1 411 ? 20.846 -4.508 35.887 1.00 43.19 411 TYR A C 1
ATOM 3131 O O . TYR A 1 411 ? 21.579 -3.766 36.544 1.00 39.72 411 TYR A O 1
ATOM 3140 N N . THR A 1 412 ? 19.603 -4.167 35.558 1.00 45.56 412 THR A N 1
ATOM 3141 C CA . THR A 1 412 ? 19.056 -2.871 35.973 1.00 46.43 412 THR A CA 1
ATOM 3142 C C . THR A 1 412 ? 18.823 -2.777 37.486 1.00 45.40 412 THR A C 1
ATOM 3143 O O . THR A 1 412 ? 18.738 -1.683 38.040 1.00 48.53 412 THR A O 1
ATOM 3147 N N . ALA A 1 413 ? 18.735 -3.925 38.148 1.00 43.42 413 ALA A N 1
ATOM 3148 C CA . ALA A 1 413 ? 18.720 -3.972 39.611 1.00 49.72 413 ALA A CA 1
ATOM 3149 C C . ALA A 1 413 ? 20.112 -3.709 40.182 1.00 56.26 413 ALA A C 1
ATOM 3150 O O . ALA A 1 413 ? 20.256 -3.347 41.351 1.00 58.78 413 ALA A O 1
ATOM 3152 N N . GLY A 1 414 ? 21.135 -3.907 39.356 1.00 53.27 414 GLY A N 1
ATOM 3153 C CA . GLY A 1 414 ? 22.499 -3.632 39.762 1.00 50.84 414 GLY A CA 1
ATOM 3154 C C . GLY A 1 414 ? 23.268 -4.896 40.098 1.00 51.36 414 GLY A C 1
ATOM 3155 O O . GLY A 1 414 ? 24.391 -4.837 40.584 1.00 52.97 414 GLY A O 1
ATOM 3156 N N . GLU A 1 415 ? 22.663 -6.044 39.829 1.00 52.55 415 GLU A N 1
ATOM 3157 C CA . GLU A 1 415 ? 23.271 -7.315 40.184 1.00 55.46 415 GLU A CA 1
ATOM 3158 C C . GLU A 1 415 ? 24.124 -7.914 39.071 1.00 60.36 415 GLU A C 1
ATOM 3159 O O . GLU A 1 415 ? 23.864 -7.717 37.879 1.00 58.34 415 GLU A O 1
ATOM 3165 N N . THR A 1 416 ? 25.154 -8.642 39.479 1.00 55.56 416 THR A N 1
ATOM 3166 C CA . THR A 1 416 ? 25.963 -9.397 38.546 1.00 50.33 416 THR A CA 1
ATOM 3167 C C . THR A 1 416 ? 25.122 -10.568 38.060 1.00 44.22 416 THR A C 1
ATOM 3168 O O . THR A 1 416 ? 24.174 -10.965 38.724 1.00 48.30 416 THR A O 1
ATOM 3172 N N . PHE A 1 417 ? 25.438 -11.083 36.878 1.00 38.77 417 PHE A N 1
ATOM 3173 C CA . PHE A 1 417 ? 24.903 -12.365 36.431 1.00 44.27 417 PHE A CA 1
ATOM 3174 C C . PHE A 1 417 ? 26.055 -13.185 35.854 1.00 46.86 417 PHE A C 1
ATOM 3175 O O . PHE A 1 417 ? 27.181 -12.688 35.735 1.00 45.13 417 PHE A O 1
ATOM 3183 N N . GLN A 1 418 ? 25.790 -14.434 35.506 1.00 47.71 418 GLN A N 1
ATOM 3184 C CA . GLN A 1 418 ? 26.874 -15.341 35.141 1.00 50.83 418 GLN A CA 1
ATOM 3185 C C . GLN A 1 418 ? 26.919 -15.625 33.645 1.00 49.15 418 GLN A C 1
ATOM 3186 O O . GLN A 1 418 ? 25.896 -15.901 33.022 1.00 49.18 418 GLN A O 1
ATOM 3192 N N . ARG A 1 419 ? 28.114 -15.550 33.068 1.00 44.51 419 ARG A N 1
ATOM 3193 C CA . ARG A 1 419 ? 28.309 -15.921 31.673 1.00 45.12 419 ARG A CA 1
ATOM 3194 C C . ARG A 1 419 ? 29.746 -16.399 31.442 1.00 47.87 419 ARG A C 1
ATOM 3195 O O . ARG A 1 419 ? 30.712 -15.657 31.658 1.00 48.49 419 ARG A O 1
ATOM 3203 N N . ASP A 1 420 ? 29.883 -17.640 31.002 1.00 46.57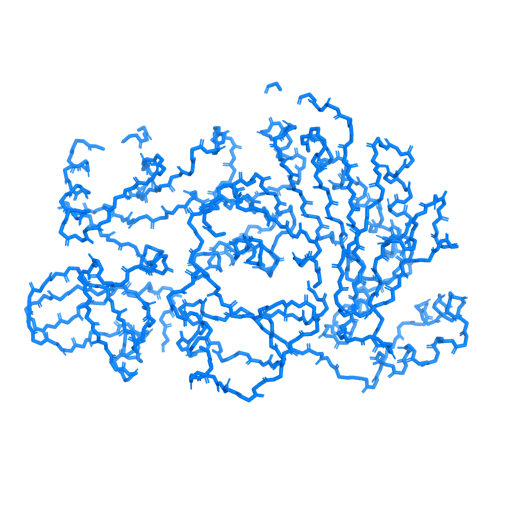 420 ASP A N 1
ATOM 3204 C CA . ASP A 1 420 ? 31.202 -18.215 30.797 1.00 50.56 420 ASP A CA 1
ATOM 3205 C C . ASP A 1 420 ? 32.061 -17.355 29.880 1.00 50.39 420 ASP A C 1
ATOM 3206 O O . ASP A 1 420 ? 31.622 -16.959 28.796 1.00 49.65 420 ASP A O 1
ATOM 3211 N N . GLY A 1 421 ? 33.282 -17.069 30.325 1.00 45.69 421 GLY A N 1
ATOM 3212 C CA . GLY A 1 421 ? 34.229 -16.297 29.539 1.00 45.03 421 GLY A CA 1
ATOM 3213 C C . GLY A 1 421 ? 34.916 -15.195 30.332 1.00 43.29 421 GLY A C 1
ATOM 3214 O O . GLY A 1 421 ? 34.575 -14.949 31.504 1.00 41.00 421 GLY A O 1
ATOM 3215 N N . ASN A 1 422 ? 35.859 -14.517 29.680 1.00 39.73 422 ASN A N 1
ATOM 3216 C CA . ASN A 1 422 ? 36.726 -13.527 30.334 1.00 45.18 422 ASN A CA 1
ATOM 3217 C C . ASN A 1 422 ? 37.048 -12.348 29.407 1.00 45.65 422 ASN A C 1
ATOM 3218 O O . ASN A 1 422 ? 38.194 -11.898 29.314 1.00 43.43 422 ASN A O 1
ATOM 3223 N N . GLN A 1 423 ? 36.020 -11.835 28.747 1.00 45.74 423 GLN A N 1
ATOM 3224 C CA . GLN A 1 423 ? 36.203 -10.945 27.610 1.00 40.85 423 GLN A CA 1
ATOM 3225 C C . GLN A 1 423 ? 36.392 -9.467 27.989 1.00 39.48 423 GLN A C 1
ATOM 3226 O O . GLN A 1 423 ? 36.718 -8.645 27.141 1.00 42.89 423 GLN A O 1
ATOM 3232 N N . GLY A 1 424 ? 36.218 -9.124 29.260 1.00 38.29 424 GLY A N 1
ATOM 3233 C CA . GLY A 1 424 ? 36.390 -7.737 29.667 1.00 37.14 424 GLY A CA 1
ATOM 3234 C C . GLY A 1 424 ? 35.166 -6.888 29.328 1.00 42.06 424 GLY A C 1
ATOM 3235 O O . GLY A 1 424 ? 34.028 -7.353 29.457 1.00 39.84 424 GLY A O 1
ATOM 3236 N N . TRP A 1 425 ? 35.396 -5.649 28.898 1.00 39.42 425 TRP A N 1
ATOM 3237 C CA . TRP A 1 425 ? 34.309 -4.711 28.594 1.00 35.86 425 TRP A CA 1
ATOM 3238 C C . TRP A 1 425 ? 33.426 -5.208 27.473 1.00 34.02 425 TRP A C 1
ATOM 3239 O O . TRP A 1 425 ? 33.898 -5.470 26.375 1.00 38.30 425 TRP A O 1
ATOM 3250 N N . VAL A 1 426 ? 32.136 -5.350 27.752 1.00 33.61 426 VAL A N 1
ATOM 3251 C CA . VAL A 1 426 ? 31.215 -5.861 26.749 1.00 31.22 426 VAL A CA 1
ATOM 3252 C C . VAL A 1 426 ? 29.949 -5.038 26.743 1.00 35.16 426 VAL A C 1
ATOM 3253 O O . VAL A 1 426 ? 29.485 -4.595 27.798 1.00 31.63 426 VAL A O 1
ATOM 3257 N N . LEU A 1 427 ? 29.410 -4.816 25.548 1.00 37.23 427 LEU A N 1
ATOM 3258 C CA . LEU A 1 427 ? 28.116 -4.165 25.398 1.00 34.68 427 LEU A CA 1
ATOM 3259 C C . LEU A 1 427 ? 27.034 -5.213 25.617 1.00 27.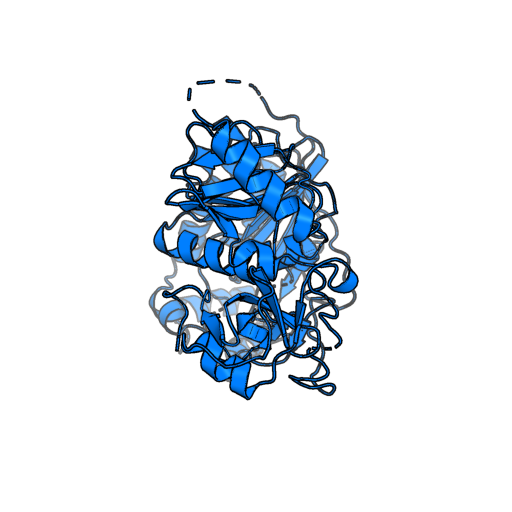89 427 LEU A C 1
ATOM 3260 O O . LEU A 1 427 ? 26.939 -6.171 24.859 1.00 26.93 427 LEU A O 1
ATOM 3265 N N . LEU A 1 428 ? 26.225 -5.038 26.652 1.00 29.64 428 LEU A N 1
ATOM 3266 C CA . LEU A 1 428 ? 25.075 -5.919 26.863 1.00 31.96 428 LEU A CA 1
ATOM 3267 C C . LEU A 1 428 ? 23.976 -5.587 25.859 1.00 34.61 428 LEU A C 1
ATOM 3268 O O . LEU A 1 428 ? 23.606 -4.429 25.701 1.00 36.56 428 LEU A O 1
ATOM 3273 N N . VAL A 1 429 ? 23.478 -6.601 25.158 1.00 37.12 429 VAL A N 1
ATOM 3274 C CA . VAL A 1 429 ? 22.477 -6.391 24.116 1.00 28.04 429 VAL A CA 1
ATOM 3275 C C . VAL A 1 429 ? 21.275 -7.313 24.318 1.00 31.48 429 VAL A C 1
ATOM 3276 O O . VAL A 1 429 ? 21.425 -8.534 24.378 1.00 32.80 429 VAL A O 1
ATOM 3280 N N . LEU A 1 430 ? 20.089 -6.716 24.428 1.00 27.99 430 LEU A N 1
ATOM 3281 C CA . LEU A 1 430 ? 18.837 -7.461 24.551 1.00 29.98 430 LEU A CA 1
ATOM 3282 C C . LEU A 1 430 ? 18.171 -7.517 23.184 1.00 32.50 430 LEU A C 1
ATOM 3283 O O . LEU A 1 430 ? 17.651 -6.516 22.688 1.00 39.19 430 LEU A O 1
ATOM 3288 N N . ASP A 1 431 ? 18.189 -8.696 22.579 1.00 28.46 431 ASP A N 1
ATOM 3289 C CA . ASP A 1 431 ? 17.727 -8.880 21.206 1.00 32.35 431 ASP A CA 1
ATOM 3290 C C . ASP A 1 431 ? 18.601 -8.025 20.304 1.00 40.89 431 ASP A C 1
ATOM 3291 O O . ASP A 1 431 ? 19.673 -8.470 19.876 1.00 40.16 431 ASP A O 1
ATOM 3296 N N . LYS A 1 432 ? 18.170 -6.790 20.040 1.00 36.88 432 LYS A N 1
ATOM 3297 C CA . LYS A 1 432 ? 18.986 -5.858 19.263 1.00 35.15 432 LYS A CA 1
ATOM 3298 C C . LYS A 1 432 ? 19.227 -4.543 20.004 1.00 36.55 432 LYS A C 1
ATOM 3299 O O . LYS A 1 432 ? 19.804 -3.596 19.457 1.00 38.16 432 LYS A O 1
ATOM 3305 N N . ILE A 1 433 ? 18.795 -4.497 21.258 1.00 33.89 433 ILE A N 1
ATOM 3306 C CA . ILE A 1 433 ? 18.856 -3.274 22.046 1.00 33.35 433 ILE A CA 1
ATOM 3307 C C . ILE A 1 433 ? 20.086 -3.241 22.940 1.00 35.35 433 ILE A C 1
ATOM 3308 O O . ILE A 1 433 ? 20.218 -4.074 23.843 1.00 30.28 433 ILE A O 1
ATOM 3313 N N . PRO A 1 434 ? 20.980 -2.260 22.708 1.00 32.76 434 PRO A N 1
ATOM 3314 C CA . PRO A 1 434 ? 22.122 -2.046 23.604 1.00 31.50 434 PRO A CA 1
ATOM 3315 C C . PRO A 1 434 ? 21.621 -1.442 24.906 1.00 35.18 434 PRO A C 1
ATOM 3316 O O . PRO A 1 434 ? 21.036 -0.349 24.897 1.00 38.21 434 PRO A O 1
ATOM 3320 N N . VAL A 1 435 ? 21.834 -2.132 26.019 1.00 30.07 435 VAL A N 1
ATOM 3321 C CA . VAL A 1 435 ? 21.282 -1.643 27.272 1.00 28.59 435 VAL A CA 1
ATOM 3322 C C . VAL A 1 435 ? 22.315 -1.085 28.234 1.00 33.12 435 VAL A C 1
ATOM 3323 O O . VAL A 1 435 ? 21.953 -0.539 29.275 1.00 35.70 435 VAL A O 1
ATOM 3327 N N . GLY A 1 436 ? 23.599 -1.204 27.888 1.00 31.28 436 GLY A N 1
ATOM 3328 C CA . GLY A 1 436 ? 24.657 -0.769 28.787 1.00 27.70 436 GLY A CA 1
ATOM 3329 C C . GLY A 1 436 ? 25.923 -1.615 28.732 1.00 33.88 436 GLY A C 1
ATOM 3330 O O . GLY A 1 436 ? 25.971 -2.621 28.030 1.00 39.68 436 GLY A O 1
ATOM 3331 N N . PHE A 1 437 ? 26.953 -1.203 29.474 1.00 28.22 437 PHE A N 1
ATOM 3332 C CA . PHE A 1 437 ? 28.180 -1.990 29.577 1.00 37.29 437 PHE A CA 1
ATOM 3333 C C . PHE A 1 437 ? 28.172 -2.967 30.752 1.00 39.59 437 PHE A C 1
ATOM 3334 O O . PHE A 1 437 ? 27.710 -2.645 31.845 1.00 39.99 437 PHE A O 1
ATOM 3342 N N . GLY A 1 438 ? 28.698 -4.162 30.507 1.00 36.29 438 GLY A N 1
ATOM 3343 C CA . GLY A 1 438 ? 29.113 -5.046 31.576 1.00 36.07 438 GLY A CA 1
ATOM 3344 C C . GLY A 1 438 ? 30.607 -5.277 31.438 1.00 40.68 438 GLY A C 1
ATOM 3345 O O . GLY A 1 438 ? 31.207 -4.908 30.428 1.00 38.62 438 GLY A O 1
ATOM 3346 N N . LYS A 1 439 ? 31.222 -5.876 32.449 1.00 42.17 439 LYS A N 1
ATOM 3347 C CA . LYS A 1 439 ? 32.611 -6.269 32.319 1.00 38.28 439 LYS A CA 1
ATOM 3348 C C . LYS A 1 439 ? 32.775 -7.735 32.718 1.00 40.11 439 LYS A C 1
ATOM 3349 O O . LYS A 1 439 ? 32.759 -8.087 33.896 1.00 43.32 439 LYS A O 1
ATOM 3355 N N . GLN A 1 440 ? 32.923 -8.587 31.715 1.00 33.38 440 GLN A N 1
ATOM 3356 C CA . GLN A 1 440 ? 33.000 -10.011 31.947 1.00 37.18 440 GLN A CA 1
ATOM 3357 C C . GLN A 1 440 ? 34.378 -10.421 32.479 1.00 47.11 440 GLN A C 1
ATOM 3358 O O . GLN A 1 440 ? 35.376 -10.404 31.756 1.00 50.60 440 GLN A O 1
ATOM 3364 N N . VAL A 1 441 ? 34.409 -10.781 33.756 1.00 47.40 441 VAL A N 1
ATOM 3365 C CA . VAL A 1 441 ? 35.645 -11.103 34.442 1.00 50.86 441 VAL A CA 1
ATOM 3366 C C . VAL A 1 441 ? 35.539 -12.482 35.082 1.00 51.74 441 VAL A C 1
ATOM 3367 O O . VAL A 1 441 ? 34.909 -12.643 36.129 1.00 56.76 441 VAL A O 1
ATOM 3371 N N . LYS A 1 442 ? 36.130 -13.477 34.429 1.00 49.86 442 LYS A N 1
ATOM 3372 C CA . LYS A 1 442 ? 36.194 -14.829 34.973 1.00 57.74 442 LYS A CA 1
ATOM 3373 C C . LYS A 1 442 ? 34.818 -15.484 35.170 1.00 59.10 442 LYS A C 1
ATOM 3374 O O . LYS A 1 442 ? 34.549 -16.093 36.214 1.00 54.26 442 LYS A O 1
ATOM 3380 N N . GLY A 1 443 ? 33.952 -15.364 34.164 1.00 53.80 443 GLY A N 1
ATOM 3381 C CA . GLY A 1 443 ? 32.717 -16.132 34.133 1.00 50.82 443 GLY A CA 1
ATOM 3382 C C . GLY A 1 443 ? 31.517 -15.412 34.718 1.00 53.75 443 GLY A C 1
ATOM 3383 O O . GLY A 1 443 ? 30.390 -15.902 34.651 1.00 59.94 443 GLY A O 1
ATOM 3384 N N . THR A 1 444 ? 31.755 -14.257 35.323 1.00 45.56 444 THR A N 1
ATOM 3385 C CA . THR A 1 444 ? 30.655 -13.455 35.817 1.00 48.37 444 THR A CA 1
ATOM 3386 C C . THR A 1 444 ? 30.723 -12.047 35.232 1.00 48.36 444 THR A C 1
ATOM 3387 O O . THR A 1 444 ? 31.784 -11.422 35.209 1.00 52.25 444 THR A O 1
ATOM 3391 N N . VAL A 1 445 ? 29.584 -11.560 34.753 1.00 43.03 445 VAL A N 1
ATOM 3392 C CA . VAL A 1 445 ? 29.478 -10.205 34.223 1.00 41.06 445 VAL A CA 1
ATOM 3393 C C . VAL A 1 445 ? 29.293 -9.19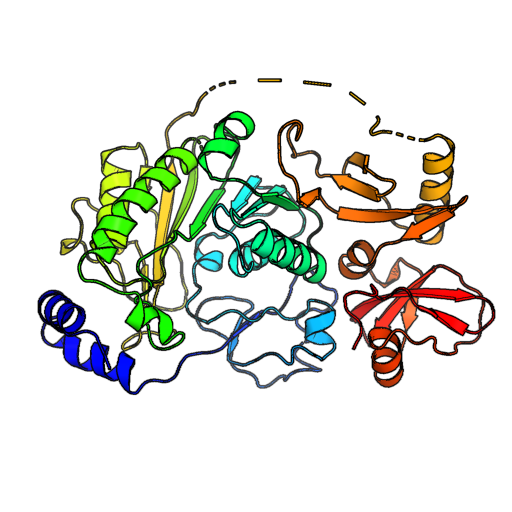0 35.352 1.00 42.40 445 VAL A C 1
ATOM 3394 O O . VAL A 1 445 ? 28.279 -9.202 36.048 1.00 40.71 445 VAL A O 1
ATOM 3398 N N 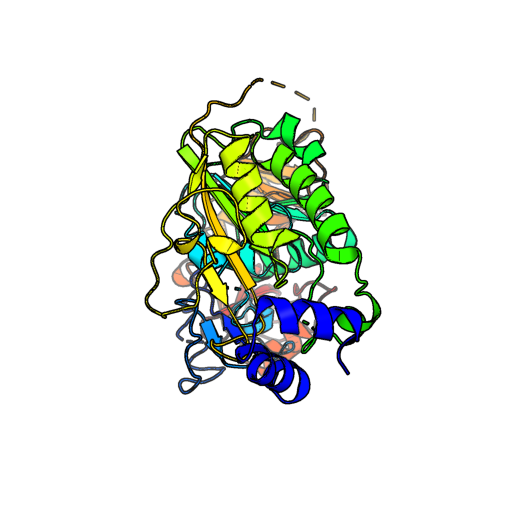. LYS A 1 446 ? 30.278 -8.314 35.529 1.00 40.12 446 LYS A N 1
ATOM 3399 C CA . LYS A 1 446 ? 30.218 -7.290 36.563 1.00 38.05 446 LYS A CA 1
ATOM 3400 C C . LYS A 1 446 ? 29.381 -6.099 36.110 1.00 41.99 446 LYS A C 1
ATOM 3401 O O . LYS A 1 446 ? 29.301 -5.800 34.920 1.00 39.57 446 LYS A O 1
ATOM 3407 N N . ASN A 1 447 ? 28.780 -5.410 37.072 1.00 45.72 447 ASN A N 1
ATOM 3408 C CA . ASN A 1 447 ? 27.698 -4.488 36.767 1.00 43.83 447 ASN A CA 1
ATOM 3409 C C . ASN A 1 447 ? 28.094 -3.026 36.623 1.00 42.22 447 ASN A C 1
ATOM 3410 O O . ASN A 1 447 ? 28.624 -2.416 37.555 1.00 40.02 447 ASN A O 1
ATOM 3415 N N . PHE A 1 448 ? 27.816 -2.465 35.451 1.00 36.53 448 PHE A N 1
ATOM 3416 C CA . PHE A 1 448 ? 28.060 -1.050 35.226 1.00 43.35 448 PHE A CA 1
ATOM 3417 C C . PHE A 1 448 ? 26.828 -0.264 34.797 1.00 42.21 448 PHE A C 1
ATOM 3418 O O . PHE A 1 448 ? 26.924 0.760 34.109 1.00 40.30 448 PHE A O 1
ATOM 3426 N N . PHE A 1 449 ? 25.666 -0.744 35.227 1.00 43.86 449 PHE A N 1
ATOM 3427 C CA . PHE A 1 449 ? 24.468 0.072 35.139 1.00 43.34 449 PHE A CA 1
ATOM 3428 C C . PHE A 1 449 ? 24.594 1.165 36.191 1.00 42.72 449 PHE A C 1
ATOM 3429 O O . PHE A 1 449 ? 24.807 0.868 37.371 1.00 47.41 449 PHE A O 1
ATOM 3437 N N . PRO A 1 450 ? 24.499 2.435 35.768 1.00 38.42 450 PRO A N 1
ATOM 3438 C CA . PRO A 1 450 ? 24.696 3.559 36.692 1.00 49.05 450 PRO A CA 1
ATOM 3439 C C . PRO A 1 450 ? 23.900 3.385 37.984 1.00 56.58 450 PRO A C 1
ATOM 3440 O O . PRO A 1 450 ? 22.706 3.073 37.935 1.00 52.88 450 PRO A O 1
ATOM 3444 N N . LYS A 1 451 ? 24.576 3.566 39.119 1.00 61.27 451 LYS A N 1
ATOM 3445 C CA . LYS A 1 451 ? 23.987 3.320 40.434 1.00 65.31 451 LYS A CA 1
ATOM 3446 C C . LYS A 1 451 ? 22.715 4.135 40.639 1.00 62.27 451 LYS A C 1
ATOM 3447 O O . LYS A 1 451 ? 21.767 3.672 41.269 1.00 61.19 451 LYS A O 1
ATOM 3453 N N . GLY A 1 452 ? 22.697 5.345 40.091 1.00 64.35 452 GLY A N 1
ATOM 3454 C CA . GLY A 1 452 ? 21.566 6.241 40.256 1.00 65.63 452 GLY A CA 1
ATOM 3455 C C . GLY A 1 452 ? 20.324 5.821 39.491 1.00 64.39 452 GLY A C 1
ATOM 3456 O O . GLY A 1 452 ? 19.277 6.454 39.616 1.00 64.04 452 GLY A O 1
ATOM 3457 N N . LEU A 1 453 ? 20.426 4.747 38.710 1.00 59.03 453 LEU A N 1
ATOM 3458 C CA . LEU A 1 453 ? 19.301 4.310 37.885 1.00 54.00 453 LEU A CA 1
ATOM 3459 C C . LEU A 1 453 ? 18.712 2.955 38.281 1.00 56.52 453 LEU A C 1
ATOM 3460 O O . LEU A 1 453 ? 17.677 2.557 37.749 1.00 57.33 453 LEU A O 1
ATOM 3465 N N . ARG A 1 454 ? 19.360 2.250 39.206 1.00 56.79 454 ARG A N 1
ATOM 3466 C CA . ARG A 1 454 ? 18.957 0.885 39.553 1.00 62.53 454 ARG A CA 1
ATOM 3467 C C . ARG A 1 454 ? 17.556 0.786 40.168 1.00 69.60 454 ARG A C 1
ATOM 3468 O O . ARG A 1 454 ? 17.077 1.751 40.764 1.00 71.53 454 ARG A O 1
ATOM 3476 N N . PHE A 1 455 ? 16.894 -0.365 39.996 1.00 75.11 455 PHE A N 1
ATOM 3477 C CA . PHE A 1 455 ? 15.576 -0.599 40.612 1.00 82.49 455 PHE A CA 1
ATOM 3478 C C . PHE A 1 455 ? 15.673 -1.592 41.770 1.00 84.13 455 PHE A C 1
ATOM 3479 O O . PHE A 1 455 ? 14.778 -2.424 41.960 1.00 81.45 455 PHE A O 1
#

Nearest PDB structures (foldseek):
  3m4x-assembly1_A  TM=1.002E+00  e=2.260E-91  Enterococcus faecium
  3m6w-assembly1_A  TM=9.259E-01  e=2.503E-42  Thermus thermophilus HB8
  2frx-assembly2_B  TM=8.488E-01  e=3.307E-32  Escherichia coli
  1sqg-assembly1_A  TM=8.453E-01  e=1.487E-17  Escherichia coli
  7ohr-assembly1_q  TM=8.402E-01  e=9.507E-17  Saccharomyces cerevisiae S288C